Protein AF-A0A6G9XN36-F1 (afdb_monomer)

Organism: Nocardia brasiliensis (NCBI:txid37326)

Solvent-accessible surface area (backbone atoms only — not comparable to full-atom values): 24682 Å² total; per-residue (Å²): 140,84,84,89,83,87,87,86,86,86,83,84,88,88,85,86,81,90,79,90,80,82,85,82,90,84,88,83,88,90,74,91,76,86,80,85,84,85,89,81,85,87,87,84,89,88,88,89,82,90,81,84,88,77,91,76,94,67,70,62,70,59,48,55,53,49,52,54,51,50,49,54,52,44,53,48,42,55,46,55,41,55,56,74,51,54,89,72,58,60,90,77,47,45,36,40,41,35,41,35,31,44,45,85,70,45,74,50,70,54,32,31,37,24,40,98,83,45,77,44,80,47,88,77,58,70,66,39,56,54,44,50,51,51,41,49,67,69,69,44,51,93,93,50,79,62,55,36,31,42,40,38,39,35,41,70,89,66,54,70,49,75,49,76,35,71,47,84,51,76,70,58,79,93,56,56,74,60,64,70,28,54,52,53,24,39,73,76,52,69,66,94,66,64,43,39,60,57,34,19,43,57,45,45,66,70,66,70,69,52,60,67,57,53,56,53,48,28,56,71,69,60,42,74,54,37,82,45,88,70,75,56,68,68,50,48,50,28,45,48,28,54,49,13,16,44,30,32,22,60,60,48,94,57,57,38,42,58,58,63,59,30,36,41,33,56,39,95,71,58,11,18,26,30,39,32,61,42,86,81,66,20,34,26,44,20,23,18,47,50,73,37,65,63,56,38,36,20,58,62,70,67,42,76,70,69,52,36,50,25,33,50,57,92,82,68,55,72,91,61,49,30,73,38,59,79,43,55,44,50,55,37,36,37,39,31,73,57,86,52,42,30,22,24,58,30,69,63,66,88,76,47,54,73,18,46,89,54,64,85,43,73,65,49,38,40,50,50,40,33,61,70,57,38,95,62,38,38,67,70,33,36,46,51,36,51,55,25,26,63,69,38,55,33,47,70,70,38,51,54,54,26,62,45,70,64,86,73,49,33,56,67,56,16,49,47,25,33,48,57,62,62,20,45,111

Nearest PDB structures (foldseek):
  8guo-assembly1_A  TM=8.319E-01  e=3.814E-05  Staphylococcus aureus subsp. aureus NCTC 8325
  8gup-assembly2_B  TM=7.416E-01  e=3.245E-05  Staphylococcus aureus subsp. aureus NCTC 8325
  5ig8-assembly1_A-2  TM=5.537E-01  e=5.552E-01  Microcystis aeruginosa MRC
  3q1k-assembly1_B  TM=4.460E-01  e=1.245E+00  Salmonella enterica subsp. enterica serovar Typhimurium
  3oj6-assembly1_C  TM=3.840E-01  e=1.545E+00  Coccidioides immitis

Foldseek 3Di:
DDDDDDDDDDDDDDDDDDDDDDDDDDDDDDDDDDDDDDDDDDDDDDDDDDDDDDDDPDPDVVVVVVVVVLVVVLQVLLLVLVVVCVVVADPQFFKKKKKWFDFPVDIDIWIWTDHVNDTDTDDRDPVSRVSVVVSQVSPADVVRQRFGMKMWMAGPVRDIDIDTHSCLAPDDPVRDDPLVRVVRRCVVGPDLFDFLLNLLQNVLVVVVDALQNLLVVLVVVQFAWAFADADQLLLQLLLLLLLQLLCQFLVHPAAWFDDQQKIWHAFPRRWAWIWGQDPPRKIKIWTADRRQVLSRCCRNVVDDRFSFNRNPDPPDDPVRYDPCSSSSRIQHMWMGPNDGITTGRHDHPVVSCRHGPQSGDLVSSLVSSDVSLDPPADSVLSSVQSVLSSVLAHDLVSLCNGSVDPPPTDSVVSVVSSVSSSSHD

Sequence (425 aa):
MDPTTPEPQDDPAPSPHHDRTEAPGTDASDSPDVFFTLNTESDSETTELATPPISEPTTEAEHEDRDHELRRSADKLATEITELLLPSAPPRWQRLRMRFSVTVAAVSGDAEFLHDDVPTVVEIPTEAGELVQALRALTIAPDERAWWLVSLTREESGAVGYEFGYGDVAFPADRLLPTAAYRADLAQFPRERLPVWLAARLWAENEGRSLPATLAAARIERAPATPVRFLPAPTVWARWAVVAAAAVAIGTEWGPRILGATGVFEGTDGSGASLHLLPRGRAVLSGGVWNAPELDAAYNDGAPVPAYYAGAPDWLDDSVLNHRAHTAQLSFCYWWDGAAWSSGQSPAPTTIGPAIPGMWTPETVIDIVCRVLGATASRPAVAALLTAAESGSVTSALAEAAFHPAEPADLAGAWSQLAVAGLTD

Structure (mmCIF, N/CA/C/O backbone):
data_AF-A0A6G9XN36-F1
#
_entry.id   AF-A0A6G9XN36-F1
#
loop_
_atom_site.group_PDB
_atom_site.id
_atom_site.type_symbol
_atom_site.label_atom_id
_atom_site.label_alt_id
_atom_site.label_comp_id
_atom_site.label_asym_id
_atom_site.label_entity_id
_atom_site.label_seq_id
_atom_site.pdbx_PDB_ins_code
_atom_site.Cartn_x
_atom_site.Cartn_y
_atom_site.Cartn_z
_atom_site.occupancy
_atom_site.B_iso_or_equiv
_atom_site.auth_seq_id
_atom_site.auth_comp_id
_atom_site.auth_asym_id
_atom_site.auth_atom_id
_atom_site.pdbx_PDB_model_num
ATOM 1 N N . MET A 1 1 ? 37.827 -12.110 -65.665 1.00 39.28 1 MET A N 1
ATOM 2 C CA . MET A 1 1 ? 37.066 -13.136 -66.406 1.00 39.28 1 MET A CA 1
ATOM 3 C C . MET A 1 1 ? 36.398 -14.008 -65.354 1.00 39.28 1 MET A C 1
ATOM 5 O O . MET A 1 1 ? 36.990 -14.985 -64.926 1.00 39.28 1 MET A O 1
ATOM 9 N N . ASP A 1 2 ? 35.509 -13.419 -64.565 1.00 42.47 2 ASP A N 1
ATOM 10 C CA . ASP A 1 2 ? 34.066 -13.170 -64.770 1.00 42.47 2 ASP A CA 1
ATOM 11 C C . ASP A 1 2 ? 33.197 -14.397 -64.434 1.00 42.47 2 ASP A C 1
ATOM 13 O O . ASP A 1 2 ? 33.329 -15.419 -65.109 1.00 42.47 2 ASP A O 1
ATOM 17 N N . PRO A 1 3 ? 32.347 -14.312 -63.388 1.00 55.75 3 PRO A N 1
ATOM 18 C CA . PRO A 1 3 ? 31.450 -15.377 -62.954 1.00 55.75 3 PRO A CA 1
ATOM 19 C C . PRO A 1 3 ? 30.030 -15.185 -63.516 1.00 55.75 3 PRO A C 1
ATOM 21 O O . PRO A 1 3 ? 29.573 -14.065 -63.728 1.00 55.75 3 PRO A O 1
ATOM 24 N N . THR A 1 4 ?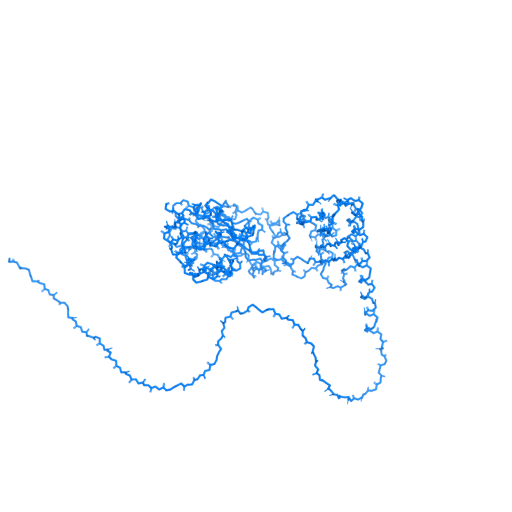 29.303 -16.284 -63.720 1.00 53.16 4 THR A N 1
ATOM 25 C CA . THR A 1 4 ? 27.897 -16.262 -64.150 1.00 53.16 4 THR A CA 1
ATOM 26 C C . THR A 1 4 ? 26.976 -16.566 -62.968 1.00 53.16 4 THR A C 1
ATOM 28 O O . THR A 1 4 ? 26.982 -17.671 -62.428 1.00 53.16 4 THR A O 1
ATOM 31 N N . THR A 1 5 ? 26.195 -15.558 -62.593 1.00 51.50 5 THR A N 1
ATOM 32 C CA . THR A 1 5 ? 25.050 -15.577 -61.669 1.00 51.50 5 THR A CA 1
ATOM 33 C C . THR A 1 5 ? 23.776 -16.009 -62.406 1.00 51.50 5 THR A C 1
ATOM 35 O O . THR A 1 5 ? 23.634 -15.654 -63.578 1.00 51.50 5 THR A O 1
ATOM 38 N N . PRO A 1 6 ? 22.803 -16.664 -61.744 1.00 55.06 6 PRO A N 1
ATOM 39 C CA . PRO A 1 6 ? 21.407 -16.592 -62.148 1.00 55.06 6 PRO A CA 1
ATOM 40 C C . PRO A 1 6 ? 20.569 -15.761 -61.160 1.00 55.06 6 PRO A C 1
ATOM 42 O O . PRO A 1 6 ? 20.658 -15.895 -59.941 1.00 55.06 6 PRO A O 1
ATOM 45 N N . GLU A 1 7 ? 19.780 -14.886 -61.765 1.00 48.28 7 GLU A N 1
ATOM 46 C CA . GLU A 1 7 ? 18.829 -13.898 -61.251 1.00 48.28 7 GLU A CA 1
ATOM 47 C C . GLU A 1 7 ? 17.494 -14.564 -60.842 1.00 48.28 7 GLU A C 1
ATOM 49 O O . GLU A 1 7 ? 17.080 -15.512 -61.519 1.00 48.28 7 GLU A O 1
ATOM 54 N N . PRO A 1 8 ? 16.775 -14.097 -59.802 1.00 48.12 8 PRO A N 1
ATOM 55 C CA . PRO A 1 8 ? 15.360 -14.404 -59.623 1.00 48.12 8 PRO A CA 1
ATOM 56 C C . PRO A 1 8 ? 14.466 -13.225 -60.038 1.00 48.12 8 PRO A C 1
ATOM 58 O O . PRO A 1 8 ? 14.714 -12.077 -59.679 1.00 48.12 8 PRO A O 1
ATOM 61 N N . GLN A 1 9 ? 13.421 -13.566 -60.796 1.00 42.16 9 GLN A N 1
ATOM 62 C CA . GLN A 1 9 ? 12.402 -12.688 -61.370 1.00 42.16 9 GLN A CA 1
ATOM 63 C C . GLN A 1 9 ? 11.543 -11.967 -60.320 1.00 42.16 9 GLN A C 1
ATOM 65 O O . GLN A 1 9 ? 11.005 -12.594 -59.406 1.00 42.16 9 GLN A O 1
ATOM 70 N N . ASP A 1 10 ? 11.364 -10.668 -60.562 1.00 40.06 10 ASP A N 1
ATOM 71 C CA . ASP A 1 10 ? 10.276 -9.815 -60.087 1.00 40.06 10 ASP A CA 1
ATOM 72 C C . ASP A 1 10 ? 8.921 -10.259 -60.662 1.00 40.06 10 ASP A C 1
ATOM 74 O O . ASP A 1 10 ? 8.823 -10.562 -61.851 1.00 40.06 10 ASP A O 1
ATOM 78 N N . ASP A 1 11 ? 7.867 -10.189 -59.847 1.00 38.50 11 ASP A N 1
ATOM 79 C CA . ASP A 1 11 ? 6.494 -9.991 -60.324 1.00 38.50 11 ASP A CA 1
ATOM 80 C C . ASP A 1 11 ? 5.702 -9.128 -59.313 1.00 38.50 11 ASP A C 1
ATOM 82 O O . ASP A 1 11 ? 6.025 -9.109 -58.120 1.00 38.50 11 ASP A O 1
ATOM 86 N N . PRO A 1 12 ? 4.702 -8.351 -59.772 1.00 41.69 12 PRO A N 1
ATOM 87 C CA . PRO A 1 12 ? 4.460 -7.005 -59.273 1.00 41.69 12 PRO A CA 1
ATOM 88 C C . PRO A 1 12 ? 3.201 -6.864 -58.407 1.00 41.69 12 PRO A C 1
ATOM 90 O O . PRO A 1 12 ? 2.266 -7.663 -58.439 1.00 41.69 12 PRO A O 1
ATOM 93 N N . ALA A 1 13 ? 3.172 -5.760 -57.660 1.00 41.25 13 ALA A N 1
ATOM 94 C CA . ALA A 1 13 ? 2.031 -5.279 -56.891 1.00 41.25 13 ALA A CA 1
ATOM 95 C C . ALA A 1 13 ? 0.824 -4.889 -57.771 1.00 41.25 13 ALA A C 1
ATOM 97 O O . ALA A 1 13 ? 1.014 -4.355 -58.866 1.00 41.25 13 ALA A O 1
ATOM 98 N N . PRO A 1 14 ? -0.409 -4.982 -57.241 1.00 34.09 14 PRO A N 1
ATOM 99 C CA . PRO A 1 14 ? -1.526 -4.184 -57.720 1.00 34.09 14 PRO A CA 1
ATOM 100 C C . PRO A 1 14 ? -2.002 -3.177 -56.657 1.00 34.09 14 PRO A C 1
ATOM 102 O O . PRO A 1 14 ? -2.305 -3.524 -55.519 1.00 34.09 14 PRO A O 1
ATOM 105 N N . SER A 1 15 ? -2.133 -1.923 -57.081 1.00 33.81 15 SER A N 1
ATOM 106 C CA . SER A 1 15 ? -2.955 -0.860 -56.480 1.00 33.81 15 SER A CA 1
ATOM 107 C C . SER A 1 15 ? -3.637 -0.120 -57.642 1.00 33.81 15 SER A C 1
ATOM 109 O O . SER A 1 15 ? -3.099 -0.155 -58.750 1.00 33.81 15 SER A O 1
ATOM 111 N N . PRO A 1 16 ? -4.667 0.718 -57.436 1.00 42.78 16 PRO A N 1
ATOM 112 C CA . PRO A 1 16 ? -5.829 0.623 -56.549 1.00 42.78 16 PRO A CA 1
ATOM 113 C C . PRO A 1 16 ? -7.142 0.827 -57.354 1.00 42.78 16 PRO A C 1
ATOM 115 O O . PRO A 1 16 ? -7.128 1.388 -58.447 1.00 42.78 16 PRO A O 1
ATOM 118 N N . HIS A 1 17 ? -8.305 0.469 -56.805 1.00 30.27 17 HIS A N 1
ATOM 119 C CA . HIS A 1 17 ? -9.582 1.006 -57.293 1.00 30.27 17 HIS A CA 1
ATOM 120 C C . HIS A 1 17 ? -10.341 1.679 -56.152 1.00 30.27 17 HIS A C 1
ATOM 122 O O . HIS A 1 17 ? -10.697 1.054 -55.157 1.00 30.27 17 HIS A O 1
ATOM 128 N N . HIS A 1 18 ? -10.546 2.984 -56.329 1.00 31.22 18 HIS A N 1
ATOM 129 C CA . HIS A 1 18 ? -11.550 3.776 -55.640 1.00 31.22 18 HIS A CA 1
ATOM 130 C C . HIS A 1 18 ? -12.935 3.179 -55.878 1.00 31.22 18 HIS A C 1
ATOM 132 O O . HIS A 1 18 ? -13.323 3.016 -57.033 1.00 31.22 18 HIS A O 1
ATOM 138 N N . ASP A 1 19 ? -13.711 3.019 -54.811 1.00 27.44 19 ASP A N 1
ATOM 139 C CA . ASP A 1 19 ? -15.111 3.408 -54.891 1.00 27.44 19 ASP A CA 1
ATOM 140 C C . ASP A 1 19 ? -15.571 4.063 -53.587 1.00 27.44 19 ASP A C 1
ATOM 142 O O . ASP A 1 19 ? -15.217 3.647 -52.483 1.00 27.44 19 ASP A O 1
ATOM 146 N N . ARG A 1 20 ? -16.296 5.166 -53.757 1.00 29.77 20 ARG A N 1
ATOM 147 C CA . ARG A 1 20 ? -16.940 5.949 -52.704 1.00 29.77 20 ARG A CA 1
ATOM 148 C C . ARG A 1 20 ? -18.298 5.315 -52.450 1.00 29.77 20 ARG A C 1
ATOM 150 O O . ARG A 1 20 ? -19.097 5.212 -53.375 1.00 29.77 20 ARG A O 1
ATOM 157 N N . THR A 1 21 ? -18.634 5.023 -51.201 1.00 28.59 21 THR A N 1
ATOM 158 C CA . THR A 1 21 ? -20.043 4.946 -50.794 1.00 28.59 21 THR A CA 1
ATOM 159 C C . THR A 1 21 ? -20.200 5.462 -49.368 1.00 28.59 21 THR A C 1
ATOM 161 O O . THR A 1 21 ? -19.305 5.336 -48.537 1.00 28.59 21 THR A O 1
ATOM 164 N N . GLU A 1 22 ? -21.311 6.159 -49.181 1.00 27.67 22 GLU A N 1
ATOM 165 C CA . GLU A 1 22 ? -21.705 7.035 -48.083 1.00 27.67 22 GLU A CA 1
ATOM 166 C C . GLU A 1 22 ? -21.872 6.342 -46.719 1.00 27.67 22 GLU A C 1
ATOM 168 O O . GLU A 1 22 ? -22.012 5.126 -46.615 1.00 27.67 22 GLU A O 1
ATOM 173 N N . ALA A 1 23 ? -21.882 7.174 -45.672 1.00 27.47 23 ALA A N 1
ATOM 174 C CA . ALA A 1 23 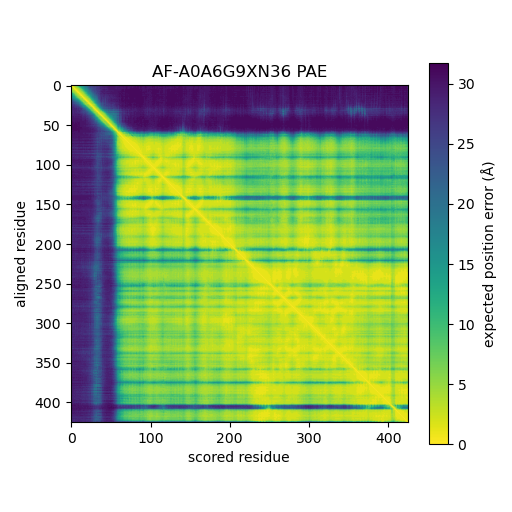? -22.154 6.833 -44.276 1.00 27.47 23 ALA A CA 1
ATOM 175 C C . ALA A 1 23 ? -23.555 6.216 -44.056 1.00 27.47 23 ALA A C 1
ATOM 177 O O . ALA A 1 23 ? -24.466 6.420 -44.860 1.00 27.47 23 ALA A O 1
ATOM 178 N N . PRO A 1 24 ? -23.762 5.546 -42.908 1.00 29.30 24 PRO A N 1
ATOM 179 C CA . PRO A 1 24 ? -24.414 6.259 -41.806 1.00 29.30 24 PRO A CA 1
ATOM 180 C C . PRO A 1 24 ? -23.758 5.997 -40.440 1.00 29.30 24 PRO A C 1
ATOM 182 O O . PRO A 1 24 ? -23.097 4.985 -40.222 1.00 29.30 24 PRO A O 1
ATOM 185 N N . GLY A 1 25 ? -23.929 6.952 -39.525 1.00 26.33 25 GLY A N 1
ATOM 186 C CA . GLY A 1 25 ? -23.408 6.872 -38.165 1.00 26.33 25 GLY A CA 1
ATOM 187 C C . GLY A 1 25 ? -24.140 5.867 -37.280 1.00 26.33 25 GLY A C 1
ATOM 188 O O . GLY A 1 25 ? -25.309 5.570 -37.505 1.00 26.33 25 GLY A O 1
ATOM 189 N N . THR A 1 26 ? -23.439 5.417 -36.239 1.00 28.20 26 THR A N 1
ATOM 190 C CA . THR A 1 26 ? -24.018 5.086 -34.930 1.00 28.20 26 THR A CA 1
ATOM 191 C C . THR A 1 26 ? -22.920 5.105 -33.865 1.00 28.20 26 THR A C 1
ATOM 193 O O . THR A 1 26 ? -21.770 4.773 -34.140 1.00 28.20 26 THR A O 1
ATOM 196 N N . ASP A 1 27 ? -23.339 5.562 -32.693 1.00 27.17 27 ASP A N 1
ATOM 197 C CA . ASP A 1 27 ? -22.634 5.867 -31.450 1.00 27.17 27 ASP A CA 1
ATOM 198 C C . ASP A 1 27 ? -22.011 4.682 -30.684 1.00 27.17 27 ASP A C 1
ATOM 200 O O . ASP A 1 27 ? -22.305 3.521 -30.963 1.00 27.17 27 ASP A O 1
ATOM 204 N N . ALA A 1 28 ? -21.290 5.081 -29.618 1.00 28.36 28 ALA A N 1
ATOM 205 C CA . ALA A 1 28 ? -20.893 4.383 -28.378 1.00 28.36 28 ALA A CA 1
ATOM 206 C C . ALA A 1 28 ? -19.469 3.781 -28.389 1.00 28.36 28 ALA A C 1
ATOM 208 O O . ALA A 1 28 ? -19.199 2.815 -29.092 1.00 28.36 28 ALA A O 1
ATOM 209 N N . SER A 1 29 ? -18.454 4.418 -27.782 1.00 30.39 29 SER A N 1
ATOM 210 C CA . SER A 1 29 ? -18.213 4.668 -26.341 1.00 30.39 29 SER A CA 1
ATOM 211 C C . SER A 1 29 ? -17.970 3.386 -25.541 1.00 30.39 29 SER A C 1
ATOM 213 O O . SER A 1 29 ? -18.915 2.641 -25.310 1.00 30.39 29 SER A O 1
ATOM 215 N N . ASP A 1 30 ? -16.722 3.171 -25.103 1.00 27.64 30 ASP A N 1
ATOM 216 C CA . ASP A 1 30 ? -16.441 2.534 -23.808 1.00 27.64 30 ASP A CA 1
ATOM 217 C C . ASP A 1 30 ? -15.022 2.912 -23.324 1.00 27.64 30 ASP A C 1
ATOM 219 O O . ASP A 1 30 ? -14.028 2.213 -23.536 1.00 27.64 30 ASP A O 1
ATOM 223 N N . SER A 1 31 ? -14.923 4.108 -22.744 1.00 31.81 31 SER A N 1
ATOM 224 C CA . SER A 1 31 ? -13.827 4.523 -21.863 1.00 31.81 31 SER A CA 1
ATOM 225 C C . SER A 1 31 ? -14.379 4.489 -20.437 1.00 31.81 31 SER A C 1
ATOM 227 O O . SER A 1 31 ? -15.478 5.002 -20.233 1.00 31.81 31 SER A O 1
ATOM 229 N N . PRO A 1 32 ? -13.669 3.929 -19.441 1.00 30.08 32 PRO A N 1
ATOM 230 C CA . PRO A 1 32 ? -14.166 3.927 -18.073 1.00 30.08 32 PRO A CA 1
ATOM 231 C C . PRO A 1 32 ? -14.076 5.340 -17.485 1.00 30.08 32 PRO A C 1
ATOM 233 O O . PRO A 1 32 ? -13.018 5.781 -17.030 1.00 30.08 32 PRO A O 1
ATOM 236 N N . ASP A 1 33 ? -15.207 6.040 -17.518 1.00 27.95 33 ASP A N 1
ATOM 237 C CA . ASP A 1 33 ? -15.459 7.256 -16.757 1.00 27.95 33 ASP A CA 1
ATOM 238 C C . ASP A 1 33 ? -15.597 6.919 -15.266 1.00 27.95 33 ASP A C 1
ATOM 240 O O . ASP A 1 33 ? -16.378 6.063 -14.848 1.00 27.95 33 ASP A O 1
ATOM 244 N N . VAL A 1 34 ? -14.829 7.633 -14.447 1.00 29.23 34 VAL A N 1
ATOM 245 C CA . VAL A 1 34 ? -14.932 7.624 -12.988 1.00 29.23 34 VAL A CA 1
ATOM 246 C C . VAL A 1 34 ? -16.058 8.587 -12.608 1.00 29.23 34 VAL A C 1
ATOM 248 O O . VAL A 1 34 ? -15.859 9.801 -12.598 1.00 29.23 34 VAL A O 1
ATOM 251 N N . PHE A 1 35 ? -17.253 8.064 -12.331 1.00 27.47 35 PHE A N 1
ATOM 252 C CA . PHE A 1 35 ? -18.403 8.880 -11.936 1.00 27.47 35 PHE A CA 1
ATOM 253 C C . PHE A 1 35 ? -18.497 9.069 -10.416 1.00 27.47 35 PHE A C 1
ATOM 255 O O . PHE A 1 35 ? -18.599 8.111 -9.653 1.00 27.47 35 PHE A O 1
ATOM 262 N N . PHE A 1 36 ? -18.543 10.338 -10.003 1.00 26.42 36 PHE A N 1
ATOM 263 C CA . PHE A 1 36 ? -19.211 10.803 -8.788 1.00 26.42 36 PHE A CA 1
ATOM 264 C C . PHE A 1 36 ? -20.698 11.008 -9.108 1.00 26.42 36 PHE A C 1
ATOM 266 O O . PHE A 1 36 ? -21.023 11.583 -10.149 1.00 26.42 36 PHE A O 1
ATOM 273 N N . THR A 1 37 ? -21.611 10.598 -8.226 1.00 27.69 37 THR A N 1
ATOM 274 C CA . THR A 1 37 ? -23.037 10.939 -8.364 1.00 27.69 37 THR A CA 1
ATOM 275 C C . THR A 1 37 ? -23.614 11.414 -7.034 1.00 27.69 37 THR A C 1
ATOM 277 O O . THR A 1 37 ? -23.544 10.719 -6.025 1.00 27.69 37 THR A O 1
ATOM 280 N N . LEU A 1 38 ? -24.171 12.628 -7.065 1.00 27.45 38 LEU A N 1
ATOM 281 C CA . LEU A 1 38 ? -24.996 13.251 -6.034 1.00 27.45 38 LEU A CA 1
ATOM 282 C C . LEU A 1 38 ? -26.467 12.992 -6.382 1.00 27.45 38 LEU A C 1
ATOM 284 O O . LEU A 1 38 ? -26.904 13.307 -7.489 1.00 27.45 38 LEU A O 1
ATOM 288 N N . ASN A 1 39 ? -27.216 12.433 -5.432 1.00 25.33 39 ASN A N 1
ATOM 289 C CA . ASN A 1 39 ? -28.669 12.280 -5.512 1.00 25.33 39 ASN A CA 1
ATOM 290 C C . ASN A 1 39 ? -29.360 13.648 -5.434 1.00 25.33 39 ASN A C 1
ATOM 292 O O . ASN A 1 39 ? -29.023 14.467 -4.582 1.00 25.33 39 ASN A O 1
ATOM 296 N N . THR A 1 40 ? -30.375 13.857 -6.272 1.00 29.19 40 THR A N 1
ATOM 297 C CA . THR A 1 40 ? -31.406 14.889 -6.079 1.00 29.19 40 THR A CA 1
ATOM 298 C C . THR A 1 40 ? -32.782 14.294 -6.367 1.00 29.19 40 THR A C 1
ATOM 300 O O . THR A 1 40 ? -32.927 13.405 -7.204 1.00 29.19 40 THR A O 1
ATOM 303 N N . GLU A 1 41 ? -33.750 14.736 -5.572 1.00 27.98 41 GLU A N 1
ATOM 304 C CA . GLU A 1 41 ? -35.066 14.142 -5.351 1.00 27.98 41 GLU A CA 1
ATOM 305 C C . GLU A 1 41 ? -36.069 14.287 -6.511 1.00 27.98 41 GLU A C 1
ATOM 307 O O . GLU A 1 41 ? -36.081 15.273 -7.242 1.00 27.98 41 GLU A O 1
ATOM 312 N N . SER A 1 42 ? -36.902 13.244 -6.604 1.00 30.09 42 SER A N 1
ATOM 313 C CA . SER A 1 42 ? -38.363 13.159 -6.795 1.00 30.09 42 SER A CA 1
ATOM 314 C C . SER A 1 42 ? -39.167 14.316 -7.410 1.00 30.09 42 SER A C 1
ATOM 316 O O . SER A 1 42 ? -39.125 15.442 -6.932 1.00 30.09 42 SER A O 1
ATOM 318 N N . ASP A 1 43 ? -40.065 13.956 -8.339 1.00 27.11 43 ASP A N 1
ATOM 319 C CA . ASP A 1 43 ? -41.503 14.252 -8.204 1.00 27.11 43 ASP A CA 1
ATOM 320 C C . ASP A 1 43 ? -42.338 13.470 -9.236 1.00 27.11 43 ASP A C 1
ATOM 322 O O . ASP A 1 43 ? -42.020 13.488 -10.428 1.00 27.11 43 ASP A O 1
ATOM 326 N N . SER A 1 44 ? -43.422 12.816 -8.793 1.00 29.48 44 SER A N 1
ATOM 327 C CA . SER A 1 44 ? -44.742 12.791 -9.465 1.00 29.48 44 SER A CA 1
ATOM 328 C C . SER A 1 44 ? -45.748 11.878 -8.746 1.00 29.48 44 SER A C 1
ATOM 330 O O . SER A 1 44 ? -45.546 10.673 -8.597 1.00 29.48 44 SER A O 1
ATOM 332 N N . GLU A 1 45 ? -46.871 12.487 -8.366 1.00 28.45 45 GLU A N 1
ATOM 333 C CA . GLU A 1 45 ? -48.110 11.893 -7.857 1.00 28.45 45 GLU A CA 1
ATOM 334 C C . GLU A 1 45 ? -48.805 10.964 -8.878 1.00 28.45 45 GLU A C 1
ATOM 336 O O . GLU A 1 45 ? -48.795 11.222 -10.081 1.00 28.45 45 GLU A O 1
ATOM 341 N N . THR A 1 46 ? -49.564 9.961 -8.416 1.00 28.27 46 THR A N 1
ATOM 342 C CA . THR A 1 46 ? -51.046 10.002 -8.270 1.00 28.27 46 THR A CA 1
ATOM 343 C C . THR A 1 46 ? -51.654 8.585 -8.330 1.00 28.27 46 THR A C 1
ATOM 345 O O . THR A 1 46 ? -51.462 7.854 -9.299 1.00 28.27 46 THR A O 1
ATOM 348 N N . THR A 1 47 ? -52.551 8.299 -7.381 1.00 30.17 47 THR A N 1
ATOM 349 C CA . THR A 1 47 ? -53.870 7.632 -7.537 1.00 30.17 47 THR A CA 1
ATOM 350 C C . THR A 1 47 ? -54.122 6.426 -6.627 1.00 30.17 47 THR A C 1
ATOM 352 O O . THR A 1 47 ? -53.632 5.316 -6.805 1.00 30.17 47 THR A O 1
ATOM 355 N N . GLU A 1 48 ? -55.002 6.737 -5.688 1.00 36.06 48 GLU A N 1
ATOM 356 C CA . GLU A 1 48 ? -55.714 6.003 -4.655 1.00 36.06 48 GLU A CA 1
ATOM 357 C C . GLU A 1 48 ? -56.663 4.909 -5.193 1.00 36.06 48 GLU A C 1
ATOM 359 O O . GLU A 1 48 ? -57.402 5.129 -6.153 1.00 36.06 48 GLU A O 1
ATOM 364 N N . LEU A 1 49 ? -56.724 3.755 -4.515 1.00 33.16 49 LEU A N 1
ATOM 365 C CA . LEU A 1 49 ? -57.902 2.876 -4.509 1.00 33.16 49 LEU A CA 1
ATOM 366 C C . LEU A 1 49 ? -57.946 2.066 -3.203 1.00 33.16 49 LEU A C 1
ATOM 368 O O . LEU A 1 49 ? -57.086 1.237 -2.920 1.00 33.16 49 LEU A O 1
ATOM 372 N N . ALA A 1 50 ? -58.961 2.368 -2.394 1.00 41.53 50 ALA A N 1
ATOM 373 C CA . ALA A 1 50 ? -59.164 1.897 -1.030 1.00 41.53 50 ALA A CA 1
ATOM 374 C C . ALA A 1 50 ? -59.637 0.433 -0.926 1.00 41.53 50 ALA A C 1
ATOM 376 O O . ALA A 1 50 ? -60.448 -0.038 -1.724 1.00 41.53 50 ALA A O 1
ATOM 377 N N . THR A 1 51 ? -59.193 -0.267 0.125 1.00 31.70 51 THR A N 1
ATOM 378 C CA . THR A 1 51 ? -59.716 -1.547 0.662 1.00 31.70 51 THR A CA 1
ATOM 379 C C . THR A 1 51 ? -59.379 -1.576 2.182 1.00 31.70 51 THR A C 1
ATOM 381 O O . THR A 1 51 ? -58.383 -0.967 2.564 1.00 31.70 51 THR A O 1
ATOM 384 N N . PRO A 1 52 ? -60.241 -2.120 3.075 1.00 42.25 52 PRO A N 1
ATOM 385 C CA . PRO A 1 52 ? -60.522 -1.577 4.420 1.00 42.25 52 PRO A CA 1
ATOM 386 C C . PRO A 1 52 ? -59.506 -1.993 5.512 1.00 42.25 52 PRO A C 1
ATOM 388 O O . PRO A 1 52 ? -58.644 -2.831 5.253 1.00 42.25 52 PRO A O 1
ATOM 391 N N . PRO A 1 53 ? -59.573 -1.409 6.731 1.00 45.50 53 PRO A N 1
ATOM 392 C CA . PRO A 1 53 ? -58.427 -1.326 7.622 1.00 45.50 53 PRO A CA 1
ATOM 393 C C . PRO A 1 53 ? -58.233 -2.630 8.392 1.00 45.50 53 PRO A C 1
ATOM 395 O O . PRO A 1 53 ? -59.116 -3.072 9.129 1.00 45.50 53 PRO A O 1
ATOM 398 N N . ILE A 1 54 ? -57.043 -3.207 8.264 1.00 42.31 54 ILE A N 1
ATOM 399 C CA . ILE A 1 54 ? -56.481 -4.073 9.294 1.00 42.31 54 ILE A CA 1
ATOM 400 C C . ILE A 1 54 ? -55.515 -3.185 10.072 1.00 42.31 54 ILE A C 1
ATOM 402 O O . ILE A 1 54 ? -54.548 -2.661 9.530 1.00 42.31 54 ILE A O 1
ATOM 406 N N . SER A 1 55 ? -55.875 -2.920 11.321 1.00 53.50 55 SER A N 1
ATOM 407 C CA . SER A 1 55 ? -55.113 -2.105 12.252 1.00 53.50 55 SER A CA 1
ATOM 408 C C . SER A 1 55 ? -53.790 -2.775 12.614 1.00 53.50 55 SER A C 1
ATOM 410 O O . SER A 1 55 ? -53.816 -3.715 13.395 1.00 53.50 55 SER A O 1
ATOM 412 N N . GLU A 1 56 ? -52.669 -2.235 12.133 1.00 49.44 56 GLU A N 1
ATOM 413 C CA . GLU A 1 56 ? -51.367 -2.260 12.823 1.00 49.44 56 GLU A CA 1
ATOM 414 C C . GLU A 1 56 ? -50.585 -0.965 12.503 1.00 49.44 56 GLU A C 1
ATOM 416 O O . GLU A 1 56 ? -49.802 -0.937 11.558 1.00 49.44 56 GLU A O 1
ATOM 421 N N . PRO A 1 57 ? -50.791 0.151 13.233 1.00 43.72 57 PRO A N 1
ATOM 422 C CA . PRO A 1 57 ? -49.910 1.308 13.167 1.00 43.72 57 PRO A CA 1
ATOM 423 C C . PRO A 1 57 ? -48.931 1.218 14.344 1.00 43.72 57 PRO A C 1
ATOM 425 O O . PRO A 1 57 ? -49.187 1.781 15.408 1.00 43.72 57 PRO A O 1
ATOM 428 N N . THR A 1 58 ? -47.864 0.428 14.226 1.00 54.09 58 THR A N 1
ATOM 429 C CA . THR A 1 58 ? -46.869 0.319 15.319 1.00 54.09 58 THR A CA 1
ATOM 430 C C . THR A 1 58 ? -45.425 0.172 14.835 1.00 54.09 58 THR A C 1
ATOM 432 O O . THR A 1 58 ? -44.524 0.070 15.647 1.00 54.09 58 THR A O 1
ATOM 435 N N . THR A 1 59 ? -45.138 0.198 13.532 1.00 59.88 59 THR A N 1
ATOM 436 C CA . THR A 1 59 ? -43.824 -0.265 13.053 1.00 59.88 59 THR A CA 1
ATOM 437 C C . THR A 1 59 ? -42.864 0.798 12.531 1.00 59.88 59 THR A C 1
ATOM 439 O O . THR A 1 59 ? -41.679 0.577 12.681 1.00 59.88 59 THR A O 1
ATOM 442 N N . GLU A 1 60 ? -43.263 1.952 11.996 1.00 60.59 60 GLU A N 1
ATOM 443 C CA . GLU A 1 60 ? -42.264 2.912 11.460 1.00 60.59 60 GLU A CA 1
ATOM 444 C C . GLU A 1 60 ? -41.844 3.981 12.479 1.00 60.59 60 GLU A C 1
ATOM 446 O O . GLU A 1 60 ? -40.658 4.125 12.762 1.00 60.59 60 GLU A O 1
ATOM 451 N N . ALA A 1 61 ? -42.804 4.643 13.132 1.00 66.75 61 ALA A N 1
ATOM 452 C CA . ALA A 1 61 ? -42.513 5.707 14.100 1.00 66.75 61 ALA A CA 1
ATOM 453 C C . ALA A 1 61 ? -41.712 5.222 15.329 1.00 66.75 61 ALA A C 1
ATOM 455 O O . ALA A 1 61 ? -40.859 5.940 15.838 1.00 66.75 61 ALA A O 1
ATOM 456 N N . GLU A 1 62 ? -41.938 3.984 15.789 1.00 69.44 62 GLU A N 1
ATOM 457 C CA . GLU A 1 62 ? -41.181 3.403 16.910 1.00 69.44 62 GLU A CA 1
ATOM 458 C C . GLU A 1 62 ? -39.733 3.044 16.530 1.00 69.44 62 GLU A C 1
ATOM 460 O O . GLU A 1 62 ? -38.846 3.074 17.386 1.00 69.44 62 GLU A O 1
ATOM 465 N N . HIS A 1 63 ? -39.473 2.715 15.257 1.00 74.62 63 HIS A N 1
ATOM 466 C CA . HIS A 1 63 ? -38.113 2.464 14.771 1.00 74.62 63 HIS A CA 1
ATOM 467 C C . HIS A 1 63 ? -37.346 3.779 14.613 1.00 74.62 63 HIS A C 1
ATOM 469 O O . HIS A 1 63 ? -36.217 3.871 15.088 1.00 74.62 63 HIS A O 1
ATOM 475 N N . GLU A 1 64 ? -37.985 4.812 14.056 1.00 78.00 64 GLU A N 1
ATOM 476 C CA . GLU A 1 64 ? -37.401 6.155 13.951 1.00 78.00 64 GLU A CA 1
ATOM 477 C C . GLU A 1 64 ? -37.042 6.730 15.332 1.00 78.00 64 GLU A C 1
ATOM 479 O O . GLU A 1 64 ? -35.923 7.210 15.534 1.00 78.00 64 GLU A O 1
ATOM 484 N N . ASP A 1 65 ? -37.939 6.620 16.319 1.00 83.56 65 ASP A N 1
ATOM 485 C CA . ASP A 1 65 ? -37.681 7.083 17.690 1.00 83.56 65 ASP A CA 1
ATOM 486 C C . ASP A 1 65 ? -36.495 6.347 18.340 1.00 83.56 65 ASP A C 1
ATOM 488 O O . ASP A 1 65 ? -35.651 6.973 18.997 1.00 83.56 65 ASP A O 1
ATOM 492 N N . ARG A 1 66 ? -36.386 5.029 18.121 1.00 82.56 66 ARG A N 1
ATOM 493 C CA . ARG A 1 66 ? -35.273 4.216 18.629 1.00 82.56 66 ARG A CA 1
ATOM 494 C C . ARG A 1 66 ? -33.947 4.596 17.978 1.00 82.56 66 ARG A C 1
ATOM 496 O O . ARG A 1 66 ? -32.946 4.734 18.682 1.00 82.56 66 ARG A O 1
ATOM 503 N N . ASP A 1 67 ? -33.931 4.810 16.669 1.00 84.69 67 ASP A N 1
ATOM 504 C CA . ASP A 1 67 ? -32.725 5.194 15.933 1.00 84.69 67 ASP A CA 1
ATOM 505 C C . ASP A 1 67 ? -32.250 6.596 16.347 1.00 84.69 67 ASP A C 1
ATOM 507 O O . ASP A 1 67 ? -31.053 6.831 16.552 1.00 84.69 67 ASP A O 1
ATOM 511 N N . HIS A 1 68 ? -33.186 7.520 16.585 1.00 88.31 68 HIS A N 1
ATOM 512 C CA . HIS A 1 68 ? -32.884 8.831 17.157 1.00 88.31 68 HIS A CA 1
ATOM 513 C C . HIS A 1 68 ? -32.312 8.744 18.582 1.00 88.31 68 HIS A C 1
ATOM 515 O O . HIS A 1 68 ? -31.399 9.505 18.925 1.00 88.31 68 HIS A O 1
ATOM 521 N N . GLU A 1 69 ? -32.818 7.843 19.430 1.00 90.19 69 GLU A N 1
ATOM 522 C CA . GLU A 1 69 ? -32.294 7.629 20.784 1.00 90.19 69 GLU A CA 1
ATOM 523 C C . GLU A 1 69 ? -30.904 6.980 20.790 1.00 90.19 69 GLU A C 1
ATOM 525 O O . GLU A 1 69 ? -30.023 7.427 21.538 1.00 90.19 69 GLU A O 1
ATOM 530 N N . LEU A 1 70 ? -30.682 5.986 19.927 1.00 89.00 70 LEU A N 1
ATOM 531 C CA . LEU A 1 70 ? -29.378 5.356 19.723 1.00 89.00 70 LEU A CA 1
ATOM 532 C C . LEU A 1 70 ? -28.345 6.386 19.273 1.00 89.00 70 LEU A C 1
ATOM 534 O O . LEU A 1 70 ? -27.282 6.493 19.886 1.00 89.00 70 LEU A O 1
ATOM 538 N N . ARG A 1 71 ? -28.686 7.209 18.274 1.00 90.94 71 ARG A N 1
ATOM 539 C CA . ARG A 1 71 ? -27.804 8.271 17.778 1.00 90.94 71 ARG A CA 1
ATOM 540 C C . ARG A 1 71 ? -27.462 9.282 18.866 1.00 90.94 71 ARG A C 1
ATOM 542 O O . ARG A 1 71 ? -26.291 9.567 19.088 1.00 90.94 71 ARG A O 1
ATOM 549 N N . ARG A 1 72 ? -28.459 9.749 19.624 1.00 93.62 72 ARG A N 1
ATOM 550 C CA . ARG A 1 72 ? -28.238 10.667 20.756 1.00 93.62 72 ARG A CA 1
ATOM 551 C C . ARG A 1 72 ? -27.309 10.063 21.812 1.00 93.62 72 ARG A C 1
ATOM 553 O O . ARG A 1 72 ? -26.474 10.766 22.378 1.00 93.62 72 ARG A O 1
ATOM 560 N N . SER A 1 73 ? -27.464 8.772 22.093 1.00 94.50 73 SER A N 1
ATOM 561 C CA . SER A 1 73 ? -26.639 8.054 23.067 1.00 94.50 73 SER A CA 1
ATOM 562 C C . SER A 1 73 ? -25.204 7.856 22.564 1.00 94.50 73 SER A C 1
ATOM 564 O O . SER A 1 73 ? -24.261 8.032 23.335 1.00 94.50 73 SER A O 1
ATOM 566 N N . ALA A 1 74 ? -25.026 7.574 21.270 1.00 94.50 74 ALA A N 1
ATOM 567 C CA . ALA A 1 74 ? -23.717 7.491 20.627 1.00 94.50 74 ALA A CA 1
ATOM 568 C C . ALA A 1 74 ? -22.999 8.851 20.625 1.00 94.50 74 ALA A C 1
ATOM 570 O O . ALA A 1 74 ? -21.840 8.929 21.029 1.00 94.50 74 ALA A O 1
ATOM 571 N N . ASP A 1 75 ? -23.704 9.930 20.275 1.00 95.75 75 ASP A N 1
ATOM 572 C CA . ASP A 1 75 ? -23.173 11.298 20.286 1.00 95.75 75 ASP A CA 1
ATOM 573 C C . ASP A 1 75 ? -22.733 11.717 21.699 1.00 95.75 75 ASP A C 1
ATOM 575 O O . ASP A 1 75 ? -21.685 12.346 21.886 1.00 95.75 75 ASP A O 1
ATOM 579 N N . LYS A 1 76 ? -23.505 11.319 22.719 1.00 96.69 76 LYS A N 1
ATOM 580 C CA . LYS A 1 76 ? -23.151 11.539 24.123 1.00 96.69 76 LYS A CA 1
ATOM 581 C C . LYS A 1 76 ? -21.866 10.798 24.502 1.00 96.69 76 LYS A C 1
ATOM 583 O O . LYS A 1 76 ? -20.971 11.422 25.063 1.00 96.69 76 LYS A O 1
ATOM 588 N N . LEU A 1 77 ? -21.742 9.513 24.164 1.00 97.38 77 LEU A N 1
ATOM 589 C CA . LEU A 1 77 ? -20.523 8.739 24.433 1.00 97.38 77 LEU A CA 1
ATOM 590 C C . LEU A 1 77 ? -19.308 9.317 23.696 1.00 97.38 77 LEU A C 1
ATOM 592 O O . LEU A 1 77 ? -18.253 9.476 24.300 1.00 97.38 77 LEU A O 1
ATOM 596 N N . ALA A 1 78 ? -19.452 9.696 22.424 1.00 96.94 78 ALA A N 1
ATOM 597 C CA . ALA A 1 78 ? -18.392 10.352 21.657 1.00 96.94 78 ALA A CA 1
ATOM 598 C C . ALA A 1 78 ? -17.938 11.670 22.313 1.00 96.94 78 ALA A C 1
ATOM 600 O O . ALA A 1 78 ? -16.741 11.970 22.391 1.00 96.94 78 ALA A O 1
ATOM 601 N N . THR A 1 79 ? -18.891 12.441 22.843 1.00 97.31 79 THR A N 1
ATOM 602 C CA . THR A 1 79 ? -18.598 13.659 23.603 1.00 97.31 79 THR A CA 1
ATOM 603 C C . THR A 1 79 ? -17.832 13.332 24.882 1.00 97.31 79 THR A C 1
ATOM 605 O O . THR A 1 79 ? -16.753 13.881 25.081 1.00 97.31 79 THR A O 1
ATOM 608 N N . GLU A 1 80 ? -18.313 12.392 25.697 1.00 97.56 80 GLU A N 1
ATOM 609 C CA . GLU A 1 80 ? -17.652 11.985 26.946 1.00 97.56 80 GLU A CA 1
ATOM 610 C C . GLU A 1 80 ? -16.223 11.466 26.703 1.00 97.56 80 GLU A C 1
ATOM 612 O O . GLU A 1 80 ? -15.298 11.873 27.403 1.00 97.56 80 GLU A O 1
ATOM 617 N N . ILE A 1 81 ? -16.007 10.653 25.659 1.00 97.69 81 ILE A N 1
ATOM 618 C CA . ILE A 1 81 ? -14.677 10.152 25.268 1.00 97.69 81 ILE A CA 1
ATOM 619 C C . ILE A 1 81 ? -13.713 11.310 24.988 1.00 97.69 81 ILE A C 1
ATOM 621 O O . ILE A 1 81 ? -12.579 11.308 25.467 1.00 97.69 81 ILE A O 1
ATOM 625 N N . THR A 1 82 ? -14.150 12.304 24.210 1.00 97.12 82 THR A N 1
ATOM 626 C CA . THR A 1 82 ? -13.291 13.435 23.828 1.00 97.12 82 THR A CA 1
ATOM 627 C C . THR A 1 82 ? -13.068 14.420 24.979 1.00 97.12 82 THR A C 1
ATOM 629 O O . THR A 1 82 ? -11.991 15.010 25.066 1.00 97.12 82 THR A O 1
ATOM 632 N N . GLU A 1 83 ? -14.033 14.577 25.894 1.00 96.50 83 GLU A N 1
ATOM 633 C CA . GLU A 1 83 ? -13.894 15.432 27.084 1.00 96.50 83 GLU A CA 1
ATOM 634 C C . GLU A 1 83 ? -12.788 14.964 28.028 1.00 96.50 83 GLU A C 1
ATOM 636 O O . GLU A 1 83 ? -12.115 15.806 28.626 1.00 96.50 83 GLU A O 1
ATOM 641 N N . LEU A 1 84 ? -12.533 13.653 28.104 1.00 97.12 84 LEU A N 1
ATOM 642 C CA . LEU A 1 84 ? -11.469 13.091 28.942 1.00 97.12 84 LEU A CA 1
ATOM 643 C C . LEU A 1 84 ? -10.069 13.609 28.581 1.00 97.12 84 LEU A C 1
ATOM 645 O O . LEU A 1 84 ? -9.197 13.649 29.447 1.00 97.12 84 LEU A O 1
ATOM 649 N N . LEU A 1 85 ? -9.840 14.014 27.328 1.00 95.88 85 LEU A N 1
ATOM 650 C CA . LEU A 1 85 ? -8.527 14.473 26.864 1.00 95.88 85 LEU A CA 1
ATOM 651 C C . LEU A 1 85 ? -8.365 15.996 26.913 1.00 95.88 85 LEU A C 1
ATOM 653 O O . LEU A 1 85 ? -7.235 16.484 26.892 1.00 95.88 85 LEU A O 1
ATOM 657 N N . LEU A 1 86 ? -9.458 16.760 27.017 1.00 94.75 86 LEU A N 1
ATOM 658 C CA . LEU A 1 86 ? -9.407 18.227 27.034 1.00 94.75 86 LEU A CA 1
ATOM 659 C C . LEU A 1 86 ? -8.552 18.831 28.161 1.00 94.75 86 LEU A C 1
ATOM 661 O O . LEU A 1 86 ? -7.902 19.844 27.900 1.00 94.75 86 LEU A O 1
ATOM 665 N N . PRO A 1 87 ? -8.474 18.256 29.381 1.00 94.69 87 PRO A N 1
ATOM 666 C CA . PRO A 1 87 ? -7.570 18.762 30.416 1.00 94.69 87 PRO A CA 1
ATOM 667 C C . PRO A 1 87 ? -6.089 18.752 30.009 1.00 94.69 87 PRO A C 1
ATOM 669 O O . PRO A 1 87 ? -5.302 19.521 30.558 1.00 94.69 87 PRO A O 1
ATOM 672 N N . SER A 1 88 ? -5.719 17.904 29.045 1.00 92.62 88 SER A N 1
ATOM 673 C CA . SER A 1 88 ? -4.360 17.766 28.511 1.00 92.62 88 SER A CA 1
ATOM 674 C C . SER A 1 88 ? -4.130 18.590 27.238 1.00 92.62 88 SER A C 1
ATOM 676 O O . SER A 1 88 ? -3.062 18.492 26.632 1.00 92.62 88 SER A O 1
ATOM 678 N N . ALA A 1 89 ? -5.114 19.385 26.804 1.00 93.31 89 ALA A N 1
ATOM 679 C CA . ALA A 1 89 ? -5.037 20.119 25.550 1.00 93.31 89 ALA A CA 1
ATOM 680 C C . ALA A 1 89 ? -3.971 21.234 25.601 1.00 93.31 89 ALA A C 1
ATOM 682 O O . ALA A 1 89 ? -3.960 22.042 26.539 1.00 93.31 89 ALA A O 1
ATOM 683 N N . PRO A 1 90 ? -3.080 21.330 24.597 1.00 92.44 90 PRO A N 1
ATOM 684 C CA . PRO A 1 90 ? -2.105 22.407 24.530 1.00 92.44 90 PRO A CA 1
ATOM 685 C C . PRO A 1 90 ? -2.797 23.751 24.250 1.00 92.44 90 PRO A C 1
ATOM 687 O O . PRO A 1 90 ? -3.869 23.791 23.644 1.00 92.44 90 PRO A O 1
ATOM 690 N N . PRO A 1 91 ? -2.194 24.891 24.631 1.00 89.19 91 PRO A N 1
ATOM 691 C CA . PRO A 1 91 ? -2.737 26.197 24.275 1.00 89.19 91 PRO A CA 1
ATOM 692 C C . PRO A 1 91 ? -2.888 26.340 22.755 1.00 89.19 91 PRO A C 1
ATOM 694 O O . PRO A 1 91 ? -1.959 26.011 22.020 1.00 89.19 91 PRO A O 1
ATOM 697 N N . ARG A 1 92 ? -4.008 26.919 22.301 1.00 90.25 92 ARG A N 1
ATOM 698 C CA . ARG A 1 92 ? -4.315 27.177 20.877 1.00 90.25 92 ARG A CA 1
ATOM 699 C C . ARG A 1 92 ? -4.517 25.923 20.013 1.00 90.25 92 ARG A C 1
ATOM 701 O O . ARG A 1 92 ? -4.430 26.017 18.790 1.00 90.25 92 ARG A O 1
ATOM 708 N N . TRP A 1 93 ? -4.788 24.767 20.617 1.00 95.06 93 TRP A N 1
ATOM 709 C CA . TRP A 1 93 ? -5.259 23.607 19.861 1.00 95.06 93 TRP A CA 1
ATOM 710 C C . TRP A 1 93 ? -6.516 23.970 19.053 1.00 95.06 93 TRP A C 1
ATOM 712 O O . TRP A 1 93 ? -7.352 24.741 19.513 1.00 95.06 93 TRP A O 1
ATOM 722 N N . GLN A 1 94 ? -6.631 23.423 17.847 1.00 94.69 94 GLN A N 1
ATOM 723 C CA . GLN A 1 94 ? -7.771 23.652 16.950 1.00 94.69 94 GLN A CA 1
ATOM 724 C C . GLN A 1 94 ? -8.633 22.397 16.833 1.00 94.69 94 GLN A C 1
ATOM 726 O O . GLN A 1 94 ? -9.858 22.477 16.824 1.00 94.69 94 GLN A O 1
ATOM 731 N N . ARG A 1 95 ? -7.983 21.228 16.772 1.00 96.50 95 ARG A N 1
ATOM 732 C CA . ARG A 1 95 ? -8.647 19.936 16.602 1.00 96.50 95 ARG A CA 1
ATOM 733 C C . ARG A 1 95 ? -7.990 18.861 17.456 1.00 96.50 95 ARG A C 1
ATOM 735 O O . ARG A 1 95 ? -6.770 18.762 17.492 1.00 96.50 95 ARG A O 1
ATOM 742 N N . LEU A 1 96 ? -8.797 18.030 18.098 1.00 97.44 96 LEU A N 1
ATOM 743 C CA . LEU A 1 96 ? -8.403 16.752 18.680 1.00 97.44 96 LEU A CA 1
ATOM 744 C C . LEU A 1 96 ? -8.801 15.645 17.704 1.00 97.44 96 LEU A C 1
ATOM 746 O O . LEU A 1 96 ? -9.948 15.597 17.253 1.00 97.44 96 LEU A O 1
ATOM 750 N N . ARG A 1 97 ? -7.867 14.750 17.384 1.00 97.12 97 ARG A N 1
ATOM 751 C CA . ARG A 1 97 ? -8.144 13.500 16.675 1.00 97.12 97 ARG A CA 1
ATOM 752 C C . ARG A 1 97 ? -7.848 12.341 17.606 1.00 97.12 97 ARG A C 1
ATOM 754 O O . ARG A 1 97 ? -6.777 12.278 18.198 1.00 97.12 97 ARG A O 1
ATOM 761 N N . MET A 1 98 ? -8.794 11.422 17.717 1.00 97.06 98 MET A N 1
ATOM 762 C CA . MET A 1 98 ? -8.617 10.161 18.424 1.00 97.06 98 MET A CA 1
ATOM 763 C C . MET A 1 98 ? -8.973 9.038 17.470 1.00 97.06 98 MET A C 1
ATOM 765 O O . MET A 1 98 ? -9.922 9.139 16.698 1.00 97.06 98 MET A O 1
ATOM 769 N N . ARG A 1 99 ? -8.212 7.958 17.507 1.00 96.19 99 ARG A N 1
ATOM 770 C CA . ARG A 1 99 ? -8.399 6.820 16.611 1.00 96.19 99 ARG A CA 1
ATOM 771 C C . ARG A 1 99 ? -8.230 5.561 17.444 1.00 96.19 99 ARG A C 1
ATOM 773 O O . ARG A 1 99 ? -7.206 5.424 18.117 1.00 96.19 99 ARG A O 1
ATOM 780 N N . PHE A 1 100 ? -9.191 4.645 17.398 1.00 96.69 100 PHE A N 1
ATOM 781 C CA . PHE A 1 100 ? -9.177 3.405 18.176 1.00 96.69 100 PHE A CA 1
ATOM 782 C C . PHE A 1 100 ? -9.416 2.187 17.301 1.00 96.69 100 PHE A C 1
ATOM 784 O O . PHE A 1 100 ? -10.367 2.177 16.527 1.00 96.69 100 PHE A O 1
ATOM 791 N N . SER A 1 101 ? -8.619 1.143 17.509 1.00 97.12 101 SER A N 1
ATOM 792 C CA . SER A 1 101 ? -8.874 -0.216 17.038 1.00 97.12 101 SER A CA 1
ATOM 793 C C . SER A 1 101 ? -9.518 -1.024 18.159 1.00 97.12 101 SER A C 1
ATOM 795 O O . SER A 1 101 ? -8.983 -1.082 19.268 1.00 97.12 101 SER A O 1
ATOM 797 N N . VAL A 1 102 ? -10.662 -1.645 17.881 1.00 96.50 102 VAL A N 1
ATOM 798 C CA . VAL A 1 102 ? -11.556 -2.207 18.898 1.00 96.50 102 VAL A CA 1
ATOM 799 C C . VAL A 1 102 ? -12.052 -3.585 18.475 1.00 96.50 102 VAL A C 1
ATOM 801 O O . VAL A 1 102 ? -12.565 -3.786 17.378 1.00 96.50 102 VAL A O 1
ATOM 804 N N . THR A 1 103 ? -11.930 -4.535 19.392 1.00 96.12 103 THR A N 1
ATOM 805 C CA . THR A 1 103 ? -12.538 -5.870 19.346 1.00 96.12 103 THR A CA 1
ATOM 806 C C . THR A 1 103 ? -13.095 -6.194 20.728 1.00 96.12 103 THR A C 1
ATOM 808 O O . THR A 1 103 ? -12.838 -5.474 21.693 1.00 96.12 103 THR A O 1
ATOM 811 N N . VAL A 1 104 ? -13.791 -7.319 20.860 1.00 94.44 104 VAL A N 1
ATOM 812 C CA . VAL A 1 104 ? -14.227 -7.843 22.170 1.00 94.44 104 VAL A CA 1
ATOM 813 C C . VAL A 1 104 ? -13.066 -8.156 23.124 1.00 94.44 104 VAL A C 1
ATOM 815 O O . VAL A 1 104 ? -13.258 -8.160 24.334 1.00 94.44 104 VAL A O 1
ATOM 818 N N . ALA A 1 105 ? -11.866 -8.428 22.598 1.00 94.88 105 ALA A N 1
ATOM 819 C CA . ALA A 1 105 ? -10.719 -8.894 23.382 1.00 94.88 105 ALA A CA 1
ATOM 820 C C . ALA A 1 105 ? -9.608 -7.847 23.557 1.00 94.88 105 ALA A C 1
ATOM 822 O O . ALA A 1 105 ? -8.742 -8.017 24.414 1.00 94.88 105 ALA A O 1
ATOM 823 N N . ALA A 1 106 ? -9.591 -6.795 22.738 1.00 95.31 106 ALA A N 1
ATOM 824 C CA . ALA A 1 106 ? -8.537 -5.790 22.755 1.00 95.31 106 ALA A CA 1
ATOM 825 C C . ALA A 1 106 ? -9.037 -4.425 22.277 1.00 95.31 106 ALA A C 1
ATOM 827 O O . ALA A 1 106 ? -9.826 -4.333 21.332 1.00 95.31 106 ALA A O 1
ATOM 828 N N . VAL A 1 107 ? -8.498 -3.379 22.903 1.00 95.44 107 VAL A N 1
ATOM 829 C CA . VAL A 1 107 ? -8.653 -1.977 22.510 1.00 95.44 107 VAL A CA 1
ATOM 830 C C . VAL A 1 107 ? -7.271 -1.351 22.463 1.00 95.44 107 VAL A C 1
ATOM 832 O O . VAL A 1 107 ? -6.467 -1.546 23.372 1.00 95.44 107 VAL A O 1
ATOM 835 N N . SER A 1 108 ? -6.989 -0.612 21.401 1.00 94.44 108 SER A N 1
ATOM 836 C CA . SER A 1 108 ? -5.771 0.182 21.267 1.00 94.44 108 SER A CA 1
ATOM 837 C C . SER A 1 108 ? -6.111 1.493 20.579 1.00 94.44 108 SER A C 1
ATOM 839 O O . SER A 1 108 ? -6.989 1.526 19.720 1.00 94.44 108 SER A O 1
ATOM 841 N N . GLY A 1 109 ? -5.441 2.578 20.948 1.00 94.19 109 GLY A N 1
ATOM 842 C CA . GLY A 1 109 ? -5.712 3.891 20.391 1.00 94.19 109 GLY A CA 1
ATOM 843 C C . GLY A 1 109 ? -4.483 4.789 20.378 1.00 94.19 109 GLY A C 1
ATOM 844 O O . GLY A 1 109 ? -3.536 4.561 21.124 1.00 94.19 109 GLY A O 1
ATOM 845 N N . ASP A 1 110 ? -4.544 5.830 19.555 1.00 94.94 110 ASP A N 1
ATOM 846 C CA . ASP A 1 110 ? -3.699 7.019 19.680 1.00 94.94 110 ASP A CA 1
ATOM 847 C C . ASP A 1 110 ? -4.576 8.266 19.550 1.00 94.94 110 ASP A C 1
ATOM 849 O O . ASP A 1 110 ? -5.690 8.212 19.002 1.00 94.94 110 ASP A O 1
ATOM 853 N N . ALA A 1 111 ? -4.100 9.345 20.156 1.00 96.44 111 ALA A N 1
ATOM 854 C CA . ALA A 1 111 ? -4.759 10.629 20.155 1.00 96.44 111 ALA A CA 1
ATOM 855 C C . ALA A 1 111 ? -3.728 11.740 19.968 1.00 96.44 111 ALA A C 1
ATOM 857 O O . ALA A 1 111 ? -2.602 11.669 20.467 1.00 96.44 111 ALA A O 1
ATOM 858 N N . GLU A 1 112 ? -4.133 12.783 19.257 1.00 96.75 112 GLU A N 1
ATOM 859 C CA . GLU A 1 112 ? -3.292 13.932 18.953 1.00 96.75 112 GLU A CA 1
ATOM 860 C C . GLU A 1 112 ? -4.113 15.221 18.929 1.00 96.75 112 GLU A C 1
ATOM 862 O O . GLU A 1 112 ? -5.237 15.265 18.420 1.00 96.75 112 GLU A O 1
ATOM 867 N N . PHE A 1 113 ? -3.525 16.292 19.453 1.00 97.12 113 PHE A N 1
ATOM 868 C CA . PHE A 1 113 ? -4.008 17.649 19.234 1.00 97.12 113 PHE A CA 1
ATOM 869 C C . PHE A 1 113 ? -3.291 18.266 18.038 1.00 97.12 113 PHE A C 1
ATOM 871 O O . PHE A 1 113 ? -2.084 18.105 17.886 1.00 97.12 113 PHE A O 1
ATOM 878 N N . LEU A 1 114 ? -4.022 19.010 17.219 1.00 95.44 114 LEU A N 1
ATOM 879 C CA . LEU A 1 114 ? -3.507 19.732 16.063 1.00 95.44 114 LEU A CA 1
ATOM 880 C C . LEU A 1 114 ? -3.558 21.235 16.332 1.00 95.44 114 LEU A C 1
ATOM 882 O O . LEU A 1 114 ? -4.590 21.763 16.761 1.00 95.44 114 LEU A O 1
ATOM 886 N N . HIS A 1 115 ? -2.454 21.917 16.044 1.00 92.56 115 HIS A N 1
ATOM 887 C CA . HIS A 1 115 ? -2.359 23.374 15.970 1.00 92.56 115 HIS A CA 1
ATOM 888 C C . HIS A 1 115 ? -1.636 23.733 14.672 1.00 92.56 115 HIS A C 1
ATOM 890 O O . HIS A 1 115 ? -0.481 23.344 14.513 1.00 92.56 115 HIS A O 1
ATOM 896 N N . ASP A 1 116 ? -2.311 24.424 13.749 1.00 87.50 116 ASP A N 1
ATOM 897 C CA . ASP A 1 116 ? -1.768 24.750 12.420 1.00 87.50 116 ASP A CA 1
ATOM 898 C C . ASP A 1 116 ? -1.209 23.499 11.701 1.00 87.50 116 ASP A C 1
ATOM 900 O O . ASP A 1 116 ? -0.094 23.495 11.187 1.00 87.50 116 ASP A O 1
ATOM 904 N N . ASP A 1 117 ? -1.978 22.402 11.748 1.00 81.62 117 ASP A N 1
ATOM 905 C CA . ASP A 1 117 ? -1.641 21.059 11.238 1.00 81.62 117 ASP A CA 1
ATOM 906 C C . ASP A 1 117 ? -0.403 20.382 11.856 1.00 81.62 117 ASP A C 1
ATOM 908 O O . ASP A 1 117 ? -0.003 19.300 11.425 1.00 81.62 117 ASP A O 1
ATOM 912 N N . VAL A 1 118 ? 0.162 20.941 12.929 1.00 88.56 118 VAL A N 1
ATOM 913 C CA . VAL A 1 118 ? 1.245 20.306 13.688 1.00 88.56 118 VAL A CA 1
ATOM 914 C C . VAL A 1 118 ? 0.656 19.382 14.766 1.00 88.56 118 VAL A C 1
ATOM 916 O O . VAL A 1 118 ? -0.010 19.877 15.684 1.00 88.56 118 VAL A O 1
ATOM 919 N N . PRO A 1 119 ? 0.891 18.054 14.699 1.00 93.19 119 PRO A N 1
ATOM 920 C CA . PRO A 1 119 ? 0.361 17.105 15.673 1.00 93.19 119 PRO A CA 1
ATOM 921 C C . PRO A 1 119 ? 1.160 17.105 16.981 1.00 93.19 119 PRO A C 1
ATOM 923 O O . PRO A 1 119 ? 2.390 17.141 16.997 1.00 93.19 119 PRO A O 1
ATOM 926 N N . THR A 1 120 ? 0.441 17.014 18.097 1.00 95.31 120 THR A N 1
ATOM 927 C CA . THR A 1 120 ? 0.966 16.808 19.451 1.00 95.31 120 THR A CA 1
ATOM 928 C C . THR A 1 120 ? 0.307 15.566 20.039 1.00 95.31 120 THR A C 1
ATOM 930 O O . THR A 1 120 ? -0.862 15.607 20.424 1.00 95.31 120 THR A O 1
ATOM 933 N N . VAL A 1 121 ? 1.053 14.460 20.089 1.00 95.00 121 VAL A N 1
ATOM 934 C CA . VAL A 1 121 ? 0.579 13.167 20.610 1.00 95.00 121 VAL A CA 1
ATOM 935 C C . VAL A 1 121 ? 0.294 13.264 22.109 1.00 95.00 121 VAL A C 1
ATOM 937 O O . VAL A 1 121 ? 1.080 13.843 22.862 1.00 95.00 121 VAL A O 1
ATOM 940 N N . VAL A 1 122 ? -0.816 12.668 22.541 1.00 95.31 122 VAL A N 1
ATOM 941 C CA . VAL A 1 122 ? -1.245 12.610 23.940 1.00 95.31 122 VAL A CA 1
ATOM 942 C C . VAL A 1 122 ? -1.610 11.178 24.330 1.00 95.31 122 VAL A C 1
ATOM 944 O O . VAL A 1 122 ? -2.082 10.386 23.514 1.00 95.31 122 VAL A O 1
ATOM 947 N N . GLU A 1 123 ? -1.363 10.833 25.590 1.00 94.69 123 GLU A N 1
ATOM 948 C CA . GLU A 1 123 ? -1.742 9.536 26.143 1.00 94.69 123 GLU A CA 1
ATOM 949 C C . GLU A 1 123 ? -3.264 9.446 26.313 1.00 94.69 123 GLU A C 1
ATOM 951 O O . GLU A 1 123 ? -3.912 10.392 26.765 1.00 94.69 123 GLU A O 1
ATOM 956 N N . ILE A 1 124 ? -3.834 8.298 25.948 1.00 94.81 124 ILE A N 1
ATOM 957 C CA . ILE A 1 124 ? -5.266 8.044 26.088 1.00 94.81 124 ILE A CA 1
ATOM 958 C C . ILE A 1 124 ? -5.553 7.507 27.499 1.00 94.81 124 ILE A C 1
ATOM 960 O O . ILE A 1 124 ? -5.003 6.463 27.859 1.00 94.81 124 ILE A O 1
ATOM 964 N N . PRO A 1 125 ? -6.442 8.152 28.280 1.00 94.56 125 PRO A N 1
ATOM 965 C CA . PRO A 1 125 ? -6.900 7.623 29.564 1.00 94.56 125 PRO A CA 1
ATOM 966 C C . PRO A 1 125 ? -7.566 6.250 29.412 1.00 94.56 125 PRO A C 1
ATOM 968 O O . PRO A 1 125 ? -8.265 5.997 28.429 1.00 94.56 125 PRO A O 1
ATOM 971 N N . THR A 1 126 ? -7.404 5.365 30.399 1.00 93.19 126 THR A N 1
ATOM 972 C CA . THR A 1 126 ? -7.973 4.002 30.335 1.00 93.19 126 THR A CA 1
ATOM 973 C C . THR A 1 126 ? -9.500 4.039 30.218 1.00 93.19 126 THR A C 1
ATOM 975 O O . THR A 1 126 ? -10.085 3.279 29.447 1.00 93.19 126 THR A O 1
ATOM 978 N N . GLU A 1 127 ? -10.128 5.001 30.893 1.00 96.25 127 GLU A N 1
ATOM 979 C CA . GLU A 1 127 ? -11.566 5.268 30.879 1.00 96.25 127 GLU A CA 1
ATOM 980 C C . GLU A 1 127 ? -12.090 5.550 29.462 1.00 96.25 127 GLU A C 1
ATOM 982 O O . GLU A 1 127 ? -13.197 5.145 29.112 1.00 96.25 127 GLU A O 1
ATOM 987 N N . ALA A 1 128 ? -11.286 6.186 28.602 1.00 96.25 128 ALA A N 1
ATOM 988 C CA . ALA A 1 128 ? -11.675 6.429 27.215 1.00 96.25 128 ALA A CA 1
ATOM 989 C C . ALA A 1 128 ? -11.800 5.112 26.430 1.00 96.25 128 ALA A C 1
ATOM 991 O O . ALA A 1 128 ? -12.700 4.971 25.605 1.00 96.25 128 ALA A O 1
ATOM 992 N N . GLY A 1 129 ? -10.943 4.126 26.716 1.00 94.75 129 GLY A N 1
ATOM 993 C CA . GLY A 1 129 ? -11.038 2.789 26.127 1.00 94.75 129 GLY A CA 1
ATOM 994 C C . GLY A 1 129 ? -12.318 2.053 26.536 1.00 94.75 129 GLY A C 1
ATOM 995 O O . GLY A 1 129 ? -12.958 1.426 25.691 1.00 94.75 129 GLY A O 1
ATOM 996 N N . GLU A 1 130 ? -12.731 2.175 27.799 1.00 95.38 130 GLU A N 1
ATOM 997 C CA . GLU A 1 130 ? -13.983 1.594 28.310 1.00 95.38 130 GLU A CA 1
ATOM 998 C C . GLU A 1 130 ? -15.215 2.245 27.665 1.00 95.38 130 GLU A C 1
ATOM 1000 O O . GLU A 1 130 ? -16.126 1.551 27.208 1.00 95.38 130 GLU A O 1
ATOM 1005 N N . LEU A 1 131 ? -15.220 3.577 27.544 1.00 97.44 131 LEU A N 1
ATOM 1006 C CA . LEU A 1 131 ? -16.294 4.305 26.866 1.00 97.44 131 LEU A CA 1
ATOM 1007 C C . LEU A 1 131 ? -16.376 3.964 25.373 1.00 97.44 131 LEU A C 1
ATOM 1009 O O . LEU A 1 131 ? -17.473 3.845 24.830 1.00 97.44 131 LEU A O 1
ATOM 1013 N N . VAL A 1 132 ? -15.241 3.746 24.705 1.00 97.19 132 VAL A N 1
ATOM 1014 C CA . VAL A 1 132 ? -15.214 3.279 23.310 1.00 97.19 132 VAL A CA 1
ATOM 1015 C C . VAL A 1 132 ? -15.797 1.868 23.178 1.00 97.19 132 VAL A C 1
ATOM 1017 O O . VAL A 1 132 ? -16.515 1.593 22.215 1.00 97.19 132 VAL A O 1
ATOM 1020 N N . GLN A 1 133 ? -15.559 0.972 24.142 1.00 95.25 133 GLN A N 1
ATOM 1021 C CA . GLN A 1 133 ? -16.232 -0.332 24.163 1.00 95.25 133 GLN A CA 1
ATOM 1022 C C . GLN A 1 133 ? -17.743 -0.195 24.373 1.00 95.25 133 GLN A C 1
ATOM 1024 O O . GLN A 1 133 ? -18.507 -0.900 23.713 1.00 95.25 133 GLN A O 1
ATOM 1029 N N . ALA A 1 134 ? -18.183 0.722 25.239 1.00 95.31 134 ALA A N 1
ATOM 1030 C CA . ALA A 1 134 ? -19.602 1.014 25.427 1.00 95.31 134 ALA A CA 1
ATOM 1031 C C . ALA A 1 134 ? -20.237 1.579 24.145 1.00 95.31 134 ALA A C 1
ATOM 1033 O O . ALA A 1 134 ? -21.309 1.127 23.744 1.00 95.31 134 ALA A O 1
ATOM 1034 N N . LEU A 1 135 ? -19.544 2.494 23.455 1.00 96.00 135 LEU A N 1
ATOM 1035 C CA . LEU A 1 135 ? -19.965 3.023 22.157 1.00 96.00 135 LEU A CA 1
ATOM 1036 C C . LEU A 1 135 ? -20.112 1.894 21.138 1.00 96.00 135 LEU A C 1
ATOM 1038 O O . LEU A 1 135 ? -21.109 1.835 20.422 1.00 96.00 135 LEU A O 1
ATOM 1042 N N . ARG A 1 136 ? -19.157 0.962 21.103 1.00 95.00 136 ARG A N 1
ATOM 1043 C CA . ARG A 1 136 ? -19.224 -0.209 20.228 1.00 95.00 136 ARG A CA 1
ATOM 1044 C C . ARG A 1 136 ? -20.414 -1.102 20.544 1.00 95.00 136 ARG A C 1
ATOM 1046 O O . ARG A 1 136 ? -21.154 -1.456 19.639 1.00 95.00 136 ARG A O 1
ATOM 1053 N N . ALA A 1 137 ? -20.626 -1.440 21.812 1.00 91.81 137 ALA A N 1
ATOM 1054 C CA . ALA A 1 137 ? -21.754 -2.273 22.220 1.00 91.81 137 ALA A CA 1
ATOM 1055 C C . ALA A 1 137 ? -23.112 -1.631 21.887 1.00 91.81 137 ALA A C 1
ATOM 1057 O O . ALA A 1 137 ? -24.057 -2.343 21.566 1.00 91.81 137 ALA A O 1
ATOM 1058 N N . LEU A 1 138 ? -23.197 -0.299 21.946 1.00 92.81 138 LEU A N 1
ATOM 1059 C CA . LEU A 1 138 ? -24.401 0.464 21.626 1.00 92.81 138 LEU A CA 1
ATOM 1060 C C . LEU A 1 138 ? -24.687 0.540 20.117 1.00 92.81 138 LEU A C 1
ATOM 1062 O O . LEU A 1 138 ? -25.846 0.552 19.718 1.00 92.81 138 LEU A O 1
ATOM 1066 N N . THR A 1 139 ? -23.643 0.646 19.292 1.00 92.00 139 THR A N 1
ATOM 1067 C CA . THR A 1 139 ? -23.762 0.993 17.860 1.00 92.00 139 THR A CA 1
ATOM 1068 C C . THR A 1 139 ? -23.738 -0.207 16.921 1.00 92.00 139 THR A C 1
ATOM 1070 O O . THR A 1 139 ? -23.908 -0.038 15.720 1.00 92.00 139 THR A O 1
ATOM 1073 N N . ILE A 1 140 ? -23.540 -1.417 17.442 1.00 89.31 140 ILE A N 1
ATOM 1074 C CA . ILE A 1 140 ? -23.689 -2.643 16.657 1.00 89.31 140 ILE A CA 1
ATOM 1075 C C . ILE A 1 140 ? -25.152 -3.072 16.731 1.00 89.31 140 ILE A C 1
ATOM 1077 O O . ILE A 1 140 ? -25.594 -3.616 17.746 1.00 89.31 140 ILE A O 1
ATOM 1081 N N . ALA A 1 141 ? -25.905 -2.827 15.659 1.00 75.88 141 ALA A N 1
ATOM 1082 C CA . ALA A 1 141 ? -27.275 -3.308 15.558 1.00 75.88 141 ALA A CA 1
ATOM 1083 C C . ALA A 1 141 ? -27.322 -4.848 15.432 1.00 75.88 141 ALA A C 1
ATOM 1085 O O . ALA A 1 141 ? -26.355 -5.469 14.971 1.00 75.88 141 ALA A O 1
ATOM 1086 N N . PRO A 1 142 ? -28.442 -5.491 15.817 1.00 63.66 142 PRO A N 1
ATOM 1087 C CA . PRO A 1 142 ? -28.689 -6.888 15.478 1.00 63.66 142 PRO A CA 1
ATOM 1088 C C . PRO A 1 142 ? -28.608 -7.038 13.954 1.00 63.66 142 PRO A C 1
ATOM 1090 O O . PRO A 1 142 ? -29.251 -6.281 13.238 1.00 63.66 142 PRO A O 1
ATOM 1093 N N . ASP A 1 143 ? -27.795 -7.975 13.474 1.00 65.12 143 ASP A N 1
ATOM 1094 C CA . ASP A 1 143 ? -27.535 -8.253 12.050 1.00 65.12 143 ASP A CA 1
ATOM 1095 C C . ASP A 1 143 ? -26.584 -7.284 11.319 1.00 65.12 143 ASP A C 1
ATOM 1097 O O . ASP A 1 143 ? -26.262 -7.500 10.147 1.00 65.12 143 ASP A O 1
ATOM 1101 N N . GLU A 1 144 ? -26.035 -6.279 12.006 1.00 74.44 144 GLU A N 1
ATOM 1102 C CA . GLU A 1 144 ? -24.985 -5.430 11.445 1.00 74.44 144 GLU A CA 1
ATOM 1103 C C . GLU A 1 144 ? -23.572 -5.939 11.744 1.00 74.44 144 GLU A C 1
ATOM 1105 O O . GLU A 1 144 ? -23.279 -6.614 12.736 1.00 74.44 144 GLU A O 1
ATOM 1110 N N . ARG A 1 145 ? -22.645 -5.595 10.847 1.00 82.31 145 ARG A N 1
ATOM 1111 C CA . ARG A 1 145 ? -21.235 -5.957 10.991 1.00 82.31 145 ARG A CA 1
ATOM 1112 C C . ARG A 1 145 ? -20.623 -5.112 12.096 1.00 82.31 145 ARG A C 1
ATOM 1114 O O . ARG A 1 145 ? -20.659 -3.893 12.034 1.00 82.31 145 ARG A O 1
ATOM 1121 N N . ALA A 1 146 ? -19.965 -5.743 13.058 1.00 92.06 146 ALA A N 1
ATOM 1122 C CA . ALA A 1 146 ? -19.254 -4.998 14.082 1.00 92.06 146 ALA A CA 1
ATOM 1123 C C . ALA A 1 146 ? -18.091 -4.200 13.477 1.00 92.06 146 ALA A C 1
ATOM 1125 O O . ALA A 1 146 ? -17.225 -4.785 12.826 1.00 92.06 146 ALA A O 1
ATOM 1126 N N . TRP A 1 147 ? -18.037 -2.886 13.691 1.00 94.81 147 TRP A N 1
ATOM 1127 C CA . TRP A 1 147 ? -16.889 -2.083 13.273 1.00 94.81 147 TRP A CA 1
ATOM 1128 C C . TRP A 1 147 ? -15.642 -2.434 14.105 1.00 94.81 147 TRP A C 1
ATOM 1130 O O . TRP A 1 147 ? -15.741 -2.937 15.232 1.00 94.81 147 TRP A O 1
ATOM 1140 N N . TRP A 1 148 ? -14.457 -2.201 13.533 1.00 96.12 148 TRP A N 1
ATOM 1141 C CA . TRP A 1 148 ? -13.162 -2.452 14.187 1.00 96.12 148 TRP A CA 1
ATOM 1142 C C . TRP A 1 148 ? -12.346 -1.190 14.416 1.00 96.12 148 TRP A C 1
ATOM 1144 O O . TRP A 1 148 ? -11.431 -1.221 15.232 1.00 96.12 148 TRP A O 1
ATOM 1154 N N . LEU A 1 149 ? -12.656 -0.102 13.717 1.00 95.56 149 LEU A N 1
ATOM 1155 C CA . LEU A 1 149 ? -12.023 1.193 13.913 1.00 95.56 149 LEU A CA 1
ATOM 1156 C C . LEU A 1 149 ? -13.090 2.232 14.256 1.00 95.56 149 LEU A C 1
ATOM 1158 O O . LEU A 1 149 ? -14.168 2.219 13.667 1.00 95.56 149 LEU A O 1
ATOM 1162 N N . VAL A 1 150 ? -12.770 3.156 15.154 1.00 96.25 150 VAL A N 1
ATOM 1163 C CA . VAL A 1 150 ? -13.501 4.416 15.289 1.00 96.25 150 VAL A CA 1
ATOM 1164 C C . VAL A 1 150 ? -12.514 5.576 15.271 1.00 96.25 150 VAL A C 1
ATOM 1166 O O . VAL A 1 150 ? -11.525 5.576 16.009 1.00 96.25 150 VAL A O 1
ATOM 1169 N N . SER A 1 151 ? -12.780 6.556 14.413 1.00 96.06 151 SER A N 1
ATOM 1170 C CA . SER A 1 151 ? -12.091 7.845 14.395 1.00 96.06 151 SER A CA 1
ATOM 1171 C C . SER A 1 151 ? -13.017 8.874 15.015 1.00 96.06 151 SER A C 1
ATOM 1173 O O . SER A 1 151 ? -14.122 9.053 14.522 1.00 96.06 151 SER A O 1
ATOM 1175 N N . LEU A 1 152 ? -12.586 9.540 16.080 1.00 97.56 152 LEU A N 1
ATOM 1176 C CA . LEU A 1 152 ? -13.296 10.655 16.696 1.00 97.56 152 LEU A CA 1
ATOM 1177 C C . LEU A 1 152 ? -12.545 11.948 16.402 1.00 97.56 152 LEU A C 1
ATOM 1179 O O . LEU A 1 152 ? -11.318 12.018 16.523 1.00 97.56 152 LEU A O 1
ATOM 1183 N N . THR A 1 153 ? -13.286 12.986 16.054 1.00 97.31 153 THR A N 1
ATOM 1184 C CA . THR A 1 153 ? -12.760 14.335 15.883 1.00 97.31 153 THR A CA 1
ATOM 1185 C C . THR A 1 153 ? -13.505 15.278 16.806 1.00 97.31 153 THR A C 1
ATOM 1187 O O . THR A 1 153 ? -14.719 15.179 16.974 1.00 97.31 153 THR A O 1
ATOM 1190 N N . ARG A 1 154 ? -12.773 16.200 17.428 1.00 97.06 154 ARG A N 1
ATOM 1191 C CA . ARG A 1 154 ? -13.363 17.310 18.170 1.00 97.06 154 ARG A CA 1
ATOM 1192 C C . ARG A 1 154 ? -12.708 18.605 17.750 1.00 97.06 154 ARG A C 1
ATOM 1194 O O . ARG A 1 154 ? -11.489 18.724 17.817 1.00 97.06 154 ARG A O 1
ATOM 1201 N N . GLU A 1 155 ? -13.519 19.558 17.327 1.00 95.69 155 GLU A N 1
ATOM 1202 C CA . GLU A 1 155 ? -13.070 20.914 17.019 1.00 95.69 155 GLU A CA 1
ATOM 1203 C C . GLU A 1 155 ? -13.058 21.773 18.292 1.00 95.69 155 GLU A C 1
ATOM 1205 O O . GLU A 1 155 ? -13.791 21.502 19.248 1.00 95.69 155 GLU A O 1
ATOM 1210 N N . GLU A 1 156 ? -12.284 22.858 18.287 1.00 91.94 156 GLU A N 1
ATOM 1211 C CA . GLU A 1 156 ? -12.261 23.856 19.371 1.00 91.94 156 GLU A CA 1
ATOM 1212 C C . GLU A 1 156 ? -13.664 24.421 19.664 1.00 91.94 156 GLU A C 1
ATOM 1214 O O . GLU A 1 156 ? -14.005 24.704 20.811 1.00 91.94 156 GLU A O 1
ATOM 1219 N N . SER A 1 157 ? -14.524 24.502 18.639 1.00 90.69 157 SER A N 1
ATOM 1220 C CA . SER A 1 157 ? -15.931 24.920 18.765 1.00 90.69 157 SER A CA 1
ATOM 1221 C C . SER A 1 157 ? -16.788 23.996 19.642 1.00 90.69 157 SER A C 1
ATOM 1223 O O . SER A 1 157 ? -17.899 24.368 20.018 1.00 90.69 157 SER A O 1
ATOM 1225 N N . GLY A 1 158 ? -16.293 22.796 19.954 1.00 89.62 158 GLY A N 1
ATOM 1226 C CA . GLY A 1 158 ? -17.017 21.754 20.674 1.00 89.62 158 GLY A CA 1
ATOM 1227 C C . GLY A 1 158 ? -17.777 20.784 19.770 1.00 89.62 158 GLY A C 1
ATOM 1228 O O . GLY A 1 158 ? -18.359 19.837 20.290 1.00 89.62 158 GLY A O 1
ATOM 1229 N N . ALA A 1 159 ? -17.763 20.975 18.446 1.00 93.81 159 ALA A N 1
ATOM 1230 C CA . ALA A 1 159 ? -18.331 20.006 17.513 1.00 93.81 159 ALA A CA 1
ATOM 1231 C C . ALA A 1 159 ? -17.566 18.677 17.590 1.00 93.81 159 ALA A C 1
ATOM 1233 O O . ALA A 1 159 ? -16.337 18.666 17.490 1.00 93.81 159 ALA A O 1
ATOM 1234 N N . VAL A 1 160 ? -18.301 17.576 17.758 1.00 96.56 160 VAL A N 1
ATOM 1235 C CA . VAL A 1 160 ? -17.762 16.213 17.812 1.00 96.56 160 VAL A CA 1
ATOM 1236 C C . VAL A 1 160 ? -18.274 15.431 16.609 1.00 96.56 160 VAL A C 1
ATOM 1238 O O . VAL A 1 160 ? -19.472 15.435 16.329 1.00 96.56 160 VAL A O 1
ATOM 1241 N N . GLY A 1 161 ? -17.364 14.769 15.904 1.00 94.94 161 GLY A N 1
ATOM 1242 C CA . GLY A 1 161 ? -17.666 13.828 14.833 1.00 94.94 161 GLY A CA 1
ATOM 1243 C C . GLY A 1 161 ? -17.081 12.457 15.142 1.00 94.94 161 GLY A C 1
ATOM 1244 O O . GLY A 1 161 ? -16.084 12.343 15.860 1.00 94.94 161 GLY A O 1
ATOM 1245 N N . TYR A 1 162 ? -17.692 11.413 14.594 1.00 96.19 162 TYR A N 1
ATOM 1246 C CA . TYR A 1 162 ? -17.121 10.074 14.602 1.00 96.19 162 TYR A CA 1
ATOM 1247 C C . TYR A 1 162 ? -17.399 9.344 13.294 1.00 96.19 162 TYR A C 1
ATOM 1249 O O . TYR A 1 162 ? -18.434 9.538 12.661 1.00 96.19 162 TYR A O 1
ATOM 1257 N N . GLU A 1 163 ? -16.462 8.483 12.919 1.00 94.75 163 GLU A N 1
ATOM 1258 C CA . GLU A 1 163 ? -16.537 7.641 11.731 1.00 94.75 163 GLU A CA 1
ATOM 1259 C C . GLU A 1 163 ? -16.117 6.218 12.094 1.00 94.75 163 GLU A C 1
ATOM 1261 O O . GLU A 1 163 ? -15.088 6.007 12.747 1.00 94.75 163 GLU A O 1
ATOM 1266 N N . PHE A 1 164 ? -16.911 5.238 11.665 1.00 94.25 164 PHE A N 1
ATOM 1267 C CA . PHE A 1 164 ? -16.638 3.824 11.896 1.00 94.25 164 PHE A CA 1
ATOM 1268 C C . PHE A 1 164 ? -15.940 3.194 10.694 1.00 94.25 164 PHE A C 1
ATOM 1270 O O . PHE A 1 164 ? -16.364 3.348 9.551 1.00 94.25 164 PHE A O 1
ATOM 1277 N N . GLY A 1 165 ? -14.879 2.437 10.964 1.00 92.62 165 GLY A N 1
ATOM 1278 C CA . GLY A 1 165 ? -14.190 1.616 9.979 1.00 92.62 165 GLY A CA 1
ATOM 1279 C C . GLY A 1 165 ? -14.531 0.142 10.164 1.00 92.62 165 GLY A C 1
ATOM 1280 O O . GLY A 1 165 ? -14.202 -0.472 11.184 1.00 92.62 165 GLY A O 1
ATOM 1281 N N . TYR A 1 166 ? -15.142 -0.454 9.142 1.00 92.00 166 TYR A N 1
ATOM 1282 C CA . TYR A 1 166 ? -15.532 -1.869 9.132 1.00 92.00 166 TYR A CA 1
ATOM 1283 C C . TYR A 1 166 ? -14.426 -2.795 8.608 1.00 92.00 166 TYR A C 1
ATOM 1285 O O . TYR A 1 166 ? -14.575 -4.021 8.655 1.00 92.00 166 TYR A O 1
ATOM 1293 N N . GLY A 1 167 ? -13.298 -2.216 8.185 1.00 89.75 167 GLY A N 1
ATOM 1294 C CA . GLY A 1 167 ? -12.136 -2.929 7.663 1.00 89.75 167 GLY A CA 1
ATOM 1295 C C . GLY A 1 167 ? -12.192 -3.184 6.163 1.00 89.75 167 GLY A C 1
ATOM 1296 O O . GLY A 1 167 ? -11.511 -4.093 5.706 1.00 89.75 167 GLY A O 1
ATOM 1297 N N . ASP A 1 168 ? -12.985 -2.426 5.403 1.00 86.12 168 ASP A N 1
ATOM 1298 C CA . ASP A 1 168 ? -13.026 -2.554 3.942 1.00 86.12 168 ASP A CA 1
ATOM 1299 C C . ASP A 1 168 ? -11.639 -2.295 3.337 1.00 86.12 168 ASP A C 1
ATOM 1301 O O . ASP A 1 168 ? -11.165 -3.078 2.524 1.00 86.12 168 ASP A O 1
ATOM 1305 N N . VAL A 1 169 ? -10.927 -1.283 3.841 1.00 83.12 169 VAL A N 1
ATOM 1306 C CA . VAL A 1 169 ? -9.503 -1.051 3.559 1.00 83.12 169 VAL A CA 1
ATOM 1307 C C . VAL A 1 169 ? -8.653 -1.567 4.723 1.00 83.12 169 VAL A C 1
ATOM 1309 O O . VAL A 1 169 ? -9.073 -1.534 5.884 1.00 83.12 169 VAL A O 1
ATOM 1312 N N . ALA A 1 170 ? -7.452 -2.060 4.413 1.00 84.56 170 ALA A N 1
ATOM 1313 C CA . ALA A 1 170 ? -6.505 -2.526 5.419 1.00 84.56 170 ALA A CA 1
ATOM 1314 C C . ALA A 1 170 ? -6.131 -1.404 6.395 1.00 84.56 170 ALA A C 1
ATOM 1316 O O . ALA A 1 170 ? -5.828 -0.281 5.991 1.00 84.56 170 ALA A O 1
ATOM 1317 N N . PHE A 1 171 ? -6.119 -1.721 7.689 1.00 87.19 171 PHE A N 1
ATOM 1318 C CA . PHE A 1 171 ? -5.691 -0.757 8.695 1.00 87.19 171 PHE A CA 1
ATOM 1319 C C . PHE A 1 171 ? -4.171 -0.546 8.651 1.00 87.19 171 PHE A C 1
ATOM 1321 O O . PHE A 1 171 ? -3.431 -1.501 8.380 1.00 87.19 171 PHE A O 1
ATOM 1328 N N . PRO A 1 172 ? -3.692 0.672 8.969 1.00 83.31 172 PRO A N 1
ATOM 1329 C CA . PRO A 1 172 ? -2.274 0.938 9.176 1.00 83.31 172 PRO A CA 1
ATOM 1330 C C . PRO A 1 172 ? -1.637 -0.053 10.157 1.00 83.31 172 PRO A C 1
ATOM 1332 O O . PRO A 1 172 ? -2.292 -0.540 11.081 1.00 83.31 172 PRO A O 1
ATOM 1335 N N . ALA A 1 173 ? -0.355 -0.370 9.960 1.00 83.50 173 ALA A N 1
ATOM 1336 C CA . ALA A 1 173 ? 0.323 -1.435 10.702 1.00 83.50 173 ALA A CA 1
ATOM 1337 C C . ALA A 1 173 ? 0.346 -1.204 12.224 1.00 83.50 173 ALA A C 1
ATOM 1339 O O . ALA A 1 173 ? 0.202 -2.152 12.993 1.00 83.50 173 ALA A O 1
ATOM 1340 N N . ASP A 1 174 ? 0.480 0.051 12.644 1.00 83.19 174 ASP A N 1
ATOM 1341 C CA . ASP A 1 174 ? 0.409 0.519 14.031 1.00 83.19 174 ASP A CA 1
ATOM 1342 C C . ASP A 1 174 ? -0.998 0.401 14.640 1.00 83.19 174 ASP A C 1
ATOM 1344 O O . ASP A 1 174 ? -1.156 0.447 15.858 1.00 83.19 174 ASP A O 1
ATOM 1348 N N . ARG A 1 175 ? -2.026 0.210 13.804 1.00 89.00 175 ARG A N 1
ATOM 1349 C CA . ARG A 1 175 ? -3.428 0.053 14.210 1.00 89.00 175 ARG A CA 1
ATOM 1350 C C . ARG A 1 175 ? -3.958 -1.367 14.073 1.00 89.00 175 ARG A C 1
ATOM 1352 O O . ARG A 1 175 ? -5.101 -1.630 14.452 1.00 89.00 175 ARG A O 1
ATOM 1359 N N . LEU A 1 176 ? -3.148 -2.302 13.586 1.00 91.81 176 LEU A N 1
ATOM 1360 C CA . LEU A 1 176 ? -3.522 -3.710 13.544 1.00 91.81 176 LEU A CA 1
ATOM 1361 C C . LEU A 1 176 ? -3.471 -4.325 14.942 1.00 91.81 176 LEU A C 1
ATOM 1363 O O . LEU A 1 176 ? -2.436 -4.335 15.607 1.00 91.81 176 LEU A O 1
ATOM 1367 N N . LEU A 1 177 ? -4.582 -4.927 15.356 1.00 94.81 177 LEU A N 1
ATOM 1368 C CA . LEU A 1 177 ? -4.614 -5.735 16.568 1.00 94.81 177 LEU A CA 1
ATOM 1369 C C . LEU A 1 177 ? -3.974 -7.119 16.325 1.00 94.81 177 LEU A C 1
ATOM 1371 O O . LEU A 1 177 ? -3.794 -7.560 15.178 1.00 94.81 177 LEU A O 1
ATOM 1375 N N . PRO A 1 178 ? -3.623 -7.854 17.394 1.00 93.94 178 PRO A N 1
ATOM 1376 C CA . PRO A 1 178 ? -3.264 -9.259 17.273 1.00 93.94 178 PRO A CA 1
ATOM 1377 C C . PRO A 1 178 ? -4.390 -10.063 16.607 1.00 93.94 178 PRO A C 1
ATOM 1379 O O . PRO A 1 178 ? -5.571 -9.868 16.886 1.00 93.94 178 PRO A O 1
ATOM 1382 N N . THR A 1 179 ? -4.026 -11.019 15.760 1.00 94.25 179 THR A N 1
ATOM 1383 C CA . THR A 1 179 ? -4.934 -11.986 15.108 1.00 94.25 179 THR A CA 1
ATOM 1384 C C . THR A 1 179 ? -5.884 -12.679 16.085 1.00 94.25 179 THR A C 1
ATOM 1386 O O . THR A 1 179 ? -7.065 -12.831 15.781 1.00 94.25 179 THR A O 1
ATOM 1389 N N . ALA A 1 180 ? -5.409 -13.036 17.283 1.00 95.69 180 ALA A N 1
ATOM 1390 C CA . ALA A 1 180 ? -6.234 -13.621 18.341 1.00 95.69 180 ALA A CA 1
ATOM 1391 C C . ALA A 1 180 ? -7.419 -12.722 18.748 1.00 95.69 180 ALA A C 1
ATOM 1393 O O . ALA A 1 180 ? -8.503 -13.235 19.020 1.00 95.69 180 ALA A O 1
ATOM 1394 N N . ALA A 1 181 ? -7.239 -11.396 18.735 1.00 96.88 181 ALA A N 1
ATOM 1395 C CA . ALA A 1 181 ? -8.302 -10.446 19.047 1.00 96.88 181 ALA A CA 1
ATOM 1396 C C . ALA A 1 181 ? -9.380 -10.430 17.953 1.00 96.88 181 ALA A C 1
ATOM 1398 O O . ALA A 1 181 ? -10.567 -10.497 18.262 1.00 96.88 181 ALA A O 1
ATOM 1399 N N . TYR A 1 182 ? -8.975 -10.454 16.677 1.00 96.25 182 TYR A N 1
ATOM 1400 C CA . TYR A 1 182 ? -9.913 -10.581 15.557 1.00 96.25 182 TYR A CA 1
ATOM 1401 C C . TYR A 1 182 ? -10.657 -11.922 15.564 1.00 96.25 182 TYR A C 1
ATOM 1403 O O . TYR A 1 182 ? -11.853 -11.947 15.303 1.00 96.25 182 TYR A O 1
ATOM 1411 N N . ARG A 1 183 ? -9.996 -13.040 15.905 1.00 95.88 183 ARG A N 1
ATOM 1412 C CA . ARG A 1 183 ? -10.673 -14.348 16.026 1.00 95.88 183 ARG A CA 1
ATOM 1413 C C . ARG A 1 183 ? -11.726 -14.348 17.132 1.00 95.88 183 ARG A C 1
ATOM 1415 O O . ARG A 1 183 ? -12.818 -14.863 16.915 1.00 95.88 183 ARG A O 1
ATOM 1422 N N . ALA A 1 184 ? -11.402 -13.784 18.297 1.00 96.38 184 ALA A N 1
ATOM 1423 C CA . ALA A 1 184 ? -12.356 -13.651 19.396 1.00 96.38 184 ALA A CA 1
ATOM 1424 C C . ALA A 1 184 ? -13.557 -12.787 18.984 1.00 96.38 184 ALA A C 1
ATOM 1426 O O . ALA A 1 184 ? -14.697 -13.138 19.273 1.00 96.38 184 ALA A O 1
ATOM 1427 N N . ASP A 1 185 ? -13.303 -11.702 18.251 1.00 95.25 185 ASP A N 1
ATOM 1428 C CA . ASP A 1 185 ? -14.353 -10.820 17.751 1.00 95.25 185 ASP A CA 1
ATOM 1429 C C . ASP A 1 185 ? -15.257 -11.511 16.731 1.00 95.25 185 ASP A C 1
ATOM 1431 O O . ASP A 1 185 ? -16.470 -11.464 16.875 1.00 95.25 185 ASP A O 1
ATOM 1435 N N . LEU A 1 186 ? -14.685 -12.237 15.767 1.00 94.69 186 LEU A N 1
ATOM 1436 C CA . LEU A 1 186 ? -15.437 -12.998 14.764 1.00 94.69 186 LEU A CA 1
ATOM 1437 C C . LEU A 1 186 ? -16.236 -14.165 15.359 1.00 94.69 186 LEU A C 1
ATOM 1439 O O . LEU A 1 186 ? -17.218 -14.596 14.761 1.00 94.69 186 LEU A O 1
ATOM 1443 N N . ALA A 1 187 ? -15.846 -14.676 16.531 1.00 94.56 187 ALA A N 1
ATOM 1444 C CA . ALA A 1 187 ? -16.640 -15.666 17.254 1.00 94.56 187 ALA A CA 1
ATOM 1445 C C . ALA A 1 187 ? -17.913 -15.057 17.872 1.00 94.56 187 ALA A C 1
ATOM 1447 O O . ALA A 1 187 ? -18.914 -15.760 18.004 1.00 94.56 187 ALA A O 1
ATOM 1448 N N . GLN A 1 188 ? -17.883 -13.771 18.242 1.00 92.56 188 GLN A N 1
ATOM 1449 C CA . GLN A 1 188 ? -19.033 -13.051 18.800 1.00 92.56 188 GLN A CA 1
ATOM 1450 C C . GLN A 1 188 ? -19.865 -12.338 17.725 1.00 92.56 188 GLN A C 1
ATOM 1452 O O . GLN A 1 188 ? -21.089 -12.314 17.813 1.00 92.56 188 GLN A O 1
ATOM 1457 N N . PHE A 1 189 ? -19.204 -11.793 16.706 1.00 91.88 189 PHE A N 1
ATOM 1458 C CA . PHE A 1 189 ? -19.793 -11.084 15.573 1.00 91.88 189 PHE A CA 1
ATOM 1459 C C . PHE A 1 189 ? -19.349 -11.754 14.263 1.00 91.88 189 PHE A C 1
ATOM 1461 O O . PHE A 1 189 ? -18.443 -11.252 13.583 1.00 91.88 189 PHE A O 1
ATOM 1468 N N . PRO A 1 190 ? -19.941 -12.913 13.912 1.00 91.50 190 PRO A N 1
ATOM 1469 C CA . PRO A 1 190 ? -19.584 -13.631 12.699 1.00 91.50 190 PRO A CA 1
ATOM 1470 C C . PRO A 1 190 ? -19.794 -12.775 11.453 1.00 91.50 190 PRO A C 1
ATOM 1472 O O . PRO A 1 190 ? -20.748 -12.004 11.352 1.00 91.50 190 PRO A O 1
ATOM 1475 N N . ARG A 1 191 ? -18.916 -12.954 10.469 1.00 91.44 191 ARG A N 1
ATOM 1476 C CA . ARG A 1 191 ? -19.058 -12.367 9.136 1.00 91.44 191 ARG A CA 1
ATOM 1477 C C . ARG A 1 191 ? -19.025 -13.482 8.107 1.00 91.44 191 ARG A C 1
ATOM 1479 O O . ARG A 1 191 ? -18.150 -14.338 8.171 1.00 91.44 191 ARG A O 1
ATOM 1486 N N . GLU A 1 192 ? -19.952 -13.438 7.157 1.00 90.69 192 GLU A N 1
ATOM 1487 C CA . GLU A 1 192 ? -19.992 -14.387 6.038 1.00 90.69 192 GLU A CA 1
ATOM 1488 C C . GLU A 1 192 ? -18.743 -14.271 5.157 1.00 90.69 192 GLU A C 1
ATOM 1490 O O . GLU A 1 192 ? -18.197 -15.276 4.713 1.00 90.69 192 GLU A O 1
ATOM 1495 N N . ARG A 1 193 ? -18.261 -13.040 4.953 1.00 92.56 193 ARG A N 1
ATOM 1496 C CA . ARG A 1 193 ? -17.071 -12.745 4.157 1.00 92.56 193 ARG A CA 1
ATOM 1497 C C . ARG A 1 193 ? -16.186 -11.733 4.870 1.00 92.56 193 ARG A C 1
ATOM 1499 O O . ARG A 1 193 ? -16.667 -10.701 5.350 1.00 92.56 193 ARG A O 1
ATOM 1506 N N . LEU A 1 194 ? -14.895 -12.031 4.953 1.00 94.94 194 LEU A N 1
ATOM 1507 C CA . LEU A 1 194 ? -13.886 -11.154 5.536 1.00 94.94 194 LEU A CA 1
ATOM 1508 C C . LEU A 1 194 ? -13.208 -10.316 4.448 1.00 94.94 194 LEU A C 1
ATOM 1510 O O . LEU A 1 194 ? -13.011 -10.813 3.338 1.00 94.94 194 LEU A O 1
ATOM 1514 N N . PRO A 1 195 ? -12.778 -9.080 4.758 1.00 94.31 195 PRO A N 1
ATOM 1515 C CA . PRO A 1 195 ? -11.905 -8.347 3.853 1.00 94.31 195 PRO A CA 1
ATOM 1516 C C . PRO A 1 195 ? -10.599 -9.129 3.649 1.00 94.31 195 PRO A C 1
ATOM 1518 O O . PRO A 1 195 ? -10.056 -9.706 4.599 1.00 94.31 195 PRO A O 1
ATOM 1521 N N . VAL A 1 196 ? -10.091 -9.138 2.411 1.00 95.12 196 VAL A N 1
ATOM 1522 C CA . VAL A 1 196 ? -8.967 -9.993 1.980 1.00 95.12 196 VAL A CA 1
ATOM 1523 C C . VAL A 1 196 ? -7.750 -9.850 2.891 1.00 95.12 196 VAL A C 1
ATOM 1525 O O . VAL A 1 196 ? -7.159 -10.857 3.272 1.00 95.12 196 VAL A O 1
ATOM 1528 N N . TRP A 1 197 ? -7.403 -8.629 3.313 1.00 93.88 197 TRP A N 1
ATOM 1529 C CA . TRP A 1 197 ? -6.249 -8.391 4.188 1.00 93.88 197 TRP A CA 1
ATOM 1530 C C . TRP A 1 197 ? -6.355 -9.124 5.535 1.00 93.88 197 TRP A C 1
ATOM 1532 O O . TRP A 1 197 ? -5.345 -9.614 6.051 1.00 93.88 197 TRP A O 1
ATOM 1542 N N . LEU A 1 198 ? -7.561 -9.223 6.108 1.00 94.88 198 LEU A N 1
ATOM 1543 C CA . LEU A 1 198 ? -7.780 -9.893 7.387 1.00 94.88 198 LEU A CA 1
ATOM 1544 C C . LEU A 1 198 ? -7.855 -11.404 7.191 1.00 94.88 198 LEU A C 1
ATOM 1546 O O . LEU A 1 198 ? -7.233 -12.144 7.953 1.00 94.88 198 LEU A O 1
ATOM 1550 N N . ALA A 1 199 ? -8.571 -11.851 6.157 1.00 95.38 199 ALA A N 1
ATOM 1551 C CA . ALA A 1 199 ? -8.671 -13.261 5.800 1.00 95.38 199 ALA A CA 1
ATOM 1552 C C . ALA A 1 199 ? -7.270 -13.860 5.560 1.00 95.38 199 ALA A C 1
ATOM 1554 O O . ALA A 1 199 ? -6.903 -14.861 6.177 1.00 95.38 199 ALA A O 1
ATOM 1555 N N . ALA A 1 200 ? -6.441 -13.158 4.780 1.00 93.81 200 ALA A N 1
ATOM 1556 C CA . ALA A 1 200 ? -5.041 -13.482 4.528 1.00 93.81 200 ALA A CA 1
ATOM 1557 C C . ALA A 1 200 ? -4.210 -13.554 5.815 1.00 93.81 200 ALA A C 1
ATOM 1559 O O . ALA A 1 200 ? -3.476 -14.516 6.026 1.00 93.81 200 ALA A O 1
ATOM 1560 N N . ARG A 1 201 ? -4.339 -12.568 6.714 1.00 92.00 201 ARG A N 1
ATOM 1561 C CA . ARG A 1 201 ? -3.582 -12.532 7.977 1.00 92.00 201 ARG A CA 1
ATOM 1562 C C . ARG A 1 201 ? -3.935 -13.710 8.891 1.00 92.00 201 ARG A C 1
ATOM 1564 O O . ARG A 1 201 ? -3.041 -14.320 9.475 1.00 92.00 201 ARG A O 1
ATOM 1571 N N . LEU A 1 202 ? -5.224 -14.040 9.002 1.00 93.88 202 LEU A N 1
ATOM 1572 C CA . LEU A 1 202 ? -5.698 -15.190 9.779 1.00 93.88 202 LEU A CA 1
ATOM 1573 C C . LEU A 1 202 ? -5.264 -16.524 9.154 1.00 93.88 202 LEU A C 1
ATOM 1575 O O . LEU A 1 202 ? -4.970 -17.477 9.882 1.00 93.88 202 LEU A O 1
ATOM 1579 N N . TRP A 1 203 ? -5.209 -16.589 7.822 1.00 91.94 203 TRP A N 1
ATOM 1580 C CA . TRP A 1 203 ? -4.726 -17.747 7.078 1.00 91.94 203 TRP A CA 1
ATOM 1581 C C . TRP A 1 203 ? -3.210 -17.943 7.230 1.00 91.94 203 TRP A C 1
ATOM 1583 O O . TRP A 1 203 ? -2.775 -19.041 7.569 1.00 91.94 203 TRP A O 1
ATOM 1593 N N . ALA A 1 204 ? -2.412 -16.882 7.073 1.00 88.62 204 ALA A N 1
ATOM 1594 C CA . ALA A 1 204 ? -0.949 -16.925 7.156 1.00 88.62 204 ALA A CA 1
ATOM 1595 C C . ALA A 1 204 ? -0.459 -17.418 8.525 1.00 88.62 204 ALA A C 1
ATOM 1597 O O . ALA A 1 204 ? 0.466 -18.224 8.613 1.00 88.62 204 ALA A O 1
ATOM 1598 N N . GLU A 1 205 ? -1.115 -16.972 9.598 1.00 86.62 205 GLU A N 1
ATOM 1599 C CA . GLU A 1 205 ? -0.837 -17.449 10.953 1.00 86.62 205 GLU A CA 1
ATOM 1600 C C . GLU A 1 205 ? -1.164 -18.942 11.126 1.00 86.62 205 GLU A C 1
ATOM 1602 O O . GLU A 1 205 ? -0.425 -19.658 11.798 1.00 86.62 205 GLU A O 1
ATOM 1607 N N . ASN A 1 206 ? -2.248 -19.419 10.505 1.00 84.62 206 ASN A N 1
ATOM 1608 C CA . ASN A 1 206 ? -2.676 -20.816 10.589 1.00 84.62 206 ASN A CA 1
ATOM 1609 C C . ASN A 1 206 ? -1.785 -21.765 9.778 1.00 84.62 206 ASN A C 1
ATOM 1611 O O . ASN A 1 206 ? -1.522 -22.882 10.219 1.00 84.62 206 ASN A O 1
ATOM 1615 N N . GLU A 1 207 ? -1.342 -21.349 8.590 1.00 81.56 207 GLU A N 1
ATOM 1616 C CA . GLU A 1 207 ? -0.486 -22.170 7.730 1.00 81.56 207 GLU A CA 1
ATOM 1617 C C . GLU A 1 207 ? 0.879 -22.453 8.359 1.00 81.56 207 GLU A C 1
ATOM 1619 O O . GLU A 1 207 ? 1.455 -23.515 8.118 1.00 81.56 207 GLU A O 1
ATOM 1624 N N . GLY A 1 208 ? 1.428 -21.502 9.124 1.00 73.50 208 GLY A N 1
ATOM 1625 C CA . GLY A 1 208 ? 2.739 -21.631 9.769 1.00 73.50 208 GLY A CA 1
ATOM 1626 C C . GLY A 1 208 ? 3.915 -21.838 8.800 1.00 73.50 208 GLY A C 1
ATOM 1627 O O . GLY A 1 208 ? 5.042 -22.071 9.241 1.00 73.50 208 GLY A O 1
ATOM 1628 N N . ARG A 1 209 ? 3.682 -21.770 7.481 1.00 74.50 209 ARG A N 1
ATOM 1629 C CA . ARG A 1 209 ? 4.710 -21.907 6.448 1.00 74.50 209 ARG A CA 1
ATOM 1630 C C . ARG A 1 209 ? 5.394 -20.571 6.214 1.00 74.50 209 ARG A C 1
ATOM 1632 O O . ARG A 1 209 ? 4.752 -19.562 5.944 1.00 74.50 209 ARG A O 1
ATOM 1639 N N . SER A 1 210 ? 6.720 -20.578 6.288 1.00 85.50 210 SER A N 1
ATOM 1640 C CA . SER A 1 210 ? 7.520 -19.410 5.943 1.00 85.50 210 SER A CA 1
ATOM 1641 C C . SER A 1 210 ? 7.633 -19.258 4.424 1.00 85.50 210 SER A C 1
ATOM 1643 O O . SER A 1 210 ? 7.695 -20.245 3.687 1.00 85.50 210 SER A O 1
ATOM 1645 N N . LEU A 1 211 ? 7.724 -18.015 3.952 1.00 87.31 211 LEU A N 1
ATOM 1646 C CA . LEU A 1 211 ? 7.918 -17.706 2.534 1.00 87.31 211 LEU A CA 1
ATOM 1647 C C . LEU A 1 211 ? 9.141 -18.423 1.911 1.00 87.31 211 LEU A C 1
ATOM 1649 O O . LEU A 1 211 ? 8.991 -18.996 0.828 1.00 87.31 211 LEU A O 1
ATOM 1653 N N . PRO A 1 212 ? 10.310 -18.520 2.584 1.00 89.25 212 PRO A N 1
ATOM 1654 C CA . PRO A 1 212 ? 11.424 -19.333 2.092 1.00 89.25 212 PRO A CA 1
ATOM 1655 C C . PRO A 1 212 ? 11.071 -20.806 1.845 1.00 89.25 212 PRO A C 1
ATOM 1657 O O . PRO A 1 212 ? 11.520 -21.388 0.856 1.00 89.25 212 PRO A O 1
ATOM 1660 N N . ALA A 1 213 ? 10.255 -21.421 2.710 1.00 88.69 213 ALA A N 1
ATOM 1661 C CA . ALA A 1 213 ? 9.822 -22.805 2.530 1.00 88.69 213 ALA A CA 1
ATOM 1662 C C . ALA A 1 213 ? 8.887 -22.950 1.318 1.00 88.69 213 ALA A C 1
ATOM 1664 O O . ALA A 1 213 ? 9.026 -23.901 0.550 1.00 88.69 213 ALA A O 1
ATOM 1665 N N . THR A 1 214 ? 7.992 -21.981 1.104 1.00 89.81 214 THR A N 1
ATOM 1666 C CA . THR A 1 214 ? 7.103 -21.931 -0.067 1.00 89.81 214 THR A CA 1
ATOM 1667 C C . THR A 1 214 ? 7.890 -21.817 -1.374 1.00 89.81 214 THR A C 1
ATOM 1669 O O . THR A 1 214 ? 7.651 -22.581 -2.309 1.00 89.81 214 THR A O 1
ATOM 1672 N N . LEU A 1 215 ? 8.886 -20.926 -1.435 1.00 90.81 215 LEU A N 1
ATOM 1673 C CA . LEU A 1 215 ? 9.763 -20.790 -2.604 1.00 90.81 215 LEU A CA 1
ATOM 1674 C C . LEU A 1 215 ? 10.591 -22.059 -2.855 1.00 90.81 215 LEU A C 1
ATOM 1676 O O . LEU A 1 215 ? 10.754 -22.485 -3.999 1.00 90.81 215 LEU A O 1
ATOM 1680 N N . ALA A 1 216 ? 11.096 -22.699 -1.795 1.00 89.38 216 ALA A N 1
ATOM 1681 C CA . ALA A 1 216 ? 11.820 -23.962 -1.915 1.00 89.38 216 ALA A CA 1
ATOM 1682 C C . ALA A 1 216 ? 10.929 -25.090 -2.464 1.00 89.38 216 ALA A C 1
ATOM 1684 O O . ALA A 1 216 ? 11.369 -25.839 -3.338 1.00 89.38 216 ALA A O 1
ATOM 1685 N N . ALA A 1 217 ? 9.679 -25.186 -2.000 1.00 88.69 217 ALA A N 1
ATOM 1686 C CA . ALA A 1 217 ? 8.710 -26.162 -2.494 1.00 88.69 217 ALA A CA 1
ATOM 1687 C C . ALA A 1 217 ? 8.398 -25.953 -3.985 1.00 88.69 217 ALA A C 1
ATOM 1689 O O . ALA A 1 217 ? 8.497 -26.901 -4.764 1.00 88.69 217 ALA A O 1
ATOM 1690 N N . ALA A 1 218 ? 8.153 -24.709 -4.409 1.00 88.75 218 ALA A N 1
ATOM 1691 C CA . ALA A 1 218 ? 7.867 -24.388 -5.810 1.00 88.75 218 ALA A CA 1
ATOM 1692 C C . ALA A 1 218 ? 8.998 -24.819 -6.769 1.00 88.75 218 ALA A C 1
ATOM 1694 O O . ALA A 1 218 ? 8.750 -25.296 -7.879 1.00 88.75 218 ALA A O 1
ATOM 1695 N N . ARG A 1 219 ? 10.260 -24.725 -6.326 1.00 86.44 219 ARG A N 1
ATOM 1696 C CA . ARG A 1 219 ? 11.428 -25.190 -7.099 1.00 86.44 219 ARG A CA 1
ATOM 1697 C C . ARG A 1 219 ? 11.510 -26.715 -7.202 1.00 86.44 219 ARG A C 1
ATOM 1699 O O . ARG A 1 219 ? 12.009 -27.233 -8.202 1.00 86.44 219 ARG A O 1
ATOM 1706 N N . ILE A 1 220 ? 11.050 -27.437 -6.179 1.00 87.50 220 ILE A N 1
ATOM 1707 C CA . ILE A 1 220 ? 11.005 -28.907 -6.177 1.00 87.50 220 ILE A CA 1
ATOM 1708 C C . ILE A 1 220 ? 9.911 -29.406 -7.122 1.00 87.50 220 ILE A C 1
ATOM 1710 O O . ILE A 1 220 ? 10.144 -30.358 -7.865 1.00 87.50 220 ILE A O 1
ATOM 1714 N N . GLU A 1 221 ? 8.755 -28.741 -7.130 1.00 84.50 221 GLU A N 1
ATOM 1715 C CA . GLU A 1 221 ? 7.616 -29.088 -7.987 1.00 84.50 221 GLU A CA 1
ATOM 1716 C C . GLU A 1 221 ? 7.935 -28.956 -9.484 1.00 84.50 221 GLU A C 1
ATOM 1718 O O . GLU A 1 221 ? 7.348 -29.670 -10.296 1.00 84.50 221 GLU A O 1
ATOM 1723 N N . ARG A 1 222 ? 8.897 -28.093 -9.857 1.00 78.50 222 ARG A N 1
ATOM 1724 C CA . ARG A 1 222 ? 9.357 -27.873 -11.245 1.00 78.50 222 ARG A CA 1
ATOM 1725 C C . ARG A 1 222 ? 8.210 -27.636 -12.236 1.00 78.50 222 ARG A C 1
ATOM 1727 O O . ARG A 1 222 ? 8.279 -28.060 -13.392 1.00 78.50 222 ARG A O 1
ATOM 1734 N N . ALA A 1 223 ? 7.164 -26.947 -11.791 1.00 88.94 223 ALA A N 1
ATOM 1735 C CA . ALA A 1 223 ? 6.121 -26.462 -12.681 1.00 88.94 223 ALA A CA 1
ATOM 1736 C C . ALA A 1 223 ? 6.726 -25.500 -13.725 1.00 88.94 223 ALA A C 1
ATOM 1738 O O . ALA A 1 223 ? 7.673 -24.776 -13.406 1.00 88.94 223 ALA A O 1
ATOM 1739 N N . PRO A 1 224 ? 6.230 -25.487 -14.974 1.00 90.31 224 PRO A N 1
ATOM 1740 C CA . PRO A 1 224 ? 6.702 -24.539 -15.975 1.00 90.31 224 PRO A CA 1
ATOM 1741 C C . PRO A 1 224 ? 6.278 -23.112 -15.609 1.00 90.31 224 PRO A C 1
ATOM 1743 O O . PRO A 1 224 ? 5.183 -22.898 -15.092 1.00 90.31 224 PRO A O 1
ATOM 1746 N N . ALA A 1 225 ? 7.136 -22.142 -15.920 1.00 94.69 225 ALA A N 1
ATOM 1747 C CA . ALA A 1 225 ? 6.774 -20.733 -15.853 1.00 94.69 225 ALA A CA 1
ATOM 1748 C C . ALA A 1 225 ? 5.839 -20.357 -17.016 1.00 94.69 225 ALA A C 1
ATOM 1750 O O . ALA A 1 225 ? 5.975 -20.863 -18.133 1.00 94.69 225 ALA A O 1
ATOM 1751 N N . THR A 1 226 ? 4.925 -19.431 -16.757 1.00 96.88 226 THR A N 1
ATOM 1752 C CA . THR A 1 226 ? 4.016 -18.833 -17.735 1.00 96.88 226 THR A CA 1
ATOM 1753 C C . THR A 1 226 ? 4.678 -17.600 -18.355 1.00 96.88 226 THR A C 1
ATOM 1755 O O . THR A 1 226 ? 5.037 -16.684 -17.616 1.00 96.88 226 THR A O 1
ATOM 1758 N N . PRO A 1 227 ? 4.843 -17.517 -19.689 1.00 97.44 227 PRO A N 1
ATOM 1759 C CA . PRO A 1 227 ? 5.316 -16.299 -20.343 1.00 97.44 227 PRO A CA 1
ATOM 1760 C C . PRO A 1 227 ? 4.327 -15.145 -20.166 1.00 97.44 227 PRO A C 1
ATOM 1762 O O . PRO A 1 227 ? 3.118 -15.323 -20.320 1.00 97.44 227 PRO A O 1
ATOM 1765 N N . VAL A 1 228 ? 4.840 -13.944 -19.904 1.00 97.19 228 VAL A N 1
ATOM 1766 C CA . VAL A 1 228 ? 4.017 -12.764 -19.624 1.00 97.19 228 VAL A CA 1
ATOM 1767 C C . VAL A 1 228 ? 4.276 -11.685 -20.663 1.00 97.19 228 VAL A C 1
ATOM 1769 O O . VAL A 1 228 ? 5.406 -11.245 -20.874 1.00 97.19 228 VAL A O 1
ATOM 1772 N N . ARG A 1 229 ? 3.205 -11.218 -21.309 1.00 95.19 229 ARG A N 1
ATOM 1773 C CA . ARG A 1 229 ? 3.276 -10.087 -22.235 1.00 95.19 229 ARG A CA 1
ATOM 1774 C C . ARG A 1 229 ? 3.210 -8.781 -21.451 1.00 95.19 229 ARG A C 1
ATOM 1776 O O . ARG A 1 229 ? 2.135 -8.362 -21.031 1.00 95.19 229 ARG A O 1
ATOM 1783 N N . PHE A 1 230 ? 4.355 -8.130 -21.300 1.00 95.12 230 PHE A N 1
ATOM 1784 C CA . PHE A 1 230 ? 4.475 -6.851 -20.610 1.00 95.12 230 PHE A CA 1
ATOM 1785 C C . PHE A 1 230 ? 5.568 -5.975 -21.235 1.00 95.12 230 PHE A C 1
ATOM 1787 O O . PHE A 1 230 ? 6.316 -6.436 -22.099 1.00 95.12 230 PHE A O 1
ATOM 1794 N N . LEU A 1 231 ? 5.645 -4.708 -20.823 1.00 95.81 231 LEU A N 1
ATOM 1795 C CA . LEU A 1 231 ? 6.720 -3.802 -21.232 1.00 95.81 231 LEU A CA 1
ATOM 1796 C C . LEU A 1 231 ? 8.073 -4.340 -20.743 1.00 95.81 231 LEU A C 1
ATOM 1798 O O . LEU A 1 231 ? 8.124 -4.873 -19.635 1.00 95.81 231 LEU A O 1
ATOM 1802 N N . PRO A 1 232 ? 9.175 -4.179 -21.496 1.00 97.00 232 PRO A N 1
ATOM 1803 C CA . PRO A 1 232 ? 10.504 -4.553 -21.017 1.00 97.00 232 PRO A CA 1
ATOM 1804 C C . PRO A 1 232 ? 10.820 -3.914 -19.661 1.00 97.00 232 PRO A C 1
ATOM 1806 O O . PRO A 1 232 ? 10.467 -2.758 -19.422 1.00 97.00 232 PRO A O 1
ATOM 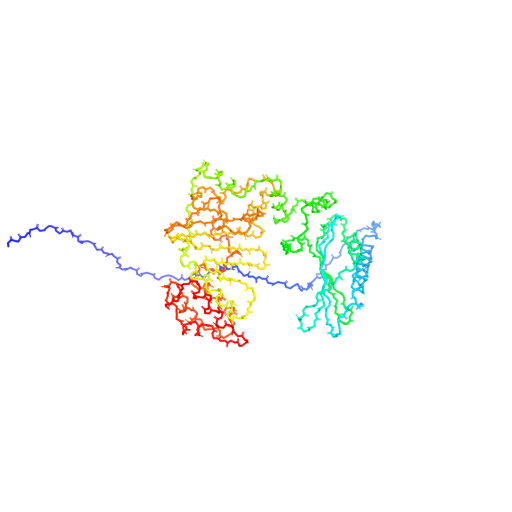1809 N N . ALA A 1 233 ? 11.514 -4.643 -18.782 1.00 97.31 233 ALA A N 1
ATOM 1810 C CA . ALA A 1 233 ? 11.831 -4.149 -17.439 1.00 97.31 233 ALA A CA 1
ATOM 1811 C C . ALA A 1 233 ? 12.524 -2.768 -17.413 1.00 97.31 233 ALA A C 1
ATOM 1813 O O . ALA A 1 233 ? 12.122 -1.940 -16.595 1.00 97.31 233 ALA A O 1
ATOM 1814 N N . PRO A 1 234 ? 13.472 -2.447 -18.321 1.00 97.06 234 PRO A N 1
ATOM 1815 C CA . PRO A 1 234 ? 14.058 -1.106 -18.381 1.00 97.06 234 PRO A CA 1
ATOM 1816 C C . PRO A 1 234 ? 13.038 -0.004 -18.707 1.00 97.06 234 PRO A C 1
ATOM 1818 O O . PRO A 1 234 ? 13.081 1.068 -18.113 1.00 97.06 234 PRO A O 1
ATOM 1821 N N . THR A 1 235 ? 12.078 -0.273 -19.597 1.00 97.62 235 THR A N 1
ATOM 1822 C CA . THR A 1 235 ? 11.003 0.677 -19.934 1.00 97.62 235 THR A CA 1
ATOM 1823 C C . THR A 1 235 ? 10.071 0.896 -18.748 1.00 97.62 235 THR A C 1
ATOM 1825 O O . THR A 1 235 ? 9.699 2.029 -18.450 1.00 97.62 235 THR A O 1
ATOM 1828 N N . VAL A 1 236 ? 9.715 -0.183 -18.044 1.00 97.50 236 VAL A N 1
ATOM 1829 C CA . VAL A 1 236 ? 8.927 -0.101 -16.810 1.00 97.50 236 VAL A CA 1
ATOM 1830 C C . VAL A 1 236 ? 9.634 0.774 -15.776 1.00 97.50 236 VAL A C 1
ATOM 1832 O O . VAL A 1 236 ? 9.020 1.676 -15.212 1.00 97.50 236 VAL A O 1
ATOM 1835 N N . TRP A 1 237 ? 10.927 0.531 -15.562 1.00 98.12 237 TRP A N 1
ATOM 1836 C CA . TRP A 1 237 ? 11.751 1.282 -14.622 1.00 98.12 237 TRP A CA 1
ATOM 1837 C C . TRP A 1 237 ? 11.824 2.772 -14.959 1.00 98.12 237 TRP A C 1
ATOM 1839 O O . TRP A 1 237 ? 11.561 3.610 -14.097 1.00 98.12 237 TRP A O 1
ATOM 1849 N N . ALA A 1 238 ? 12.110 3.101 -16.222 1.00 98.12 238 ALA A N 1
ATOM 1850 C CA . ALA A 1 238 ? 12.188 4.480 -16.690 1.00 98.12 238 ALA A CA 1
ATOM 1851 C C . ALA A 1 238 ? 10.878 5.241 -16.447 1.00 98.12 238 ALA A C 1
ATOM 1853 O O . ALA A 1 238 ? 10.877 6.339 -15.890 1.00 98.12 238 ALA A O 1
ATOM 1854 N N . ARG A 1 239 ? 9.742 4.627 -16.796 1.00 98.25 239 ARG A N 1
ATOM 1855 C CA . ARG A 1 239 ? 8.416 5.222 -16.581 1.00 98.25 239 ARG A CA 1
ATOM 1856 C C . ARG A 1 239 ? 8.094 5.399 -15.105 1.00 98.25 239 ARG A C 1
ATOM 1858 O O . ARG A 1 239 ? 7.596 6.452 -14.721 1.00 98.25 239 ARG A O 1
ATOM 1865 N N . TRP A 1 240 ? 8.410 4.403 -14.280 1.00 98.25 240 TRP A N 1
ATOM 1866 C CA . TRP A 1 240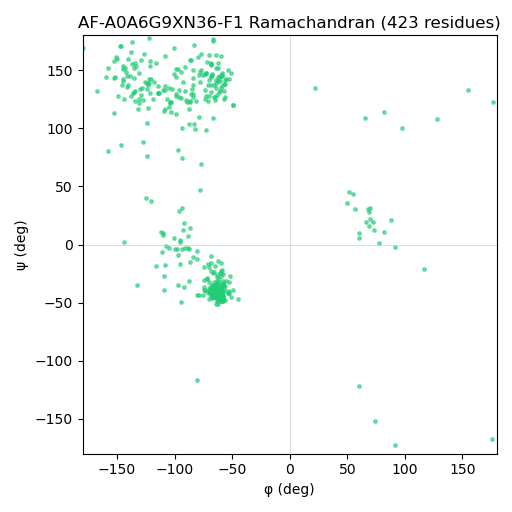 ? 8.228 4.488 -12.832 1.00 98.25 240 TRP A CA 1
ATOM 1867 C C . TRP A 1 240 ? 9.000 5.667 -12.241 1.00 98.25 240 TRP A C 1
ATOM 1869 O O . TRP A 1 240 ? 8.442 6.442 -11.466 1.00 98.25 240 TRP A O 1
ATOM 1879 N N . ALA A 1 241 ? 10.263 5.834 -12.640 1.00 98.00 241 ALA A N 1
ATOM 1880 C CA . ALA A 1 241 ? 11.118 6.915 -12.168 1.00 98.00 241 ALA A CA 1
ATOM 1881 C C . ALA A 1 241 ? 10.605 8.298 -12.591 1.00 98.00 241 ALA A C 1
ATOM 1883 O O . ALA A 1 241 ? 10.648 9.227 -11.790 1.00 98.00 241 ALA A O 1
ATOM 1884 N N . VAL A 1 242 ? 10.065 8.438 -13.807 1.00 98.00 242 VAL A N 1
ATOM 1885 C CA . VAL A 1 242 ? 9.457 9.697 -14.272 1.00 98.00 242 VAL A CA 1
ATOM 1886 C C . VAL A 1 242 ? 8.226 10.067 -13.440 1.00 98.00 242 VAL A C 1
ATOM 1888 O O . VAL A 1 242 ? 8.104 11.215 -13.011 1.00 98.00 242 VAL A O 1
ATOM 1891 N N . VAL A 1 243 ? 7.336 9.109 -13.152 1.00 97.12 243 VAL A N 1
ATOM 1892 C CA . VAL A 1 243 ? 6.163 9.372 -12.296 1.00 97.12 243 VAL A CA 1
ATOM 1893 C C . VAL A 1 243 ? 6.591 9.656 -10.850 1.00 97.12 243 VAL A C 1
ATOM 1895 O O . VAL A 1 243 ? 6.043 10.555 -10.215 1.00 97.12 243 VAL A O 1
ATOM 1898 N N . ALA A 1 244 ? 7.601 8.946 -10.336 1.00 96.88 244 ALA A N 1
ATOM 1899 C CA . ALA A 1 244 ? 8.162 9.194 -9.008 1.00 96.88 244 ALA A CA 1
ATOM 1900 C C . ALA A 1 244 ? 8.775 10.597 -8.891 1.00 96.88 244 ALA A C 1
ATOM 1902 O O . ALA A 1 244 ? 8.515 11.308 -7.922 1.00 96.88 244 ALA A O 1
ATOM 1903 N N . ALA A 1 245 ? 9.533 11.024 -9.902 1.00 96.12 245 ALA A N 1
ATOM 1904 C CA . ALA A 1 245 ? 10.105 12.361 -9.967 1.00 96.12 245 ALA A CA 1
ATOM 1905 C C . ALA A 1 245 ? 9.020 13.445 -9.986 1.00 96.12 245 ALA A C 1
ATOM 1907 O O . ALA A 1 245 ? 9.151 14.429 -9.269 1.00 96.12 245 ALA A O 1
ATOM 1908 N N . ALA A 1 246 ? 7.919 13.242 -10.719 1.00 94.62 246 ALA A N 1
ATOM 1909 C CA . ALA A 1 246 ? 6.787 14.170 -10.715 1.00 94.62 246 ALA A CA 1
ATOM 1910 C C . ALA A 1 246 ? 6.102 14.270 -9.340 1.00 94.62 246 ALA A C 1
ATOM 1912 O O . ALA A 1 246 ? 5.760 15.367 -8.905 1.00 94.62 246 ALA A O 1
ATOM 1913 N N . ALA A 1 247 ? 5.927 13.144 -8.639 1.00 92.94 247 ALA A N 1
ATOM 1914 C CA . ALA A 1 247 ? 5.367 13.138 -7.288 1.00 92.94 247 ALA A CA 1
ATOM 1915 C C . ALA A 1 247 ? 6.272 13.899 -6.301 1.00 92.94 247 ALA A C 1
ATOM 1917 O O . ALA A 1 247 ? 5.796 14.737 -5.539 1.00 92.94 247 ALA A O 1
ATOM 1918 N N . VAL A 1 248 ? 7.587 13.671 -6.356 1.00 94.12 248 VAL A N 1
ATOM 1919 C CA . VAL A 1 248 ? 8.540 14.419 -5.523 1.00 94.12 248 VAL A CA 1
ATOM 1920 C C . VAL A 1 248 ? 8.575 15.898 -5.909 1.00 94.12 248 VAL A C 1
ATOM 1922 O O . VAL A 1 248 ? 8.599 16.743 -5.022 1.00 94.12 248 VAL A O 1
ATOM 1925 N N . ALA A 1 249 ? 8.484 16.228 -7.201 1.00 92.69 249 ALA A N 1
ATOM 1926 C CA . ALA A 1 249 ? 8.489 17.611 -7.671 1.00 92.69 249 ALA A CA 1
ATOM 1927 C C . ALA A 1 249 ? 7.388 18.456 -7.021 1.00 92.69 249 ALA A C 1
ATOM 1929 O O . ALA A 1 249 ? 7.642 19.611 -6.718 1.00 92.69 249 ALA A O 1
ATOM 1930 N N . ILE A 1 250 ? 6.203 17.899 -6.753 1.00 90.81 250 ILE A N 1
ATOM 1931 C CA . ILE A 1 250 ? 5.108 18.628 -6.086 1.00 90.81 250 ILE A CA 1
ATOM 1932 C C . ILE A 1 250 ? 5.157 18.554 -4.550 1.00 90.81 250 ILE A C 1
ATOM 1934 O O . ILE A 1 250 ? 4.206 18.955 -3.883 1.00 90.81 250 ILE A O 1
ATOM 1938 N N . GLY A 1 251 ? 6.224 17.989 -3.980 1.00 87.94 251 GLY A N 1
ATOM 1939 C CA . GLY A 1 251 ? 6.418 17.885 -2.535 1.00 87.94 251 GLY A CA 1
ATOM 1940 C C . GLY A 1 251 ? 5.451 16.933 -1.828 1.00 87.94 251 GLY A C 1
ATOM 1941 O O . GLY A 1 251 ? 5.325 17.007 -0.608 1.00 87.94 251 GLY A O 1
ATOM 1942 N N . THR A 1 252 ? 4.753 16.046 -2.550 1.00 86.62 252 THR A N 1
ATOM 1943 C CA . THR A 1 252 ? 3.896 15.060 -1.881 1.00 86.62 252 THR A CA 1
ATOM 1944 C C . THR A 1 252 ? 4.754 14.026 -1.162 1.00 86.62 252 THR A C 1
ATOM 1946 O O . THR A 1 252 ? 5.781 13.589 -1.676 1.00 86.62 252 THR A O 1
ATOM 1949 N N . GLU A 1 253 ? 4.325 13.588 0.017 1.00 83.25 253 GLU A N 1
ATOM 1950 C CA . GLU A 1 253 ? 4.912 12.438 0.717 1.00 83.25 253 GLU A CA 1
ATOM 1951 C C . GLU A 1 253 ? 4.391 11.102 0.162 1.00 83.25 253 GLU A C 1
ATOM 1953 O O . GLU A 1 253 ? 4.979 10.049 0.398 1.00 83.25 253 GLU A O 1
ATOM 1958 N N . TRP A 1 254 ? 3.336 11.153 -0.657 1.00 84.31 254 TRP A N 1
ATOM 1959 C CA . TRP A 1 254 ? 2.656 9.997 -1.235 1.00 84.31 254 TRP A CA 1
ATOM 1960 C C . TRP A 1 254 ? 3.077 9.731 -2.688 1.00 84.31 254 TRP A C 1
ATOM 1962 O O . TRP A 1 254 ? 3.740 10.544 -3.341 1.00 84.31 254 TRP A O 1
ATOM 1972 N N . GLY A 1 255 ? 2.676 8.576 -3.220 1.00 88.69 255 GLY A N 1
ATOM 1973 C CA . GLY A 1 255 ? 2.915 8.182 -4.609 1.00 88.69 255 GLY A CA 1
ATOM 1974 C C . GLY A 1 255 ? 4.212 7.392 -4.828 1.00 88.69 255 GLY A C 1
ATOM 1975 O O . GLY A 1 255 ? 4.870 6.983 -3.871 1.00 88.69 255 GLY A O 1
ATOM 1976 N N . PRO A 1 256 ? 4.583 7.132 -6.093 1.00 95.69 256 PRO A N 1
ATOM 1977 C CA . PRO A 1 256 ? 5.706 6.259 -6.405 1.00 95.69 256 PRO A CA 1
ATOM 1978 C C . PRO A 1 256 ? 7.047 6.863 -5.975 1.00 95.69 256 PRO A C 1
ATOM 1980 O O . PRO A 1 256 ? 7.243 8.078 -6.036 1.00 95.69 256 PRO A O 1
ATOM 1983 N N . ARG A 1 257 ? 7.988 6.010 -5.563 1.00 97.19 257 ARG A N 1
ATOM 1984 C CA . ARG A 1 257 ? 9.363 6.387 -5.202 1.00 97.19 257 ARG A CA 1
ATOM 1985 C C . ARG A 1 257 ? 10.379 5.429 -5.799 1.00 97.19 257 ARG A C 1
ATOM 1987 O O . ARG A 1 257 ? 10.099 4.246 -5.972 1.00 97.19 257 ARG A O 1
ATOM 1994 N N . ILE A 1 258 ? 11.571 5.953 -6.048 1.00 98.06 258 ILE A N 1
ATOM 1995 C CA . ILE A 1 258 ? 12.795 5.223 -6.348 1.00 98.06 258 ILE A CA 1
ATOM 1996 C C . ILE A 1 258 ? 13.681 5.243 -5.098 1.00 98.06 258 ILE A C 1
ATOM 1998 O O . ILE A 1 258 ? 14.045 6.301 -4.584 1.00 98.06 258 ILE A O 1
ATOM 2002 N N . LEU A 1 259 ? 14.024 4.050 -4.618 1.00 95.75 259 LEU A N 1
ATOM 2003 C CA . LEU A 1 259 ? 14.845 3.778 -3.443 1.00 95.75 259 LEU A CA 1
ATOM 2004 C C . LEU A 1 259 ? 15.981 2.828 -3.853 1.00 95.75 259 LEU A C 1
ATOM 2006 O O . LEU A 1 259 ? 15.854 1.601 -3.804 1.00 95.75 259 LEU A O 1
ATOM 2010 N N . GLY A 1 260 ? 17.095 3.399 -4.316 1.00 94.69 260 GLY A N 1
ATOM 2011 C CA . GLY A 1 260 ? 18.196 2.627 -4.896 1.00 94.69 260 GLY A CA 1
ATOM 2012 C C . GLY A 1 260 ? 17.733 1.845 -6.128 1.00 94.69 260 GLY A C 1
ATOM 2013 O O . GLY A 1 260 ? 17.207 2.423 -7.071 1.00 94.69 260 GLY A O 1
ATOM 2014 N N . ALA A 1 261 ? 17.885 0.519 -6.102 1.00 95.94 261 ALA A N 1
ATOM 2015 C CA . ALA A 1 261 ? 17.442 -0.375 -7.177 1.00 95.94 261 ALA A CA 1
ATOM 2016 C C . ALA A 1 261 ? 15.970 -0.826 -7.048 1.00 95.94 261 ALA A C 1
ATOM 2018 O O . ALA A 1 261 ? 15.571 -1.802 -7.683 1.00 95.94 261 ALA A O 1
ATOM 2019 N N . THR A 1 262 ? 15.176 -0.167 -6.196 1.00 98.25 262 THR A N 1
ATOM 2020 C CA . THR A 1 262 ? 13.777 -0.531 -5.936 1.00 98.25 262 THR A CA 1
ATOM 2021 C C . THR A 1 262 ? 12.839 0.625 -6.249 1.00 98.25 262 THR A C 1
ATOM 2023 O O . THR A 1 262 ? 13.032 1.735 -5.767 1.00 98.25 262 THR A O 1
ATOM 2026 N N . GLY A 1 263 ? 11.794 0.351 -7.018 1.00 98.12 263 GLY A N 1
ATOM 2027 C CA . GLY A 1 263 ? 10.654 1.230 -7.224 1.00 98.12 263 GLY A CA 1
ATOM 2028 C C . GLY A 1 263 ? 9.536 0.768 -6.306 1.00 98.12 263 GLY A C 1
ATOM 2029 O O . GLY A 1 263 ? 9.217 -0.417 -6.305 1.00 98.12 263 GLY A O 1
ATOM 2030 N N . VAL A 1 264 ? 8.968 1.670 -5.514 1.00 97.62 264 VAL A N 1
ATOM 2031 C CA . VAL A 1 264 ? 7.842 1.380 -4.615 1.00 97.62 264 VAL A CA 1
ATOM 2032 C C . VAL A 1 264 ? 6.655 2.255 -4.971 1.00 97.62 264 VAL A C 1
ATOM 2034 O O . VAL A 1 264 ? 6.824 3.401 -5.388 1.00 97.62 264 VAL A O 1
ATOM 2037 N N . PHE A 1 265 ? 5.460 1.687 -4.868 1.00 96.12 265 PHE A N 1
ATOM 2038 C CA . PHE A 1 265 ? 4.201 2.371 -5.106 1.00 96.12 265 PHE A CA 1
ATOM 2039 C C . PHE A 1 265 ? 3.143 1.742 -4.213 1.00 96.12 265 PHE A C 1
ATOM 2041 O O . PHE A 1 265 ? 2.956 0.527 -4.231 1.00 96.12 265 PHE A O 1
ATOM 2048 N N . GLU A 1 266 ? 2.449 2.589 -3.468 1.00 92.75 266 GLU A N 1
ATOM 2049 C CA . GLU A 1 266 ? 1.269 2.229 -2.696 1.00 92.75 266 GLU A CA 1
ATOM 2050 C C . GLU A 1 266 ? 0.161 3.212 -3.087 1.00 92.75 266 GLU A C 1
ATOM 2052 O O . GLU A 1 266 ? 0.347 4.433 -3.055 1.00 92.75 266 GLU A O 1
ATOM 2057 N N . GLY A 1 267 ? -0.963 2.660 -3.527 1.00 88.56 267 GLY A N 1
ATOM 2058 C CA . GLY A 1 267 ? -2.203 3.364 -3.791 1.00 88.56 267 GLY A CA 1
ATOM 2059 C C . GLY A 1 267 ? -2.974 3.627 -2.500 1.00 88.56 267 GLY A C 1
ATOM 2060 O O . GLY A 1 267 ? -2.767 2.988 -1.468 1.00 88.56 267 GLY A O 1
ATOM 2061 N N . THR A 1 268 ? -3.898 4.581 -2.556 1.00 83.25 268 THR A N 1
ATOM 2062 C CA . THR A 1 268 ? -4.728 4.973 -1.404 1.00 83.25 268 THR A CA 1
ATOM 2063 C C . THR A 1 268 ? -5.758 3.914 -1.010 1.00 83.25 268 THR A C 1
ATOM 2065 O O . THR A 1 268 ? -6.265 3.934 0.104 1.00 83.25 268 THR A O 1
ATOM 2068 N N . ASP A 1 269 ? -6.077 2.998 -1.921 1.00 84.06 269 ASP A N 1
ATOM 2069 C CA . ASP A 1 269 ? -6.955 1.845 -1.705 1.00 84.06 269 ASP A CA 1
ATOM 2070 C C . ASP A 1 269 ? -6.237 0.678 -1.000 1.00 84.06 269 ASP A C 1
ATOM 2072 O O . ASP A 1 269 ? -6.855 -0.329 -0.664 1.00 84.06 269 ASP A O 1
ATOM 2076 N N . GLY A 1 270 ? -4.924 0.801 -0.774 1.00 86.00 270 GLY A N 1
ATOM 2077 C CA . GLY A 1 270 ? -4.091 -0.261 -0.230 1.00 86.00 270 GLY A CA 1
ATOM 2078 C C . GLY A 1 270 ? -3.637 -1.281 -1.274 1.00 86.00 270 GLY A C 1
ATOM 2079 O O . GLY A 1 270 ? -3.110 -2.320 -0.874 1.00 86.00 270 GLY A O 1
ATOM 2080 N N . SER A 1 271 ? -3.822 -1.024 -2.575 1.00 93.56 271 SER A N 1
ATOM 2081 C CA . SER A 1 271 ? -3.112 -1.732 -3.648 1.00 93.56 271 SER A CA 1
ATOM 2082 C C . SER A 1 271 ? -1.685 -1.210 -3.759 1.00 93.56 271 SER A C 1
ATOM 2084 O O . SER A 1 271 ? -1.431 -0.037 -3.516 1.00 93.56 271 SER A O 1
ATOM 2086 N N . GLY A 1 272 ? -0.739 -2.036 -4.188 1.00 95.69 272 GLY A N 1
ATOM 2087 C CA . GLY A 1 272 ? 0.630 -1.565 -4.366 1.00 95.69 272 GLY A CA 1
ATOM 2088 C C . GLY A 1 272 ? 1.584 -2.627 -4.870 1.00 95.69 272 GLY A C 1
ATOM 2089 O O . GLY A 1 272 ? 1.266 -3.820 -4.906 1.00 95.69 272 GLY A O 1
ATOM 2090 N N . ALA A 1 273 ? 2.771 -2.183 -5.264 1.00 97.69 273 ALA A N 1
ATOM 2091 C CA . ALA A 1 273 ? 3.798 -3.044 -5.820 1.00 97.69 273 ALA A CA 1
ATOM 2092 C C . ALA A 1 273 ? 5.203 -2.508 -5.572 1.00 97.69 273 ALA A C 1
ATOM 2094 O O . ALA A 1 273 ? 5.430 -1.307 -5.400 1.00 97.69 273 ALA A O 1
ATOM 2095 N N . SER A 1 274 ? 6.160 -3.430 -5.630 1.00 98.31 274 SER A N 1
ATOM 2096 C CA . SER A 1 274 ? 7.569 -3.105 -5.779 1.00 98.31 274 SER A CA 1
ATOM 2097 C C . SER A 1 274 ? 8.128 -3.674 -7.082 1.00 98.31 274 SER A C 1
ATOM 2099 O O . SER A 1 274 ? 7.818 -4.803 -7.474 1.00 98.31 274 SER A O 1
ATOM 2101 N N . LEU A 1 275 ? 8.972 -2.882 -7.745 1.00 98.38 275 LEU A N 1
ATOM 2102 C CA . LEU A 1 275 ? 9.852 -3.322 -8.822 1.00 98.38 275 LEU A CA 1
ATOM 2103 C C . LEU A 1 275 ? 11.292 -3.319 -8.307 1.00 98.38 275 LEU A C 1
ATOM 2105 O O . LEU A 1 275 ? 11.835 -2.256 -8.023 1.00 98.38 275 LEU A O 1
ATOM 2109 N N . HIS A 1 276 ? 11.931 -4.481 -8.245 1.00 98.44 276 HIS A N 1
ATOM 2110 C CA . HIS A 1 276 ? 13.346 -4.605 -7.901 1.00 98.44 276 HIS A CA 1
ATOM 2111 C C . HIS A 1 276 ? 14.170 -4.866 -9.160 1.00 98.44 276 HIS A C 1
ATOM 2113 O O . HIS A 1 276 ? 13.935 -5.858 -9.853 1.00 98.44 276 HIS A O 1
ATOM 2119 N N . LEU A 1 277 ? 15.155 -4.013 -9.444 1.00 97.88 277 LEU A N 1
ATOM 2120 C CA . LEU A 1 277 ? 16.193 -4.292 -10.432 1.00 97.88 277 LEU A CA 1
ATOM 2121 C C . LEU A 1 277 ? 17.322 -5.095 -9.790 1.00 97.88 277 LEU A C 1
ATOM 2123 O O . LEU A 1 277 ? 17.815 -4.773 -8.710 1.00 97.88 277 LEU A O 1
ATOM 2127 N N . LEU A 1 278 ? 17.755 -6.141 -10.483 1.00 97.31 278 LEU A N 1
ATOM 2128 C CA . LEU A 1 278 ? 18.739 -7.097 -9.999 1.00 97.31 278 LEU A CA 1
ATOM 2129 C C . LEU A 1 278 ? 19.955 -7.158 -10.933 1.00 97.31 278 LEU A C 1
ATOM 2131 O O . LEU A 1 278 ? 19.860 -6.861 -12.130 1.00 97.31 278 LEU A O 1
ATOM 2135 N N . PRO A 1 279 ? 21.115 -7.619 -10.429 1.00 95.06 279 PRO A N 1
ATOM 2136 C CA . PRO A 1 279 ? 22.292 -7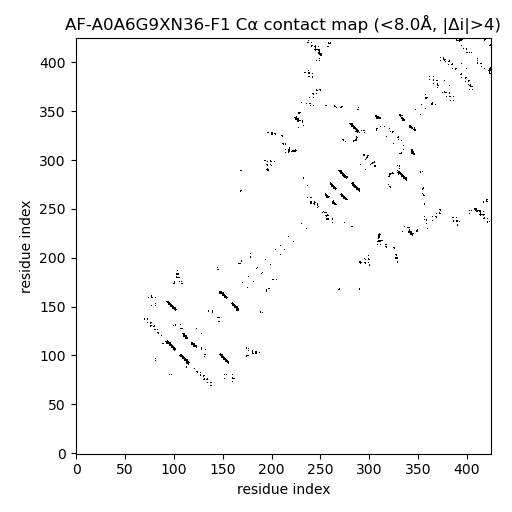.825 -11.261 1.00 95.06 279 PRO A CA 1
ATOM 2137 C C . PRO A 1 279 ? 21.997 -8.705 -12.479 1.00 95.06 279 PRO A C 1
ATOM 2139 O O . PRO A 1 279 ? 21.188 -9.637 -12.400 1.00 95.06 279 PRO A O 1
ATOM 2142 N N . ARG A 1 280 ? 22.744 -8.463 -13.565 1.00 94.38 280 ARG A N 1
ATOM 2143 C CA . ARG A 1 280 ? 22.595 -9.119 -14.880 1.00 94.38 280 ARG A CA 1
ATOM 2144 C C . ARG A 1 280 ? 21.312 -8.741 -15.633 1.00 94.38 280 ARG A C 1
ATOM 2146 O O . ARG A 1 280 ? 20.826 -9.532 -16.427 1.00 94.38 280 ARG A O 1
ATOM 2153 N N . GLY A 1 281 ? 20.780 -7.543 -15.384 1.00 94.69 281 GLY A N 1
ATOM 2154 C CA . GLY A 1 281 ? 19.608 -7.028 -16.099 1.00 94.69 281 GLY A CA 1
ATOM 2155 C C . GLY A 1 281 ? 18.314 -7.765 -15.764 1.00 94.69 281 GLY A C 1
ATOM 2156 O O . GLY A 1 281 ? 17.390 -7.752 -16.568 1.00 94.69 281 GLY A O 1
ATOM 2157 N N . ARG A 1 282 ? 18.261 -8.426 -14.602 1.00 98.12 282 ARG A N 1
ATOM 2158 C CA . ARG A 1 282 ? 17.078 -9.134 -14.105 1.00 98.12 282 ARG A CA 1
ATOM 2159 C C . ARG A 1 282 ? 16.181 -8.172 -13.336 1.00 98.12 282 ARG A C 1
ATOM 2161 O O . ARG A 1 282 ? 16.659 -7.154 -12.842 1.00 98.12 282 ARG A O 1
ATOM 2168 N N . ALA A 1 283 ? 14.905 -8.505 -13.200 1.00 98.44 283 ALA A N 1
ATOM 2169 C CA . ALA A 1 283 ? 13.998 -7.726 -12.365 1.00 98.44 283 ALA A CA 1
ATOM 2170 C C . ALA A 1 283 ? 12.881 -8.581 -11.764 1.00 98.44 283 ALA A C 1
ATOM 2172 O O . ALA A 1 283 ? 12.569 -9.655 -12.278 1.00 98.44 283 ALA A O 1
ATOM 2173 N N . VAL A 1 284 ? 12.269 -8.088 -10.690 1.00 98.62 284 VAL A N 1
ATOM 2174 C CA . VAL A 1 284 ? 11.088 -8.690 -10.061 1.00 98.62 284 VAL A CA 1
ATOM 2175 C C . VAL A 1 284 ? 10.048 -7.606 -9.843 1.00 98.62 284 VAL A C 1
ATOM 2177 O O . VAL A 1 284 ? 10.327 -6.624 -9.163 1.00 98.62 284 VAL A O 1
ATOM 2180 N N . LEU A 1 285 ? 8.860 -7.788 -10.417 1.00 98.56 285 LEU A N 1
ATOM 2181 C CA . LEU A 1 285 ? 7.686 -6.962 -10.153 1.00 98.56 285 LEU A CA 1
ATOM 2182 C C . LEU A 1 285 ? 6.692 -7.799 -9.356 1.00 98.56 285 LEU A C 1
ATOM 2184 O O . LEU A 1 285 ? 6.166 -8.790 -9.861 1.00 98.56 285 LEU A O 1
ATOM 2188 N N . SER A 1 286 ? 6.423 -7.410 -8.118 1.00 98.56 286 SER A N 1
ATOM 2189 C CA . SER A 1 286 ? 5.506 -8.149 -7.251 1.00 98.56 286 SER A CA 1
ATOM 2190 C C . SER A 1 286 ? 4.692 -7.194 -6.389 1.00 98.56 286 SER A C 1
ATOM 2192 O O . SER A 1 286 ? 5.125 -6.075 -6.111 1.00 98.56 286 SER A O 1
ATOM 2194 N N . GLY A 1 287 ? 3.488 -7.604 -6.008 1.00 97.94 287 GLY A N 1
ATOM 2195 C CA . GLY A 1 287 ? 2.559 -6.724 -5.315 1.00 97.94 287 GLY A CA 1
ATOM 2196 C C . GLY A 1 287 ? 1.204 -7.365 -5.066 1.00 97.94 287 GLY A C 1
ATOM 2197 O O . GLY A 1 287 ? 1.028 -8.580 -5.193 1.00 97.94 287 GLY A O 1
ATOM 2198 N N . GLY A 1 288 ? 0.249 -6.528 -4.684 1.00 96.44 288 GLY A N 1
ATOM 2199 C CA . GLY A 1 288 ? -1.111 -6.945 -4.387 1.00 96.44 288 GLY A CA 1
ATOM 2200 C C . GLY A 1 288 ? -2.122 -5.885 -4.793 1.00 96.44 288 GLY A C 1
ATOM 2201 O O . GLY A 1 288 ? -1.919 -4.700 -4.539 1.00 96.44 288 GLY A O 1
ATOM 2202 N N . VAL A 1 289 ? -3.216 -6.330 -5.400 1.00 95.50 289 VAL A N 1
ATOM 2203 C CA . VAL A 1 289 ? -4.473 -5.576 -5.443 1.00 95.50 289 VAL A CA 1
ATOM 2204 C C . VAL A 1 289 ? -5.210 -5.866 -4.137 1.00 95.50 289 VAL A C 1
ATOM 2206 O O . VAL A 1 289 ? -5.341 -7.033 -3.762 1.00 95.50 289 VAL A O 1
ATOM 2209 N N . TRP A 1 290 ? -5.656 -4.826 -3.427 1.00 91.44 290 TRP A N 1
ATOM 2210 C CA . TRP A 1 290 ? -6.152 -4.959 -2.046 1.00 91.44 290 TRP A CA 1
ATOM 2211 C C . TRP A 1 290 ? -7.327 -5.941 -1.894 1.00 91.44 290 TRP A C 1
ATOM 2213 O O . TRP A 1 290 ? -7.437 -6.607 -0.865 1.00 91.44 290 TRP A O 1
ATOM 2223 N N . ASN A 1 291 ? -8.164 -6.066 -2.927 1.00 91.06 291 ASN A N 1
ATOM 2224 C CA . ASN A 1 291 ? -9.324 -6.956 -3.007 1.00 91.06 291 ASN A CA 1
ATOM 2225 C C . ASN A 1 291 ? -9.226 -7.963 -4.165 1.00 91.06 291 ASN A C 1
ATOM 2227 O O . ASN A 1 291 ? -10.230 -8.249 -4.817 1.00 91.06 291 ASN A O 1
ATOM 2231 N N . ALA A 1 292 ? -8.027 -8.481 -4.451 1.00 95.06 292 ALA A N 1
ATOM 2232 C CA . ALA A 1 292 ? -7.823 -9.446 -5.532 1.00 95.06 292 ALA A CA 1
ATOM 2233 C C . ALA A 1 292 ? -8.844 -10.610 -5.468 1.00 95.06 292 ALA A C 1
ATOM 2235 O O . ALA A 1 292 ? -8.851 -11.338 -4.467 1.00 95.06 292 ALA A O 1
ATOM 2236 N N . PRO A 1 293 ? -9.678 -10.819 -6.510 1.00 94.50 293 PRO A N 1
ATOM 2237 C CA . PRO A 1 293 ? -10.742 -11.826 -6.492 1.00 94.50 293 PRO A CA 1
ATOM 2238 C C . PRO A 1 293 ? -10.243 -13.248 -6.229 1.00 94.50 293 PRO A C 1
ATOM 2240 O O . PRO A 1 293 ? -10.920 -14.039 -5.579 1.00 94.50 293 PRO A O 1
ATOM 2243 N N . GLU A 1 294 ? -9.043 -13.581 -6.701 1.00 95.50 294 GLU A N 1
ATOM 2244 C CA . GLU A 1 294 ? -8.438 -14.898 -6.513 1.00 95.50 294 GLU A CA 1
ATOM 2245 C C . GLU A 1 294 ? -8.047 -15.147 -5.051 1.00 95.50 294 GLU A C 1
ATOM 2247 O O . GLU A 1 294 ? -8.193 -16.265 -4.556 1.00 95.50 294 GLU A O 1
ATOM 2252 N N . LEU A 1 295 ? -7.578 -14.113 -4.341 1.00 96.12 295 LEU A N 1
ATOM 2253 C CA . LEU A 1 295 ? -7.278 -14.205 -2.909 1.00 96.12 295 LEU A CA 1
ATOM 2254 C C . LEU A 1 295 ? -8.556 -14.224 -2.075 1.00 96.12 295 LEU A C 1
ATOM 2256 O O . LEU A 1 295 ? -8.646 -14.968 -1.104 1.00 96.12 295 LEU A O 1
ATOM 2260 N N . ASP A 1 296 ? -9.547 -13.432 -2.472 1.00 96.12 296 ASP A N 1
ATOM 2261 C CA . ASP A 1 296 ? -10.864 -13.425 -1.849 1.00 96.12 296 ASP A CA 1
ATOM 2262 C C . ASP A 1 296 ? -11.517 -14.815 -1.927 1.00 96.12 296 ASP A C 1
ATOM 2264 O O . ASP A 1 296 ? -11.899 -15.376 -0.901 1.00 96.12 296 ASP A O 1
ATOM 2268 N N . ALA A 1 297 ? -11.521 -15.437 -3.110 1.00 96.81 297 ALA A N 1
ATOM 2269 C CA . ALA A 1 297 ? -11.990 -16.810 -3.287 1.00 96.81 297 ALA A CA 1
ATOM 2270 C C . ALA A 1 297 ? -11.160 -17.826 -2.486 1.00 96.81 297 ALA A C 1
ATOM 2272 O O . ALA A 1 297 ? -11.707 -18.763 -1.900 1.00 96.81 297 ALA A O 1
ATOM 2273 N N . ALA A 1 298 ? -9.836 -17.660 -2.428 1.00 96.06 298 ALA A N 1
ATOM 2274 C CA . ALA A 1 298 ? -8.985 -18.585 -1.691 1.00 96.06 298 ALA A CA 1
ATOM 2275 C C . ALA A 1 298 ? -9.232 -18.535 -0.177 1.00 96.06 298 ALA A C 1
ATOM 2277 O O . ALA A 1 298 ? -9.351 -19.577 0.471 1.00 96.06 298 ALA A O 1
ATOM 2278 N N . TYR A 1 299 ? -9.334 -17.334 0.394 1.00 95.69 299 TYR A N 1
ATOM 2279 C CA . TYR A 1 299 ? -9.428 -17.164 1.843 1.00 95.69 299 TYR A CA 1
ATOM 2280 C C . TYR A 1 299 ? -10.852 -17.226 2.387 1.00 95.69 299 TYR A C 1
ATOM 2282 O O . TYR A 1 299 ? -11.026 -17.684 3.516 1.00 95.69 299 TYR A O 1
ATOM 2290 N N . ASN A 1 300 ? -11.854 -16.799 1.615 1.00 96.00 300 ASN A N 1
ATOM 2291 C CA . ASN A 1 300 ? -13.250 -16.823 2.051 1.00 96.00 300 ASN A CA 1
ATOM 2292 C C . ASN A 1 300 ? -14.018 -18.054 1.542 1.00 96.00 300 ASN A C 1
ATOM 2294 O O . ASN A 1 300 ? -14.835 -18.590 2.285 1.00 96.00 300 ASN A O 1
ATOM 2298 N N . ASP A 1 301 ? -13.728 -18.548 0.332 1.00 95.94 301 ASP A N 1
ATOM 2299 C CA . ASP A 1 301 ? -14.474 -19.667 -0.279 1.00 95.94 301 ASP A CA 1
ATOM 2300 C C . ASP A 1 301 ? -13.703 -21.002 -0.246 1.00 95.94 301 ASP A C 1
ATOM 2302 O O . ASP A 1 301 ? -14.214 -22.043 -0.665 1.00 95.94 301 ASP A O 1
ATOM 2306 N N . GLY A 1 302 ? -12.464 -20.996 0.257 1.00 93.56 302 GLY A N 1
ATOM 2307 C CA . GLY A 1 302 ? -11.611 -22.183 0.338 1.00 93.56 302 GLY A CA 1
ATOM 2308 C C . GLY A 1 302 ? -11.059 -22.647 -1.013 1.00 93.56 302 GLY A C 1
ATOM 2309 O O . GLY A 1 302 ? -10.644 -23.804 -1.141 1.00 93.56 302 GLY A O 1
ATOM 2310 N N . ALA A 1 303 ? -11.053 -21.777 -2.028 1.00 96.19 303 ALA A N 1
ATOM 2311 C CA . ALA A 1 303 ? -10.385 -22.068 -3.290 1.00 96.19 303 ALA A CA 1
ATOM 2312 C C . ALA A 1 303 ? -8.862 -22.251 -3.081 1.00 96.19 303 ALA A C 1
ATOM 2314 O O . ALA A 1 303 ? -8.288 -21.743 -2.114 1.00 96.19 303 ALA A O 1
ATOM 2315 N N . PRO A 1 304 ? -8.159 -22.971 -3.972 1.00 93.31 304 PRO A N 1
ATOM 2316 C CA . PRO A 1 304 ? -6.706 -23.063 -3.893 1.00 93.31 304 PRO A CA 1
ATOM 2317 C C . PRO A 1 304 ? -6.048 -21.684 -4.032 1.00 93.31 304 PRO A C 1
ATOM 2319 O O . PRO A 1 304 ? -6.354 -20.946 -4.968 1.00 93.31 304 PRO A O 1
ATOM 2322 N N . VAL A 1 305 ? -5.101 -21.361 -3.143 1.00 92.56 305 VAL A N 1
ATOM 2323 C CA . VAL A 1 305 ? -4.257 -20.165 -3.298 1.00 92.56 305 VAL A CA 1
ATOM 2324 C C . VAL A 1 305 ? -3.456 -20.288 -4.602 1.00 92.56 305 VAL A C 1
ATOM 2326 O O . VAL A 1 305 ? -2.837 -21.337 -4.818 1.00 92.56 305 VAL A O 1
ATOM 2329 N N . PRO A 1 306 ? -3.422 -19.252 -5.462 1.00 94.38 306 PRO A N 1
ATOM 2330 C CA . PRO A 1 306 ? -2.668 -19.318 -6.706 1.00 94.38 306 PRO A CA 1
ATOM 2331 C C . PRO A 1 306 ? -1.177 -19.578 -6.472 1.00 94.38 306 PRO A C 1
ATOM 2333 O O . PRO A 1 306 ? -0.528 -18.966 -5.620 1.00 94.38 306 PRO A O 1
ATOM 2336 N N . ALA A 1 307 ? -0.601 -20.467 -7.277 1.00 94.19 307 ALA A N 1
ATOM 2337 C CA . ALA A 1 307 ? 0.814 -20.806 -7.243 1.00 94.19 307 ALA A CA 1
ATOM 2338 C C . ALA A 1 307 ? 1.662 -19.710 -7.920 1.00 94.19 307 ALA A C 1
ATOM 2340 O O . ALA A 1 307 ? 2.232 -19.911 -8.995 1.00 94.19 307 ALA A O 1
ATOM 2341 N N . TYR A 1 308 ? 1.751 -18.525 -7.305 1.00 95.44 308 TYR A N 1
ATOM 2342 C CA . TYR A 1 308 ? 2.465 -17.360 -7.857 1.00 95.44 308 TYR A CA 1
ATOM 2343 C C . TYR A 1 308 ? 3.949 -17.620 -8.151 1.00 95.44 308 TYR A C 1
ATOM 2345 O O . TYR A 1 308 ? 4.521 -16.982 -9.033 1.00 95.44 308 TYR A O 1
ATOM 2353 N N . TYR A 1 309 ? 4.557 -18.579 -7.451 1.00 95.69 309 TYR A N 1
ATOM 2354 C CA . TYR A 1 309 ? 5.972 -18.935 -7.584 1.00 95.69 309 TYR A CA 1
ATOM 2355 C C . TYR A 1 309 ? 6.221 -20.184 -8.439 1.00 95.69 309 TYR A C 1
ATOM 2357 O O . TYR A 1 309 ? 7.357 -20.650 -8.524 1.00 95.69 309 TYR A O 1
ATOM 2365 N N . ALA A 1 310 ? 5.188 -20.757 -9.063 1.00 94.69 310 ALA A N 1
ATOM 2366 C CA . ALA A 1 310 ? 5.354 -21.894 -9.965 1.00 94.69 310 ALA A CA 1
ATOM 2367 C C . ALA A 1 310 ? 6.330 -21.542 -11.102 1.00 94.69 310 ALA A C 1
ATOM 2369 O O . ALA A 1 310 ? 6.158 -20.538 -11.786 1.00 94.69 310 ALA A O 1
ATOM 2370 N N . GLY A 1 311 ? 7.379 -22.348 -11.287 1.00 94.50 311 GLY A N 1
ATOM 2371 C CA . GLY A 1 311 ? 8.415 -22.080 -12.291 1.00 94.50 311 GLY A CA 1
ATOM 2372 C C . GLY A 1 311 ? 9.366 -20.932 -11.952 1.00 94.50 311 GLY A C 1
ATOM 2373 O O . GLY A 1 311 ? 10.122 -20.499 -12.824 1.00 94.50 311 GLY A O 1
ATOM 2374 N N . ALA A 1 312 ? 9.355 -20.446 -10.706 1.00 94.81 312 ALA A N 1
ATOM 2375 C CA . ALA A 1 312 ? 10.284 -19.425 -10.249 1.00 94.81 312 ALA A CA 1
ATOM 2376 C C . ALA A 1 312 ? 11.748 -19.865 -10.448 1.00 94.81 312 ALA A C 1
ATOM 2378 O O . ALA A 1 312 ? 12.103 -21.012 -10.144 1.00 94.81 312 ALA A O 1
ATOM 2379 N N . PRO A 1 313 ? 12.621 -18.960 -10.916 1.00 94.31 313 PRO A N 1
ATOM 2380 C CA . PRO A 1 313 ? 14.032 -19.262 -11.078 1.00 94.31 313 PRO A CA 1
ATOM 2381 C C . PRO A 1 313 ? 14.736 -19.413 -9.720 1.00 94.31 313 PRO A C 1
ATOM 2383 O O . PRO A 1 313 ? 14.252 -18.980 -8.672 1.00 94.31 313 PRO A O 1
ATOM 2386 N N . ASP A 1 314 ? 15.922 -20.018 -9.739 1.00 92.50 314 ASP A N 1
ATOM 2387 C CA . ASP A 1 314 ? 16.742 -20.274 -8.548 1.00 92.50 314 ASP A CA 1
ATOM 2388 C C . ASP A 1 314 ? 17.170 -18.999 -7.808 1.00 92.50 314 ASP A C 1
ATOM 2390 O O . ASP A 1 314 ? 17.334 -19.010 -6.590 1.00 92.50 314 ASP A O 1
ATOM 2394 N N . TRP A 1 315 ? 17.312 -17.900 -8.543 1.00 93.94 315 TRP A N 1
ATOM 2395 C CA . TRP A 1 315 ? 17.709 -16.601 -8.024 1.00 93.94 315 TRP A CA 1
ATOM 2396 C C . TRP A 1 315 ? 16.565 -15.761 -7.452 1.00 93.94 315 TRP A C 1
ATOM 2398 O O . TRP A 1 315 ? 16.851 -14.721 -6.867 1.00 93.94 315 TRP A O 1
ATOM 2408 N N . LEU A 1 316 ? 15.300 -16.151 -7.648 1.00 95.00 316 LEU A N 1
ATOM 2409 C CA . LEU A 1 316 ? 14.165 -15.444 -7.051 1.00 95.00 316 LEU A CA 1
ATOM 2410 C C . LEU A 1 316 ? 14.038 -15.869 -5.588 1.00 95.00 316 LEU A C 1
ATOM 2412 O O . LEU A 1 316 ? 13.660 -17.009 -5.325 1.00 95.00 316 LEU A O 1
ATOM 2416 N N . ASP A 1 317 ? 14.336 -14.975 -4.654 1.00 93.12 317 ASP A N 1
ATOM 2417 C CA . ASP A 1 317 ? 14.220 -15.208 -3.212 1.00 93.12 317 ASP A CA 1
ATOM 2418 C C . ASP A 1 317 ? 13.285 -14.192 -2.533 1.00 93.12 317 ASP A C 1
ATOM 2420 O O . ASP A 1 317 ? 12.719 -13.315 -3.184 1.00 93.12 317 ASP A O 1
ATOM 2424 N N . ASP A 1 318 ? 13.071 -14.348 -1.229 1.00 93.06 318 ASP A N 1
ATOM 2425 C CA . ASP A 1 318 ? 12.152 -13.517 -0.453 1.00 93.06 318 ASP A CA 1
ATOM 2426 C C . ASP A 1 318 ? 12.615 -12.065 -0.286 1.00 93.06 318 ASP A C 1
ATOM 2428 O O . ASP A 1 318 ? 11.776 -11.184 -0.118 1.00 93.06 318 ASP A O 1
ATOM 2432 N N . SER A 1 319 ? 13.914 -11.778 -0.407 1.00 93.06 319 SER A N 1
ATOM 2433 C CA . SER A 1 319 ? 14.454 -10.422 -0.229 1.00 93.06 319 SER A CA 1
ATOM 2434 C C . SER A 1 319 ? 14.088 -9.450 -1.355 1.00 93.06 319 SER A C 1
ATOM 2436 O O . SER A 1 319 ? 14.211 -8.236 -1.190 1.00 93.06 319 SER A O 1
ATOM 2438 N N . VAL A 1 320 ? 13.638 -9.978 -2.496 1.00 94.94 320 VAL A N 1
ATOM 2439 C CA . VAL A 1 320 ? 13.272 -9.208 -3.697 1.00 94.94 320 VAL A CA 1
ATOM 2440 C C . VAL A 1 320 ? 11.768 -9.241 -3.975 1.00 94.94 320 VAL A C 1
ATOM 2442 O O . VAL A 1 320 ? 11.326 -8.850 -5.057 1.00 94.94 320 VAL A O 1
ATOM 2445 N N . LEU A 1 321 ? 10.979 -9.745 -3.022 1.00 97.00 321 LEU A N 1
ATOM 2446 C CA . LEU A 1 321 ? 9.525 -9.771 -3.092 1.00 97.00 321 LEU A CA 1
ATOM 2447 C C . LEU A 1 321 ? 8.923 -8.612 -2.300 1.00 97.00 321 LEU A C 1
ATOM 2449 O O . LEU A 1 321 ? 9.457 -8.151 -1.293 1.00 97.00 321 LEU A O 1
ATOM 2453 N N . ASN A 1 322 ? 7.756 -8.165 -2.748 1.00 97.00 322 ASN A N 1
ATOM 2454 C CA . ASN A 1 322 ? 6.960 -7.195 -2.024 1.00 97.00 322 ASN A CA 1
ATOM 2455 C C . ASN A 1 322 ? 6.573 -7.747 -0.644 1.00 97.00 322 ASN A C 1
ATOM 2457 O O . ASN A 1 322 ? 6.266 -8.933 -0.502 1.00 97.00 322 ASN A O 1
ATOM 2461 N N . HIS A 1 323 ? 6.525 -6.869 0.360 1.00 91.75 323 HIS A N 1
ATOM 2462 C CA . HIS A 1 323 ? 6.225 -7.224 1.750 1.00 91.75 323 HIS A CA 1
ATOM 2463 C C . HIS A 1 323 ? 4.928 -8.042 1.913 1.00 91.75 323 HIS A C 1
ATOM 2465 O O . HIS A 1 323 ? 4.824 -8.865 2.824 1.00 91.75 323 HIS A O 1
ATOM 2471 N N . ARG A 1 324 ? 3.965 -7.881 0.994 1.00 93.62 324 ARG A N 1
ATOM 2472 C CA . ARG A 1 324 ? 2.711 -8.648 0.933 1.00 93.62 324 ARG A CA 1
ATOM 2473 C C . ARG A 1 324 ? 2.911 -10.160 0.800 1.00 93.62 324 ARG A C 1
ATOM 2475 O O . ARG A 1 324 ? 2.034 -10.926 1.196 1.00 93.62 324 ARG A O 1
ATOM 2482 N N . ALA A 1 325 ? 4.069 -10.610 0.318 1.00 93.50 325 ALA A N 1
ATOM 2483 C CA . ALA A 1 325 ? 4.442 -12.024 0.302 1.00 93.50 325 ALA A CA 1
ATOM 2484 C C . ALA A 1 325 ? 4.554 -12.625 1.717 1.00 93.50 325 ALA A C 1
ATOM 2486 O O . ALA A 1 325 ? 4.289 -13.809 1.905 1.00 93.50 325 ALA A O 1
ATOM 2487 N N . HIS A 1 326 ? 4.886 -11.813 2.727 1.00 89.56 326 HIS A N 1
ATOM 2488 C CA . HIS A 1 326 ? 4.987 -12.251 4.124 1.00 89.56 326 HIS A CA 1
ATOM 2489 C C . HIS A 1 326 ? 3.654 -12.202 4.878 1.00 89.56 326 HIS A C 1
ATOM 2491 O O . HIS A 1 326 ? 3.536 -12.788 5.952 1.00 89.56 326 HIS A O 1
ATOM 2497 N N . THR A 1 327 ? 2.651 -11.511 4.335 1.00 88.44 327 THR A N 1
ATOM 2498 C CA . THR A 1 327 ? 1.329 -11.348 4.959 1.00 88.44 327 THR A CA 1
ATOM 2499 C C . THR A 1 327 ? 0.223 -12.100 4.222 1.00 88.44 327 THR A C 1
ATOM 2501 O O . THR A 1 327 ? -0.948 -11.902 4.537 1.00 88.44 327 THR A O 1
ATOM 2504 N N . ALA A 1 328 ? 0.593 -12.958 3.260 1.00 92.25 328 ALA A N 1
ATOM 2505 C CA . ALA A 1 328 ? -0.319 -13.677 2.368 1.00 92.25 328 ALA A CA 1
ATOM 2506 C C . ALA A 1 328 ? -1.263 -12.749 1.572 1.00 92.25 328 ALA A C 1
ATOM 2508 O O . ALA A 1 328 ? -2.380 -13.110 1.237 1.00 92.25 328 ALA A O 1
ATOM 2509 N N . GLN A 1 329 ? -0.817 -11.532 1.261 1.00 93.81 329 GLN A N 1
ATOM 2510 C CA . GLN A 1 329 ? -1.590 -10.547 0.488 1.00 93.81 329 GLN A CA 1
ATOM 2511 C C . GLN A 1 329 ? -1.015 -10.320 -0.915 1.00 93.81 329 GLN A C 1
ATOM 2513 O O . GLN A 1 329 ? -1.408 -9.389 -1.617 1.00 93.81 329 GLN A O 1
ATOM 2518 N N . LEU A 1 330 ? -0.029 -11.124 -1.317 1.00 96.12 330 LEU A N 1
ATOM 2519 C CA . LEU A 1 330 ? 0.538 -11.049 -2.654 1.00 96.12 330 LEU A CA 1
ATOM 2520 C C . LEU A 1 330 ? -0.486 -11.577 -3.660 1.00 96.12 330 LEU A C 1
ATOM 2522 O O . LEU A 1 330 ? -0.924 -12.717 -3.533 1.00 96.12 330 LEU A O 1
ATOM 2526 N N . SER A 1 331 ? -0.840 -10.769 -4.659 1.00 97.12 331 SER A N 1
ATOM 2527 C CA . SER A 1 331 ? -1.766 -11.175 -5.725 1.00 97.12 331 SER A CA 1
ATOM 2528 C C . SER A 1 331 ? -1.092 -11.322 -7.091 1.00 97.12 331 SER A C 1
ATOM 2530 O O . SER A 1 331 ? -1.720 -11.760 -8.052 1.00 97.12 331 SER A O 1
ATOM 2532 N N . PHE A 1 332 ? 0.188 -10.955 -7.204 1.00 98.12 332 PHE A N 1
ATOM 2533 C CA . PHE A 1 332 ? 0.996 -11.222 -8.389 1.00 98.12 332 PHE A CA 1
ATOM 2534 C C . PHE A 1 332 ? 2.499 -11.210 -8.094 1.00 98.12 332 PHE A C 1
ATOM 2536 O O . PHE A 1 332 ? 3.004 -10.488 -7.232 1.00 98.12 332 PHE A O 1
ATOM 2543 N N . CYS A 1 333 ? 3.227 -11.978 -8.898 1.00 98.25 333 CYS A N 1
ATOM 2544 C CA . CYS A 1 333 ? 4.680 -11.979 -8.995 1.00 98.25 333 CYS A CA 1
ATOM 2545 C C . CYS A 1 333 ? 5.097 -12.224 -10.450 1.00 98.25 333 CYS A C 1
ATOM 2547 O O . CYS A 1 333 ? 4.701 -13.225 -11.055 1.00 98.25 333 CYS A O 1
ATOM 2549 N N . TYR A 1 334 ? 5.909 -11.326 -10.996 1.00 98.44 334 TYR A N 1
ATOM 2550 C CA . TYR A 1 334 ? 6.521 -11.434 -12.314 1.00 98.44 334 TYR A CA 1
ATOM 2551 C C . TYR A 1 334 ? 8.033 -11.317 -12.171 1.00 98.44 334 TYR A C 1
ATOM 2553 O O . TYR A 1 334 ? 8.529 -10.469 -11.429 1.00 98.44 334 TYR A O 1
ATOM 2561 N N . TRP A 1 335 ? 8.775 -12.129 -12.914 1.00 98.44 335 TRP A N 1
ATOM 2562 C CA . TRP A 1 335 ? 10.230 -12.059 -12.975 1.00 98.44 335 TRP A CA 1
ATOM 2563 C C . TRP A 1 335 ? 10.704 -11.874 -14.411 1.00 98.44 335 TRP A C 1
ATOM 2565 O O . TRP A 1 335 ? 10.193 -12.495 -15.341 1.00 98.44 335 TRP A O 1
ATOM 2575 N N . TRP A 1 336 ? 11.688 -10.999 -14.575 1.00 98.50 336 TRP A N 1
ATOM 2576 C CA . TRP A 1 336 ? 12.371 -10.707 -15.825 1.00 98.50 336 TRP A CA 1
ATOM 2577 C C . TRP A 1 336 ? 13.768 -11.316 -15.781 1.00 98.50 336 TRP A C 1
ATOM 2579 O O . TRP A 1 336 ? 14.546 -11.040 -14.863 1.00 98.50 336 TRP A O 1
ATOM 2589 N N . ASP A 1 337 ? 14.096 -12.133 -16.776 1.00 97.12 337 ASP A N 1
ATOM 2590 C CA . ASP A 1 337 ? 15.372 -12.852 -16.856 1.00 97.12 337 ASP A CA 1
ATOM 2591 C C . ASP A 1 337 ? 16.479 -12.095 -17.614 1.00 97.12 337 ASP A C 1
ATOM 2593 O O . ASP A 1 337 ? 17.615 -12.564 -17.674 1.00 97.12 337 ASP A O 1
ATOM 2597 N N . GLY A 1 338 ? 16.160 -10.922 -18.163 1.00 96.12 338 GLY A N 1
ATOM 2598 C CA . GLY A 1 338 ? 17.019 -10.163 -19.073 1.00 96.12 338 GLY A CA 1
ATOM 2599 C C . GLY A 1 338 ? 16.416 -9.999 -20.470 1.00 96.12 338 GLY A C 1
ATOM 2600 O O . GLY A 1 338 ? 16.793 -9.065 -21.176 1.00 96.12 338 GLY A O 1
ATOM 2601 N N . ALA A 1 339 ? 15.466 -10.858 -20.852 1.00 95.94 339 ALA A N 1
ATOM 2602 C CA . ALA A 1 339 ? 14.867 -10.874 -22.184 1.00 95.94 339 ALA A CA 1
ATOM 2603 C C . ALA A 1 339 ? 13.334 -10.942 -22.179 1.00 95.94 339 ALA A C 1
ATOM 2605 O O . ALA A 1 339 ? 12.707 -10.360 -23.067 1.00 95.94 339 ALA A O 1
ATOM 2606 N N . ALA A 1 340 ? 12.724 -11.641 -21.218 1.00 97.19 340 ALA A N 1
ATOM 2607 C CA . ALA A 1 340 ? 11.274 -11.794 -21.149 1.00 97.19 340 ALA A CA 1
ATOM 2608 C C . ALA A 1 340 ? 10.753 -11.822 -19.708 1.00 97.19 340 ALA A C 1
ATOM 2610 O O . ALA A 1 340 ? 11.450 -12.217 -18.772 1.00 97.19 340 ALA A O 1
ATOM 2611 N N . TRP A 1 341 ? 9.490 -11.420 -19.544 1.00 98.44 341 TRP A N 1
ATOM 2612 C CA . TRP A 1 341 ? 8.761 -11.592 -18.293 1.00 98.44 341 TRP A CA 1
ATOM 2613 C C . TRP A 1 341 ? 8.150 -12.988 -18.221 1.00 98.44 341 TRP A C 1
ATOM 2615 O O . TRP A 1 341 ? 7.663 -13.531 -19.215 1.00 98.44 341 TRP A O 1
ATOM 2625 N N . SER A 1 342 ? 8.143 -13.551 -17.023 1.00 98.25 342 SER A N 1
ATOM 2626 C CA . SER A 1 342 ? 7.494 -14.814 -16.696 1.00 98.25 342 SER A CA 1
ATOM 2627 C C . SER A 1 342 ? 6.823 -14.736 -15.324 1.00 98.25 342 SER A C 1
ATOM 2629 O O . SER A 1 342 ? 7.156 -13.871 -14.512 1.00 98.25 342 SER A O 1
ATOM 2631 N N . SER A 1 343 ? 5.868 -15.623 -15.069 1.00 97.75 343 SER A N 1
ATOM 2632 C CA . SER A 1 343 ? 5.168 -15.754 -13.789 1.00 97.75 343 SER A CA 1
ATOM 2633 C C . SER A 1 343 ? 4.768 -17.201 -13.507 1.00 97.75 343 SER A C 1
ATOM 2635 O O . SER A 1 343 ? 4.868 -18.063 -14.377 1.00 97.75 343 SER A O 1
ATOM 2637 N N . GLY A 1 344 ? 4.291 -17.470 -12.290 1.00 95.75 344 GLY A N 1
ATOM 2638 C CA . GLY A 1 344 ? 3.536 -18.682 -11.991 1.00 95.75 344 GLY A CA 1
ATOM 2639 C C . GLY A 1 344 ? 2.080 -18.517 -12.424 1.00 95.75 344 GLY A C 1
ATOM 2640 O O . GLY A 1 344 ? 1.785 -18.306 -13.600 1.00 95.75 344 GLY A O 1
ATOM 2641 N N . GLN A 1 345 ? 1.166 -18.564 -11.455 1.00 95.69 345 GLN A N 1
ATOM 2642 C CA . GLN A 1 345 ? -0.268 -18.298 -11.648 1.00 95.69 345 GLN A CA 1
ATOM 2643 C C . GLN A 1 345 ? -0.656 -16.835 -11.362 1.00 95.69 345 GLN A C 1
ATOM 2645 O O . GLN A 1 345 ? -1.759 -16.557 -10.901 1.00 95.69 345 GLN A O 1
ATOM 2650 N N . SER A 1 346 ? 0.254 -15.889 -11.612 1.00 97.06 346 SER A N 1
ATOM 2651 C CA . SER A 1 346 ? -0.073 -14.457 -11.550 1.00 97.06 346 SER A CA 1
ATOM 2652 C C . SER A 1 346 ? -1.043 -14.086 -12.677 1.00 97.06 346 SER A C 1
ATOM 2654 O O . SER A 1 346 ? -0.920 -14.645 -13.773 1.00 97.06 346 SER A O 1
ATOM 2656 N N . PRO A 1 347 ? -1.965 -13.134 -12.455 1.00 96.12 347 PRO A N 1
ATOM 2657 C CA . PRO A 1 347 ? -2.890 -12.694 -13.490 1.00 96.12 347 PRO A CA 1
ATOM 2658 C C . PRO A 1 347 ? -2.162 -11.964 -14.635 1.00 96.12 347 PRO A C 1
ATOM 2660 O O . PRO A 1 347 ? -0.946 -11.776 -14.619 1.00 96.12 347 PRO A O 1
ATOM 2663 N N . ALA A 1 348 ? -2.891 -11.565 -15.678 1.00 94.06 348 ALA A N 1
ATOM 2664 C CA . ALA A 1 348 ? -2.307 -10.756 -16.745 1.00 94.06 348 ALA A CA 1
ATOM 2665 C C . ALA A 1 348 ? -1.968 -9.343 -16.225 1.00 94.06 348 ALA A C 1
ATOM 2667 O O . ALA A 1 348 ? -2.762 -8.775 -15.480 1.00 94.06 348 ALA A O 1
ATOM 2668 N N . PRO A 1 349 ? -0.872 -8.697 -16.672 1.00 93.69 349 PRO A N 1
ATOM 2669 C CA . PRO A 1 349 ? -0.539 -7.339 -16.235 1.00 93.69 349 PRO A CA 1
ATOM 2670 C C . PRO A 1 349 ? -1.692 -6.333 -16.409 1.00 93.69 349 PRO A C 1
ATOM 2672 O O . PRO A 1 349 ? -1.891 -5.458 -15.579 1.00 93.69 349 PRO A O 1
ATOM 2675 N N . THR A 1 350 ? -2.541 -6.477 -17.423 1.00 90.94 350 THR A N 1
ATOM 2676 C CA . THR A 1 350 ? -3.690 -5.575 -17.617 1.00 90.94 350 THR A CA 1
ATOM 2677 C C . THR A 1 350 ? -4.684 -5.547 -16.447 1.00 90.94 350 THR A C 1
ATOM 2679 O O . THR A 1 350 ? -5.478 -4.616 -16.375 1.00 90.94 350 THR A O 1
ATOM 2682 N N . THR A 1 351 ? -4.653 -6.517 -15.526 1.00 92.31 351 THR A N 1
ATOM 2683 C CA . THR A 1 351 ? -5.546 -6.566 -14.356 1.00 92.31 351 THR A CA 1
ATOM 2684 C C . THR A 1 351 ? -4.923 -6.002 -13.076 1.00 92.31 351 THR A C 1
ATOM 2686 O O . THR A 1 351 ? -5.640 -5.792 -12.103 1.00 92.31 351 THR A O 1
ATOM 2689 N N . ILE A 1 352 ? -3.616 -5.701 -13.057 1.00 94.25 352 ILE A N 1
ATOM 2690 C CA . ILE A 1 352 ? -2.926 -5.167 -11.864 1.00 94.25 352 ILE A CA 1
ATOM 2691 C C . ILE A 1 352 ? -2.884 -3.633 -11.833 1.00 94.25 352 ILE A C 1
ATOM 2693 O O . ILE A 1 352 ? -2.132 -3.060 -11.050 1.00 94.25 352 ILE A O 1
ATOM 2697 N N . GLY A 1 353 ? -3.653 -2.963 -12.698 1.00 92.50 353 GLY A N 1
ATOM 2698 C CA . GLY A 1 353 ? -3.660 -1.504 -12.856 1.00 92.50 353 GLY A CA 1
ATOM 2699 C C . GLY A 1 353 ? -3.679 -0.710 -11.540 1.00 92.50 353 GLY A C 1
ATOM 2700 O O . GLY A 1 353 ? -2.839 0.177 -11.404 1.00 92.50 353 GLY A O 1
ATOM 2701 N N . PRO A 1 354 ? -4.539 -1.047 -10.556 1.00 93.12 354 PRO A N 1
ATOM 2702 C CA . PRO A 1 354 ? -4.571 -0.366 -9.256 1.00 93.12 354 PRO A CA 1
ATOM 2703 C C . PRO A 1 354 ? -3.260 -0.440 -8.458 1.00 93.12 354 PRO A C 1
ATOM 2705 O O . PRO A 1 354 ? -2.990 0.423 -7.632 1.00 93.12 354 PRO A O 1
ATOM 2708 N N . ALA A 1 355 ? -2.428 -1.458 -8.699 1.00 95.12 355 ALA A N 1
ATOM 2709 C CA . ALA A 1 355 ? -1.207 -1.723 -7.942 1.00 95.12 355 ALA A CA 1
ATOM 2710 C C . ALA A 1 355 ? 0.067 -1.134 -8.576 1.00 95.12 355 ALA A C 1
ATOM 2712 O O . ALA A 1 355 ? 1.155 -1.352 -8.047 1.00 95.12 355 ALA A O 1
ATOM 2713 N N . ILE A 1 356 ? -0.022 -0.417 -9.702 1.00 94.25 356 ILE A N 1
ATOM 2714 C CA . ILE A 1 356 ? 1.144 0.167 -10.385 1.00 94.25 356 ILE A CA 1
ATOM 2715 C C . ILE A 1 356 ? 0.892 1.629 -10.801 1.00 94.25 356 ILE A C 1
ATOM 2717 O O . ILE A 1 356 ? -0.255 2.004 -11.039 1.00 94.25 356 ILE A O 1
ATOM 2721 N N . PRO A 1 357 ? 1.935 2.467 -10.982 1.00 90.50 357 PRO A N 1
ATOM 2722 C CA . PRO A 1 357 ? 1.781 3.902 -11.256 1.00 90.50 357 PRO A CA 1
ATOM 2723 C C . PRO A 1 357 ? 1.407 4.234 -12.720 1.00 90.50 357 PRO A C 1
ATOM 2725 O O . PRO A 1 357 ? 2.010 5.105 -13.341 1.00 90.50 357 PRO A O 1
ATOM 2728 N N . GLY A 1 358 ? 0.425 3.533 -13.302 1.00 86.62 358 GLY A N 1
ATOM 2729 C CA . GLY A 1 358 ? -0.159 3.855 -14.614 1.00 86.62 358 GLY A CA 1
ATOM 2730 C C . GLY A 1 358 ? 0.844 3.959 -15.774 1.00 86.62 358 GLY A C 1
ATOM 2731 O O . GLY A 1 358 ? 0.768 4.855 -16.606 1.00 86.62 358 GLY A O 1
ATOM 2732 N N . MET A 1 359 ? 1.797 3.032 -15.848 1.00 90.00 359 MET A N 1
ATOM 2733 C CA . MET A 1 359 ? 2.957 3.101 -16.753 1.00 90.00 359 MET A CA 1
ATOM 2734 C C . MET A 1 359 ? 2.775 2.420 -18.126 1.00 90.00 359 MET A C 1
ATOM 2736 O O . MET A 1 359 ? 3.753 2.092 -18.801 1.00 90.00 359 MET A O 1
ATOM 2740 N N . TRP A 1 360 ? 1.533 2.169 -18.545 1.00 88.69 360 TRP A N 1
ATOM 2741 C CA . TRP A 1 360 ? 1.199 1.293 -19.680 1.00 88.69 360 TRP A CA 1
ATOM 2742 C C . TRP A 1 360 ? 1.627 1.830 -21.046 1.00 88.69 360 TRP A C 1
ATOM 2744 O O . TRP A 1 360 ? 2.234 1.104 -21.837 1.00 88.69 360 TRP A O 1
ATOM 2754 N N . THR A 1 361 ? 1.360 3.104 -21.323 1.00 94.25 361 THR A N 1
ATOM 2755 C CA . THR A 1 361 ? 1.758 3.766 -22.573 1.00 94.25 361 THR A CA 1
ATOM 2756 C C . THR A 1 361 ? 2.477 5.079 -22.273 1.00 94.25 361 THR A C 1
ATOM 2758 O O . THR A 1 361 ? 2.310 5.621 -21.173 1.00 94.25 361 THR A O 1
ATOM 2761 N N . PRO A 1 362 ? 3.277 5.606 -23.220 1.00 96.56 362 PRO A N 1
ATOM 2762 C CA . PRO A 1 362 ? 3.864 6.930 -23.069 1.00 96.56 362 PRO A CA 1
ATOM 2763 C C . PRO A 1 362 ? 2.811 8.002 -22.770 1.00 96.56 362 PRO A C 1
ATOM 2765 O O . PRO A 1 362 ? 3.001 8.829 -21.884 1.00 96.56 362 PRO A O 1
ATOM 2768 N N . GLU A 1 363 ? 1.667 7.944 -23.452 1.00 96.88 363 GLU A N 1
ATOM 2769 C CA . GLU A 1 363 ? 0.564 8.892 -23.293 1.00 96.88 363 GLU A CA 1
ATOM 2770 C C . GLU A 1 363 ? -0.022 8.840 -21.883 1.00 96.88 363 GLU A C 1
ATOM 2772 O O . GLU A 1 363 ? -0.196 9.893 -21.278 1.00 96.88 363 GLU A O 1
ATOM 2777 N N . THR A 1 364 ? -0.244 7.643 -21.321 1.00 95.75 364 THR A N 1
ATOM 2778 C CA . THR A 1 364 ? -0.738 7.506 -19.940 1.00 95.75 364 THR A CA 1
ATOM 2779 C C . THR A 1 364 ? 0.237 8.115 -18.934 1.00 95.75 364 THR A C 1
ATOM 2781 O O . THR A 1 364 ? -0.187 8.827 -18.026 1.00 95.75 364 THR A O 1
ATOM 2784 N N . VAL A 1 365 ? 1.545 7.891 -19.107 1.00 97.19 365 VAL A N 1
ATOM 2785 C CA . VAL A 1 365 ? 2.565 8.475 -18.220 1.00 97.19 365 VAL A CA 1
ATOM 2786 C C . VAL A 1 365 ? 2.574 9.996 -18.334 1.00 97.19 365 VAL A C 1
ATOM 2788 O O . VAL A 1 365 ? 2.571 10.686 -17.317 1.00 97.19 365 VAL A O 1
ATOM 2791 N N . ILE A 1 366 ? 2.533 10.527 -19.558 1.00 97.62 366 ILE A N 1
ATOM 2792 C CA . ILE A 1 366 ? 2.469 11.972 -19.803 1.00 97.62 366 ILE A CA 1
ATOM 2793 C C . ILE A 1 366 ? 1.213 12.571 -19.158 1.00 97.62 366 ILE A C 1
ATOM 2795 O O . ILE A 1 366 ? 1.310 13.607 -18.502 1.00 97.62 366 ILE A O 1
ATOM 2799 N N . ASP A 1 367 ? 0.053 11.926 -19.307 1.00 95.94 367 ASP A N 1
ATOM 2800 C CA . ASP A 1 367 ? -1.214 12.374 -18.722 1.00 95.94 367 ASP A CA 1
ATOM 2801 C C . ASP A 1 367 ? -1.163 12.393 -17.193 1.00 95.94 367 ASP A C 1
ATOM 2803 O O . ASP A 1 367 ? -1.594 13.368 -16.579 1.00 95.94 367 ASP A O 1
ATOM 2807 N N . ILE A 1 368 ? -0.603 11.347 -16.577 1.00 94.56 368 ILE A N 1
ATOM 2808 C CA . ILE A 1 368 ? -0.423 11.264 -15.123 1.00 94.56 368 ILE A CA 1
ATOM 2809 C C . ILE A 1 368 ? 0.496 12.380 -14.638 1.00 94.56 368 ILE A C 1
ATOM 2811 O O . ILE A 1 368 ? 0.122 13.120 -13.733 1.00 94.56 368 ILE A O 1
ATOM 2815 N N . VAL A 1 369 ? 1.669 12.540 -15.253 1.00 94.69 369 VAL A N 1
ATOM 2816 C CA . VAL A 1 369 ? 2.636 13.568 -14.853 1.00 94.69 369 VAL A CA 1
ATOM 2817 C C . VAL A 1 369 ? 2.041 14.964 -15.024 1.00 94.69 369 VAL A C 1
ATOM 2819 O O . VAL A 1 369 ? 2.130 15.776 -14.109 1.00 94.69 369 VAL A O 1
ATOM 2822 N N . CYS A 1 370 ? 1.364 15.242 -16.142 1.00 94.50 370 CYS A N 1
ATOM 2823 C CA . CYS A 1 370 ? 0.712 16.537 -16.343 1.00 94.50 370 CYS A CA 1
ATOM 2824 C C . CYS A 1 370 ? -0.399 16.786 -15.316 1.00 94.50 370 CYS A C 1
ATOM 2826 O O . CYS A 1 370 ? -0.533 17.900 -14.823 1.00 94.50 370 CYS A O 1
ATOM 2828 N N . ARG A 1 371 ? -1.177 15.756 -14.961 1.00 92.69 371 ARG A N 1
ATOM 2829 C CA . ARG A 1 371 ? -2.218 15.863 -13.932 1.00 92.69 371 ARG A CA 1
ATOM 2830 C C . ARG A 1 371 ? -1.628 16.156 -12.554 1.00 92.69 371 ARG A C 1
ATOM 2832 O O . ARG A 1 371 ? -2.180 16.986 -11.843 1.00 92.69 371 ARG A O 1
ATOM 2839 N N . VAL A 1 372 ? -0.523 15.498 -12.202 1.00 90.56 372 VAL A N 1
ATOM 2840 C CA . VAL A 1 372 ? 0.197 15.708 -10.936 1.00 90.56 372 VAL A CA 1
ATOM 2841 C C . VAL A 1 372 ? 0.756 17.129 -10.858 1.00 90.56 372 VAL A C 1
ATOM 2843 O O . VAL A 1 372 ? 0.575 17.797 -9.848 1.00 90.56 372 VAL A O 1
ATOM 2846 N N . LEU A 1 373 ? 1.382 17.612 -11.934 1.00 89.56 373 LEU A N 1
ATOM 2847 C CA . LEU A 1 373 ? 1.970 18.955 -12.000 1.00 89.56 373 LEU A CA 1
ATOM 2848 C C . LEU A 1 373 ? 0.923 20.078 -12.128 1.00 89.56 373 LEU A C 1
ATOM 2850 O O . LEU A 1 373 ? 1.217 21.238 -11.850 1.00 89.56 373 LEU A O 1
ATOM 2854 N N . GLY A 1 374 ? -0.302 19.754 -12.546 1.00 89.19 374 GLY A N 1
ATOM 2855 C CA . GLY A 1 374 ? -1.403 20.704 -12.651 1.00 89.19 374 GLY A CA 1
ATOM 2856 C C . GLY A 1 374 ? -1.279 21.670 -13.836 1.00 89.19 374 GLY A C 1
ATOM 2857 O O . GLY A 1 374 ? -0.722 21.353 -14.885 1.00 89.19 374 GLY A O 1
ATOM 2858 N N . ALA A 1 375 ? -1.853 22.867 -13.691 1.00 84.69 375 ALA A N 1
ATOM 2859 C CA . ALA A 1 375 ? -2.055 23.811 -14.797 1.00 84.69 375 ALA A CA 1
ATOM 2860 C C . ALA A 1 375 ? -0.760 24.355 -15.434 1.00 84.69 375 ALA A C 1
ATOM 2862 O O . ALA A 1 375 ? -0.801 24.864 -16.553 1.00 84.69 375 ALA A O 1
ATOM 2863 N N . THR A 1 376 ? 0.379 24.263 -14.745 1.00 80.31 376 THR A N 1
ATOM 2864 C CA . THR A 1 376 ? 1.689 24.715 -15.246 1.00 80.31 376 THR A CA 1
ATOM 2865 C C . THR A 1 376 ? 2.429 23.644 -16.048 1.00 80.31 376 THR A C 1
ATOM 2867 O O . THR A 1 376 ? 3.493 23.923 -16.602 1.00 80.31 376 THR A O 1
ATOM 2870 N N . ALA A 1 377 ? 1.878 22.430 -16.147 1.00 89.38 377 ALA A N 1
ATOM 2871 C CA . ALA A 1 377 ? 2.518 21.322 -1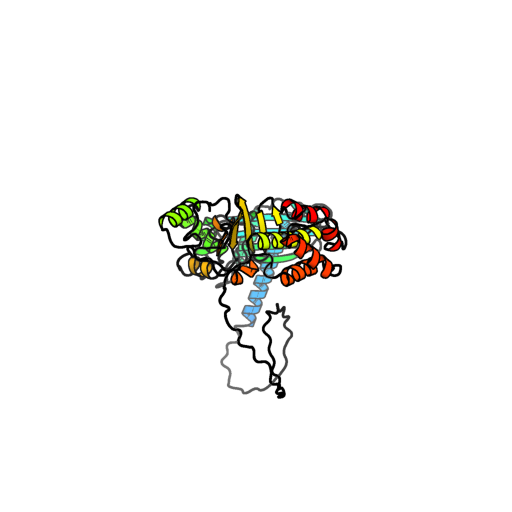6.835 1.00 89.38 377 ALA A CA 1
ATOM 2872 C C . ALA A 1 377 ? 2.672 21.577 -18.343 1.00 89.38 377 ALA A C 1
ATOM 2874 O O . ALA A 1 377 ? 1.704 21.814 -19.069 1.00 89.38 377 ALA A O 1
AT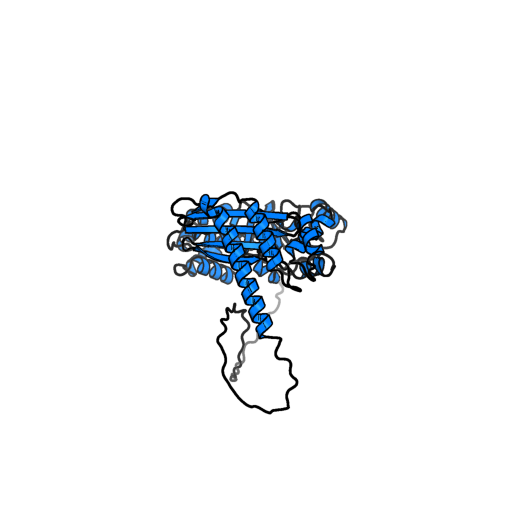OM 2875 N N . SER A 1 378 ? 3.898 21.433 -18.847 1.00 93.69 378 SER A N 1
ATOM 2876 C CA . SER A 1 378 ? 4.178 21.458 -20.282 1.00 93.69 378 SER A CA 1
ATOM 2877 C C . SER A 1 378 ? 4.177 20.040 -20.844 1.00 93.69 378 SER A C 1
ATOM 2879 O O . SER A 1 378 ? 5.169 19.315 -20.748 1.00 93.69 378 SER A O 1
ATOM 2881 N N . ARG A 1 379 ? 3.070 19.640 -21.484 1.00 95.88 379 ARG A N 1
ATOM 2882 C CA . ARG A 1 379 ? 2.942 18.313 -22.114 1.00 95.88 379 ARG A CA 1
ATOM 2883 C C . ARG A 1 379 ? 4.114 17.971 -23.056 1.00 95.88 379 ARG A C 1
ATOM 2885 O O . ARG A 1 379 ? 4.630 16.859 -22.947 1.00 95.88 379 ARG A O 1
ATOM 2892 N N . PRO A 1 380 ? 4.587 18.874 -23.943 1.00 97.38 380 PRO A N 1
ATOM 2893 C CA . PRO A 1 380 ? 5.747 18.588 -24.789 1.00 97.38 380 PRO A CA 1
ATOM 2894 C C . PRO A 1 380 ? 7.044 18.373 -24.000 1.00 97.38 380 PRO A C 1
ATOM 2896 O O . PRO A 1 380 ? 7.837 17.509 -24.366 1.00 97.38 380 PRO A O 1
ATOM 2899 N N . ALA A 1 381 ? 7.262 19.121 -22.912 1.00 96.50 381 ALA A N 1
ATOM 2900 C CA . ALA A 1 381 ? 8.454 18.956 -22.082 1.00 96.50 381 ALA A CA 1
ATOM 2901 C C . ALA A 1 381 ? 8.429 17.627 -21.313 1.00 96.50 381 ALA A C 1
ATOM 2903 O O . ALA A 1 381 ? 9.430 16.915 -21.286 1.00 96.50 381 ALA A O 1
ATOM 2904 N N . VAL A 1 382 ? 7.267 17.242 -20.775 1.00 97.31 382 VAL A N 1
ATOM 2905 C CA . VAL A 1 382 ? 7.059 15.932 -20.136 1.00 97.31 382 VAL A CA 1
ATOM 2906 C C . VAL A 1 382 ? 7.295 14.790 -21.130 1.00 97.31 382 VAL A C 1
ATOM 2908 O O . VAL A 1 382 ? 7.970 13.818 -20.800 1.00 97.31 382 VAL A O 1
ATOM 2911 N N . ALA A 1 383 ? 6.801 14.913 -22.366 1.00 98.12 383 ALA A N 1
ATOM 2912 C CA . ALA A 1 383 ? 7.031 13.916 -23.413 1.00 98.12 383 ALA A CA 1
ATOM 2913 C C . ALA A 1 383 ? 8.520 13.786 -23.788 1.00 98.12 383 ALA A C 1
ATOM 2915 O O . ALA A 1 383 ? 9.021 12.672 -23.967 1.00 98.12 383 ALA A O 1
ATOM 2916 N N . ALA A 1 384 ? 9.238 14.910 -23.874 1.00 98.00 384 ALA A N 1
ATOM 2917 C CA . ALA A 1 384 ? 10.675 14.922 -24.139 1.00 98.00 384 ALA A CA 1
ATOM 2918 C C . ALA A 1 384 ? 11.473 14.280 -22.994 1.00 98.00 384 ALA A C 1
ATOM 2920 O O . ALA A 1 384 ? 12.352 13.457 -23.252 1.00 98.00 384 ALA A O 1
ATOM 2921 N N . LEU A 1 385 ? 11.129 14.596 -21.739 1.00 98.00 385 LEU A N 1
ATOM 2922 C CA . LEU A 1 385 ? 11.724 13.967 -20.561 1.00 98.00 385 LEU A CA 1
ATOM 2923 C C . LEU A 1 385 ? 11.491 12.453 -20.561 1.00 98.00 385 LEU A C 1
ATOM 2925 O O . LEU A 1 385 ? 12.433 11.697 -20.352 1.00 98.00 385 LEU A O 1
ATOM 2929 N N . LEU A 1 386 ? 10.258 12.008 -20.820 1.00 98.25 386 LEU A N 1
ATOM 2930 C CA . LEU A 1 386 ? 9.928 10.585 -20.847 1.00 98.25 386 LEU A CA 1
ATOM 2931 C C . LEU A 1 386 ? 10.705 9.839 -21.937 1.00 98.25 386 LEU A C 1
ATOM 2933 O O . LEU A 1 386 ? 11.252 8.771 -21.679 1.00 98.25 386 LEU A O 1
ATOM 2937 N N . THR A 1 387 ? 10.795 10.420 -23.133 1.00 98.19 387 THR A N 1
ATOM 2938 C CA . THR A 1 387 ? 11.575 9.838 -24.235 1.00 98.19 387 THR A CA 1
ATOM 2939 C C . THR A 1 387 ? 13.044 9.682 -23.837 1.00 98.19 387 THR A C 1
ATOM 2941 O O . THR A 1 387 ? 13.618 8.614 -24.025 1.00 98.19 387 THR A O 1
ATOM 2944 N N . ALA A 1 388 ? 13.634 10.720 -23.232 1.00 97.94 388 ALA A N 1
ATOM 2945 C CA . ALA A 1 388 ? 15.009 10.679 -22.742 1.00 97.94 388 ALA A CA 1
ATOM 2946 C C . ALA A 1 388 ? 15.202 9.673 -21.594 1.00 97.94 388 ALA A C 1
ATOM 2948 O O . ALA A 1 388 ? 16.240 9.024 -21.511 1.00 97.94 388 ALA A O 1
ATOM 2949 N N . ALA A 1 389 ? 14.204 9.509 -20.724 1.00 97.88 389 ALA A N 1
ATOM 2950 C CA .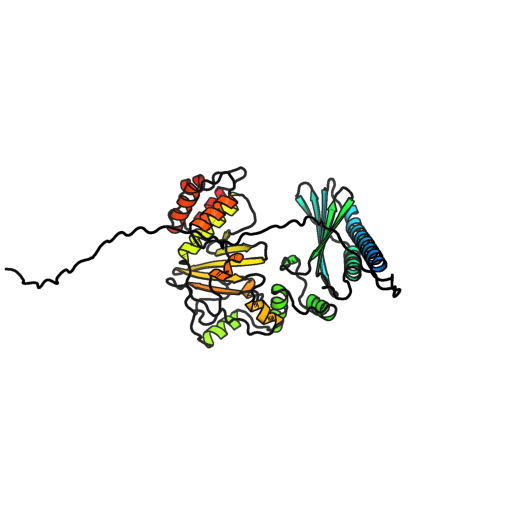 ALA A 1 389 ? 14.225 8.523 -19.647 1.00 97.88 389 ALA A CA 1
ATOM 2951 C C . ALA A 1 389 ? 14.223 7.090 -20.185 1.00 97.88 389 ALA A C 1
ATOM 2953 O O . ALA A 1 389 ? 14.993 6.260 -19.709 1.00 97.88 389 ALA A O 1
ATOM 2954 N N . GLU A 1 390 ? 13.413 6.795 -21.203 1.00 97.00 390 GLU A N 1
ATOM 2955 C CA . GLU A 1 390 ? 13.386 5.469 -21.833 1.00 97.00 390 GLU A CA 1
ATOM 2956 C C . GLU A 1 390 ? 14.693 5.128 -22.571 1.00 97.00 390 GLU A C 1
ATOM 2958 O O . GLU A 1 390 ? 15.016 3.947 -22.708 1.00 97.00 390 GLU A O 1
ATOM 2963 N N . SER A 1 391 ? 15.465 6.135 -22.999 1.00 95.50 391 SER A N 1
ATOM 2964 C CA . SER A 1 391 ? 16.808 5.963 -23.571 1.00 95.50 391 SER A CA 1
ATOM 2965 C C . SER A 1 391 ? 17.956 6.094 -22.564 1.00 95.50 391 SER A C 1
ATOM 2967 O O . SER A 1 391 ? 19.103 5.880 -22.952 1.00 95.50 391 SER A O 1
ATOM 2969 N N . GLY A 1 392 ? 17.674 6.421 -21.298 1.00 94.31 392 GLY A N 1
ATOM 2970 C CA . GLY A 1 392 ? 18.687 6.613 -20.254 1.00 94.31 392 GLY A CA 1
ATOM 2971 C C . GLY A 1 392 ? 19.586 7.836 -20.458 1.00 94.31 392 GLY A C 1
ATOM 2972 O O . GLY A 1 392 ? 20.743 7.789 -20.071 1.00 94.31 392 GLY A O 1
ATOM 2973 N N . SER A 1 393 ? 19.070 8.894 -21.090 1.00 96.56 393 SER A N 1
ATOM 2974 C CA . SER A 1 393 ? 19.820 10.099 -21.476 1.00 96.56 393 SER A CA 1
ATOM 2975 C C . SER A 1 393 ? 19.178 11.381 -20.926 1.00 96.56 393 SER A C 1
ATOM 2977 O O . SER A 1 393 ? 18.994 12.379 -21.634 1.00 96.56 393 SER A O 1
ATOM 2979 N N . VAL A 1 394 ? 18.690 11.324 -19.686 1.00 97.38 394 VAL A N 1
ATOM 2980 C CA . VAL A 1 394 ? 18.002 12.444 -19.038 1.00 97.38 394 VAL A CA 1
ATOM 2981 C C . VAL A 1 394 ? 19.010 13.516 -18.638 1.00 97.38 394 VAL A C 1
ATOM 2983 O O . VAL A 1 394 ? 20.028 13.239 -18.010 1.00 97.38 394 VAL A O 1
ATOM 2986 N N . THR A 1 395 ? 18.689 14.772 -18.948 1.00 96.12 395 THR A N 1
ATOM 2987 C CA . THR A 1 395 ? 19.508 15.939 -18.594 1.00 96.12 395 THR A CA 1
ATOM 2988 C C . THR A 1 395 ? 18.763 16.858 -17.631 1.00 96.12 395 THR A C 1
ATOM 2990 O O . THR A 1 395 ? 17.528 16.875 -17.613 1.00 96.12 395 THR A O 1
ATOM 2993 N N . SER A 1 396 ? 19.498 17.655 -16.849 1.00 92.25 396 SER A N 1
ATOM 2994 C CA . SER A 1 396 ? 18.896 18.582 -15.877 1.00 92.25 396 SER A CA 1
ATOM 2995 C C . SER A 1 396 ? 17.958 19.579 -16.551 1.00 92.25 396 SER A C 1
ATOM 2997 O O . SER A 1 396 ? 16.867 19.824 -16.053 1.00 92.25 396 SER A O 1
ATOM 2999 N N . ALA A 1 397 ? 18.321 20.052 -17.746 1.00 93.38 397 ALA A N 1
ATOM 3000 C CA . ALA A 1 397 ? 17.495 20.950 -18.546 1.00 93.38 397 ALA A CA 1
ATOM 3001 C C . ALA A 1 397 ? 16.145 20.326 -18.948 1.00 93.38 397 ALA A C 1
ATOM 3003 O O . ALA A 1 397 ? 15.131 21.022 -18.971 1.00 93.38 397 ALA A O 1
ATOM 3004 N N . LEU A 1 398 ? 16.104 19.020 -19.251 1.00 95.19 398 LEU A N 1
ATOM 3005 C CA . LEU A 1 398 ? 14.847 18.323 -19.549 1.00 95.19 398 LEU A CA 1
ATOM 3006 C C . LEU A 1 398 ? 13.967 18.195 -18.301 1.00 95.19 398 LEU A C 1
ATOM 3008 O O . LEU A 1 398 ? 12.758 18.400 -18.390 1.00 95.19 398 LEU A O 1
ATOM 3012 N N . ALA A 1 399 ? 14.566 17.888 -17.148 1.00 93.00 399 ALA A N 1
ATOM 3013 C CA . ALA A 1 399 ? 13.842 17.813 -15.881 1.00 93.00 399 ALA A CA 1
ATOM 3014 C C . ALA A 1 399 ? 13.294 19.190 -15.460 1.00 93.00 399 ALA A C 1
ATOM 3016 O O . ALA A 1 399 ? 12.117 19.298 -15.128 1.00 93.00 399 ALA A O 1
ATOM 3017 N N . GLU A 1 400 ? 14.106 20.247 -15.553 1.00 91.75 400 GLU A N 1
ATOM 3018 C CA . GLU A 1 400 ? 13.707 21.640 -15.299 1.00 91.75 400 GLU A CA 1
ATOM 3019 C C . GLU A 1 400 ? 12.553 22.083 -16.208 1.00 91.75 400 GLU A C 1
ATOM 3021 O O . GLU A 1 400 ? 11.585 22.683 -15.741 1.00 91.75 400 GLU A O 1
ATOM 3026 N N . ALA A 1 401 ? 12.622 21.757 -17.502 1.00 92.44 401 ALA A N 1
ATOM 3027 C CA . ALA A 1 401 ? 11.573 22.103 -18.456 1.00 92.44 401 ALA A CA 1
ATOM 3028 C C . ALA A 1 401 ? 10.258 21.347 -18.196 1.00 92.44 401 ALA A C 1
ATOM 3030 O O . ALA A 1 401 ? 9.179 21.897 -18.425 1.00 92.44 401 ALA A O 1
ATOM 3031 N N . ALA A 1 402 ? 10.335 20.087 -17.756 1.00 92.94 402 ALA A N 1
ATOM 3032 C CA . ALA A 1 402 ? 9.166 19.245 -17.510 1.00 92.94 402 ALA A CA 1
ATOM 3033 C C . ALA A 1 402 ? 8.482 19.558 -16.174 1.00 92.94 402 ALA A C 1
ATOM 3035 O O . ALA A 1 402 ? 7.258 19.645 -16.128 1.00 92.94 402 ALA A O 1
ATOM 3036 N N . PHE A 1 403 ? 9.257 19.753 -15.105 1.00 88.75 403 PHE A N 1
ATOM 3037 C CA . PHE A 1 403 ? 8.763 19.953 -13.739 1.00 88.75 403 PHE A CA 1
ATOM 3038 C C . PHE A 1 403 ? 8.658 21.429 -13.352 1.00 88.75 403 PHE A C 1
ATOM 3040 O O . PHE A 1 403 ? 8.810 21.774 -12.180 1.00 88.75 403 PHE A O 1
ATOM 3047 N N . HIS A 1 404 ? 8.427 22.303 -14.336 1.00 74.56 404 HIS A N 1
ATOM 3048 C CA . HIS A 1 404 ? 8.407 23.746 -14.136 1.00 74.56 404 HIS A CA 1
ATOM 3049 C C . HIS A 1 404 ? 7.518 24.112 -12.927 1.00 74.56 404 HIS A C 1
ATOM 3051 O O . HIS A 1 404 ? 6.322 23.804 -12.932 1.00 74.56 404 HIS A O 1
ATOM 3057 N N . PRO A 1 405 ? 8.073 24.755 -11.886 1.00 57.88 405 PRO A N 1
ATOM 3058 C CA . PRO A 1 405 ? 7.393 24.892 -10.606 1.00 57.88 405 PRO A CA 1
ATOM 3059 C C . PRO A 1 405 ? 6.141 25.765 -10.720 1.00 57.88 405 PRO A C 1
ATOM 3061 O O . PRO A 1 405 ? 6.221 26.911 -11.164 1.00 57.88 405 PRO A O 1
ATOM 3064 N N . ALA A 1 406 ? 5.002 25.249 -10.261 1.00 58.59 406 ALA A N 1
ATOM 3065 C CA . ALA A 1 406 ? 4.079 26.061 -9.477 1.00 58.59 406 ALA A CA 1
ATOM 3066 C C . ALA A 1 406 ? 4.562 25.930 -8.026 1.00 58.59 406 ALA A C 1
ATOM 3068 O O . ALA A 1 406 ? 4.766 24.813 -7.559 1.00 58.59 406 ALA A O 1
ATOM 3069 N N . GLU A 1 407 ? 4.874 27.035 -7.351 1.00 68.00 407 GLU A N 1
ATOM 3070 C CA . GLU A 1 407 ? 5.444 26.960 -6.003 1.00 68.00 407 GLU A CA 1
ATOM 3071 C C . GLU A 1 407 ? 4.525 26.225 -5.006 1.00 68.00 407 GLU A C 1
ATOM 3073 O O . GLU A 1 407 ? 3.304 26.393 -5.081 1.00 68.00 407 GLU A O 1
ATOM 3078 N N . PRO A 1 408 ? 5.101 25.513 -4.015 1.00 57.06 408 PRO A N 1
ATOM 3079 C CA . PRO A 1 408 ? 6.516 25.145 -3.877 1.00 57.06 408 PRO A CA 1
ATOM 3080 C C . PRO A 1 408 ? 6.820 23.786 -4.538 1.00 57.06 408 PRO A C 1
ATOM 3082 O O . PRO A 1 408 ? 6.132 22.804 -4.275 1.00 57.06 408 PRO A O 1
ATOM 3085 N N . ALA A 1 409 ? 7.882 23.718 -5.352 1.00 74.19 409 ALA A N 1
ATOM 3086 C CA . ALA A 1 409 ? 8.315 22.481 -6.008 1.00 74.19 409 ALA A CA 1
ATOM 3087 C C . ALA A 1 409 ? 9.692 22.003 -5.512 1.00 74.19 409 ALA A C 1
ATOM 3089 O O . ALA A 1 409 ? 10.628 22.803 -5.437 1.00 74.19 409 ALA A O 1
ATOM 3090 N N . ASP A 1 410 ? 9.847 20.702 -5.245 1.00 88.75 410 ASP A N 1
ATOM 3091 C CA . ASP A 1 410 ? 11.132 20.062 -4.921 1.00 88.75 410 ASP A CA 1
ATOM 3092 C C . ASP A 1 410 ? 11.795 19.477 -6.178 1.00 88.75 410 ASP A C 1
ATOM 3094 O O . ASP A 1 410 ? 11.833 18.268 -6.432 1.00 88.75 410 ASP A O 1
ATOM 3098 N N . LEU A 1 411 ? 12.335 20.375 -7.002 1.00 90.38 411 LEU A N 1
ATOM 3099 C CA . LEU A 1 411 ? 13.015 20.001 -8.239 1.00 90.38 411 LEU A CA 1
ATOM 3100 C C . LEU A 1 411 ? 14.307 19.205 -7.990 1.00 90.38 411 LEU A C 1
ATOM 3102 O O . LEU A 1 411 ? 14.666 18.334 -8.783 1.00 90.38 411 LEU A O 1
ATOM 3106 N N . ALA A 1 412 ? 15.001 19.480 -6.882 1.00 92.00 412 ALA A N 1
ATOM 3107 C CA . ALA A 1 412 ? 16.218 18.765 -6.510 1.00 92.00 412 ALA A CA 1
ATOM 3108 C C . ALA A 1 412 ? 15.910 17.306 -6.139 1.00 92.00 412 ALA A C 1
ATOM 3110 O O . ALA A 1 412 ? 16.608 16.391 -6.585 1.00 92.00 412 ALA A O 1
ATOM 3111 N N . GLY A 1 413 ? 14.835 17.079 -5.381 1.00 93.50 413 GLY A N 1
ATOM 3112 C CA . GLY A 1 413 ? 14.315 15.751 -5.088 1.00 93.50 413 GLY A CA 1
ATOM 3113 C C . GLY A 1 413 ? 13.870 15.016 -6.352 1.00 93.50 413 GLY A C 1
ATOM 3114 O O . GLY A 1 413 ? 14.238 13.855 -6.540 1.00 93.50 413 GLY A O 1
ATOM 3115 N N . ALA A 1 414 ? 13.161 15.691 -7.262 1.00 94.75 414 ALA A N 1
ATOM 3116 C CA . ALA A 1 414 ? 12.746 15.112 -8.542 1.00 94.75 414 ALA A CA 1
ATOM 3117 C C . ALA A 1 414 ? 13.945 14.669 -9.400 1.00 94.75 414 ALA A C 1
ATOM 3119 O O . ALA A 1 414 ? 13.968 13.548 -9.913 1.00 94.75 414 ALA A O 1
ATOM 3120 N N . TRP A 1 415 ? 14.980 15.511 -9.500 1.00 95.50 415 TRP A N 1
ATOM 3121 C CA . TRP A 1 415 ? 16.237 15.156 -10.163 1.00 95.50 415 TRP A CA 1
ATOM 3122 C C . TRP A 1 415 ? 16.919 13.957 -9.494 1.00 95.50 415 TRP A C 1
ATOM 3124 O O . TRP A 1 415 ? 17.365 13.034 -10.175 1.00 95.50 415 TRP A O 1
ATOM 3134 N N . SER A 1 416 ? 16.948 13.931 -8.159 1.00 95.50 416 SER A N 1
ATOM 3135 C CA . SER A 1 416 ? 17.513 12.821 -7.387 1.00 95.50 416 SER A CA 1
ATOM 3136 C C . SER A 1 416 ? 16.828 11.486 -7.704 1.00 95.50 416 SER A C 1
ATOM 3138 O O . SER A 1 416 ? 17.516 10.484 -7.888 1.00 95.50 416 SER A O 1
ATOM 3140 N N . GLN A 1 417 ? 15.497 11.460 -7.865 1.00 97.19 417 GLN A N 1
ATOM 3141 C CA . GLN A 1 417 ? 14.770 10.245 -8.271 1.00 97.19 417 GLN A CA 1
ATOM 3142 C C . GLN A 1 417 ? 15.263 9.696 -9.622 1.00 97.19 417 GLN A C 1
ATOM 3144 O O . GLN A 1 417 ? 15.488 8.492 -9.750 1.00 97.19 417 GLN A O 1
ATOM 3149 N N . LEU A 1 418 ? 15.475 10.570 -10.613 1.00 97.75 418 LEU A N 1
ATOM 3150 C CA . LEU A 1 418 ? 15.953 10.198 -11.953 1.00 97.75 418 LEU A CA 1
ATOM 3151 C C . LEU A 1 418 ? 17.422 9.744 -11.939 1.00 97.75 418 LEU A C 1
ATOM 3153 O O . LEU A 1 418 ? 17.776 8.764 -12.598 1.00 97.75 418 LEU A O 1
ATOM 3157 N N . ALA A 1 419 ? 18.265 10.422 -11.157 1.00 96.31 419 ALA A N 1
ATOM 3158 C CA . ALA A 1 419 ? 19.680 10.093 -11.016 1.00 96.31 419 ALA A CA 1
ATOM 3159 C C . ALA A 1 419 ? 19.894 8.760 -10.280 1.00 96.31 419 ALA A C 1
ATOM 3161 O O . ALA A 1 419 ? 20.657 7.913 -10.741 1.00 96.31 419 ALA A O 1
ATOM 3162 N N . VAL A 1 420 ? 19.182 8.526 -9.169 1.00 96.50 420 VAL A N 1
ATOM 3163 C CA . VAL A 1 420 ? 19.222 7.245 -8.436 1.00 96.50 420 VAL A CA 1
ATOM 3164 C C . VAL A 1 420 ? 18.703 6.100 -9.306 1.00 96.50 420 VAL A C 1
ATOM 3166 O O . VAL A 1 420 ? 19.222 4.988 -9.224 1.00 96.50 420 VAL A O 1
ATOM 3169 N N . ALA A 1 421 ? 17.735 6.375 -10.183 1.00 97.00 421 ALA A N 1
ATOM 3170 C CA . ALA A 1 421 ? 17.266 5.412 -11.170 1.00 97.00 421 ALA A CA 1
ATOM 3171 C C . ALA A 1 421 ? 18.304 5.086 -12.265 1.00 97.00 421 ALA A C 1
ATOM 3173 O O . ALA A 1 421 ? 18.088 4.147 -13.030 1.00 97.00 421 ALA A O 1
ATOM 3174 N N . GLY A 1 422 ? 19.422 5.817 -12.346 1.00 95.88 422 GLY A N 1
ATOM 3175 C CA . GLY A 1 422 ? 20.454 5.612 -13.362 1.00 95.88 422 GLY A CA 1
ATOM 3176 C C . GLY A 1 422 ? 19.999 6.005 -14.768 1.00 95.88 422 GLY A C 1
ATOM 3177 O O . GLY A 1 422 ? 20.404 5.367 -15.734 1.00 95.88 422 GLY A O 1
ATOM 3178 N N . LEU A 1 423 ? 19.116 7.004 -14.874 1.00 96.38 423 LEU A N 1
ATOM 3179 C CA . LEU A 1 423 ? 18.560 7.477 -16.150 1.00 96.38 423 LEU A CA 1
ATOM 3180 C C . LEU A 1 423 ? 19.240 8.747 -16.669 1.00 96.38 423 LEU A C 1
ATOM 3182 O O . LEU A 1 423 ? 18.868 9.243 -17.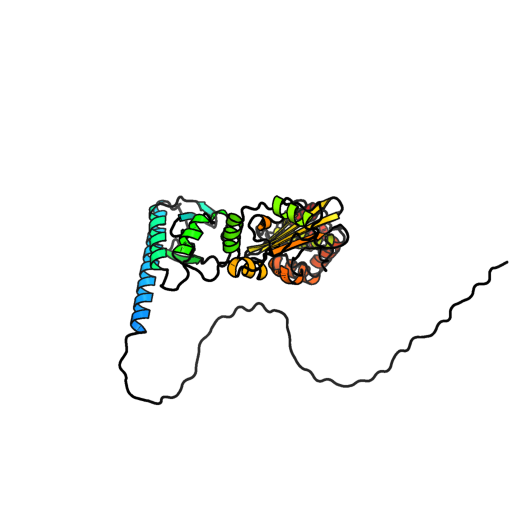729 1.00 96.38 423 LEU A O 1
ATOM 3186 N N . THR A 1 424 ? 20.171 9.302 -15.896 1.00 92.69 424 THR A N 1
ATOM 3187 C CA . THR A 1 424 ? 20.894 10.537 -16.205 1.00 92.69 424 THR A CA 1
ATOM 3188 C C . THR A 1 424 ? 22.266 10.228 -16.790 1.00 92.69 424 THR A C 1
ATOM 3190 O O . THR A 1 424 ? 22.918 9.293 -16.321 1.00 92.69 424 THR A O 1
ATOM 3193 N N . ASP A 1 425 ? 22.704 11.052 -17.741 1.00 76.25 425 ASP A N 1
ATOM 3194 C CA . ASP A 1 425 ? 24.048 10.987 -18.341 1.00 76.25 425 ASP A CA 1
ATOM 3195 C C . ASP A 1 425 ? 25.175 11.479 -17.414 1.00 76.25 425 ASP A C 1
ATOM 3197 O O . ASP A 1 425 ? 24.931 12.403 -16.594 1.00 76.25 425 ASP A O 1
#

Mean predicted aligned error: 11.21 Å

pLDDT: mean 84.73, std 20.84, range [25.33, 98.62]

Radius of gyration: 29.29 Å; Cα contacts (8 Å, |Δi|>4): 674; chains: 1; bounding box: 98×56×97 Å

InterPro domains:
  IPR036170 Immunity protein YezG-like superfamily [SSF160424] (74-193)

Secondary structure (DSSP, 8-state):
------PPPP------------------------------------------------SSHHHHHHHHHHHHHHHHHHHHHHHTTGGGPPTT--EEEEEEEE-SS-EEEEEEEEETTEEEEEPPPHHHHHHHHHHHHHH--TTSPPPSEEEEEEETTS-EEEEEE-SSSPPPGGGPPPHHHHHHHHHHS--SS--HHHHHHHHHHHH---HHHHHHHHHHHTPPPEEE----HHHHHHHHHHHHHHHHHTT-SSS-EEETTEEEEE-TTS-EEEEEEETTTEEEEEEE-TT-HHHHHHHHS-PPPP-TTTT--TT--GGGS-GGGGTT---EEEEE-SS-EEESS---GGG-GGGS-S-SSHHHHHHHHHHHHGGG--HHHHHHHHHHHHTT-B-HHHHHHHSPPSSS--HHHHHHHHHHTT-B-